Protein AF-A0A533XQQ8-F1 (afdb_monomer_lite)

Foldseek 3Di:
DDDDDDDDDDDDDDDDDDDDDDDDDDDDDDDDDDDDDDDDPPGDDPPPPVPPPPDPQDQDAPQDQVNQLPDPQPQWDQEQPDLLQDKAALVLLVLVVVLPQDNVQAPDSRIGGGGWDDDDNTTGGSQADPVRSDGSCVVSDGPLVSCPQKAWAADPQSQFTFIFGQLSRPVCVVPVPPPSNVVSVVVSLVSCLDPVNLVVCLLHVSSHTYDDPRTGTDDTRVNNSVSNVCLVVVNPDPDPDDDDDDDPDDPDPFFDKAWDDPVCQVVQLVLLVVQADDPDGAPLSHSCVPPVCCVAWGWIWGQDPQWIWIWTAHSQFIETAAQTRGPPSLDPCVVVQQVVRCSGNPNRHDYYHPDYDPVCQVVNVVVPDDDDDDDGDDDDDPVCVVVLDDDVSVVVVVVVVVCCVVCVVPPDD

Radius of gyration: 28.45 Å; chains: 1; bounding box: 62×65×93 Å

Secondary structure (DSSP, 8-state):
----PPPPP-PPPPP----------------------PPPTT----------------PPPSS-HHHHHT-SSTTEESSTT-TTSPEEEHHHHHHHHHTT--GGG-S-TTEEEPPPEEETTEEE-TTEETTTTEETTGGG--HHHHHTTEEEEE-TTSSSEEEEEETT-HHHHTTTTSHHHHHHHHHHHHHHTSHHHHHHHHHSGGGSBPP-TTEEEEEE-HHHHHHHHHHHTT---SSSS------S------PPPEE--GGGHHHHHHHHHHH--SSS--TTSSHHHHHTTTTT-EEEEEEETTEEEEEEEETTEEEESSS-BSS-TTSTHHHHHHHHHHHHHTTTS---B----GGGHHHHHHTT------PPP----HHHHHH--SGGGHHHHHHHHHHHHHHTTSS--

pLDDT: mean 78.24, std 23.45, range [21.5, 97.44]

Sequence (413 aa):
MKASAIPQPFAEPPVLCGGQRYEKSSMRPYAAQGHWYGQDRYGRILNVKSVVRELPVVVEQIVPSAVCAACDVCCRFPESESVLRPYFTREEIQTAIAAGVSPDAFPDHAGTKIRLVPHGEGFICPAFNPATGQCGIYDSRPLDCRLYPIAVMWDRSHEQVVMGWDAKCPFIVQKLDTPESLAYVERSARMLETDAIAHTMVGNPELVGAFQDDVVVLKRLATITAGFRALQSGSTSIFPGESKGHSESEKSILTPFRPLILADRAGVEKLFLAHSVGDQPLAAYSFPYHFIWRDLFSYEWVDLEEHFCLFATNADGTFLALPPVGPDPCGPVMPRIFALMAERNCVSGVSRIENLPGDFSERCRSRGYQVRAKAGDYLYRRRDLVALSGDQYKSQRALYNHCLKRVAPSVRQ

Structure (mmCIF, N/CA/C/O backbone):
data_AF-A0A533XQQ8-F1
#
_entry.id   AF-A0A533XQQ8-F1
#
loop_
_atom_site.group_PDB
_atom_site.id
_atom_site.type_symbol
_atom_site.label_atom_id
_atom_site.label_alt_id
_atom_site.label_comp_id
_atom_site.label_asym_id
_atom_site.label_entity_id
_atom_site.label_seq_id
_atom_site.pdbx_PDB_ins_code
_atom_site.Cartn_x
_atom_site.Cartn_y
_atom_site.Cartn_z
_atom_site.occupancy
_atom_site.B_iso_or_equiv
_atom_site.auth_seq_id
_atom_site.auth_comp_id
_atom_site.auth_asym_id
_atom_site.auth_atom_id
_atom_site.pdbx_PDB_model_num
ATOM 1 N N . MET A 1 1 ? -27.135 3.961 -48.080 1.00 36.31 1 MET A N 1
ATOM 2 C CA . MET A 1 1 ? -27.026 2.562 -48.546 1.00 36.31 1 MET A CA 1
ATOM 3 C C . MET A 1 1 ? -25.555 2.221 -48.726 1.00 36.31 1 MET A C 1
ATOM 5 O O . MET A 1 1 ? -24.852 2.999 -49.350 1.00 36.31 1 MET A O 1
ATOM 9 N N . LYS A 1 2 ? -25.165 1.062 -48.179 1.00 31.03 2 LYS A N 1
ATOM 10 C CA . LYS A 1 2 ? -23.849 0.393 -48.180 1.00 31.03 2 LYS A CA 1
ATOM 11 C C . LYS A 1 2 ? -22.741 1.020 -47.321 1.00 31.03 2 LYS A C 1
ATOM 13 O O . LYS A 1 2 ? -22.001 1.903 -47.731 1.00 31.03 2 LYS A O 1
ATOM 18 N N . ALA A 1 3 ? -22.673 0.466 -46.110 1.00 29.59 3 ALA A N 1
ATOM 19 C CA . ALA A 1 3 ? -21.575 0.520 -45.161 1.00 29.59 3 ALA A CA 1
ATOM 20 C C . ALA A 1 3 ? -20.303 -0.124 -45.738 1.00 29.59 3 ALA A C 1
ATOM 22 O O . ALA A 1 3 ? -20.385 -1.141 -46.429 1.00 29.59 3 ALA A O 1
ATOM 23 N N . SER A 1 4 ? -19.143 0.449 -45.414 1.00 31.69 4 SER A N 1
ATOM 24 C CA . SER A 1 4 ? -17.836 -0.163 -45.655 1.00 31.69 4 SER A CA 1
ATOM 25 C C . SER A 1 4 ? -17.295 -0.684 -44.327 1.00 31.69 4 SER A C 1
ATOM 27 O O . SER A 1 4 ? -17.193 0.061 -43.355 1.00 31.69 4 SER A O 1
ATOM 29 N N . ALA A 1 5 ? -17.019 -1.984 -44.298 1.00 33.50 5 ALA A N 1
ATOM 30 C CA . ALA A 1 5 ? -16.589 -2.738 -43.133 1.00 33.50 5 ALA A CA 1
ATOM 31 C C . ALA A 1 5 ? -15.176 -2.346 -42.673 1.00 33.50 5 ALA A C 1
ATOM 33 O O . ALA A 1 5 ? -14.271 -2.144 -43.483 1.00 33.50 5 ALA A O 1
ATOM 34 N N . ILE A 1 6 ? -15.008 -2.281 -41.354 1.00 35.34 6 ILE A N 1
ATOM 35 C CA . ILE A 1 6 ? -13.729 -2.161 -40.652 1.00 35.34 6 ILE A CA 1
ATOM 36 C C . ILE A 1 6 ? -13.161 -3.582 -40.485 1.00 35.34 6 ILE A C 1
ATOM 38 O O . ILE A 1 6 ? -13.890 -4.449 -39.996 1.00 35.34 6 ILE A O 1
ATOM 42 N N . PRO A 1 7 ? -11.899 -3.864 -40.853 1.00 33.72 7 PRO A N 1
ATOM 43 C CA . PRO A 1 7 ? -11.287 -5.152 -40.562 1.00 33.72 7 PRO A CA 1
ATOM 44 C C . PRO A 1 7 ? -10.818 -5.217 -39.100 1.00 33.72 7 PRO A C 1
ATOM 46 O O . PRO A 1 7 ? -10.030 -4.393 -38.641 1.00 33.72 7 PRO A O 1
ATOM 49 N N . GLN A 1 8 ? -11.322 -6.225 -38.388 1.00 40.44 8 GLN A N 1
ATOM 50 C CA . GLN A 1 8 ? -10.866 -6.684 -37.073 1.00 40.44 8 GLN A CA 1
ATOM 51 C C . GLN A 1 8 ? -9.444 -7.269 -37.158 1.00 40.44 8 GLN A C 1
ATOM 53 O O . GLN A 1 8 ? -9.174 -8.016 -38.104 1.00 40.44 8 GLN A O 1
ATOM 58 N N . PRO A 1 9 ? -8.568 -7.047 -36.162 1.00 33.38 9 PRO A N 1
ATOM 59 C CA . PRO A 1 9 ? -7.371 -7.854 -35.998 1.00 33.38 9 PRO A CA 1
ATOM 60 C C . PRO A 1 9 ? -7.508 -8.867 -34.848 1.00 33.38 9 PRO A C 1
ATOM 62 O O . PRO A 1 9 ? -7.611 -8.497 -33.685 1.00 33.38 9 PRO A O 1
ATOM 65 N N . PHE A 1 10 ? -7.377 -10.129 -35.255 1.00 29.52 10 PHE A N 1
ATOM 66 C CA . PHE A 1 10 ? -6.749 -11.270 -34.578 1.00 29.52 10 PHE A CA 1
ATOM 67 C C . PHE A 1 10 ? -7.461 -11.991 -33.423 1.00 29.52 10 PHE A C 1
ATOM 69 O O . PHE A 1 10 ? -7.524 -11.550 -32.282 1.00 29.52 10 PHE A O 1
ATOM 76 N N . ALA A 1 11 ? -7.894 -13.200 -33.790 1.00 29.94 11 ALA A N 1
ATOM 77 C CA . ALA A 1 11 ? -8.288 -14.310 -32.946 1.00 29.94 11 ALA A CA 1
ATOM 78 C C . ALA A 1 11 ? -7.107 -14.862 -32.128 1.00 29.94 11 ALA A C 1
ATOM 80 O O . ALA A 1 11 ? -5.990 -14.995 -32.634 1.00 29.94 11 ALA A O 1
ATOM 81 N N . GLU A 1 12 ? -7.397 -15.230 -30.883 1.00 31.47 12 GLU A N 1
ATOM 82 C CA . GLU A 1 12 ? -6.509 -15.990 -30.006 1.00 31.47 12 GLU A CA 1
ATOM 83 C C . GLU A 1 12 ? -6.329 -17.438 -30.514 1.00 31.47 12 GLU A C 1
ATOM 85 O O . GLU A 1 12 ? -7.283 -18.037 -31.025 1.00 31.47 12 GLU A O 1
ATOM 90 N N . PRO A 1 13 ? -5.125 -18.029 -30.392 1.00 32.53 13 PRO A N 1
ATOM 91 C CA . PRO A 1 13 ? -4.897 -19.433 -30.716 1.00 32.53 13 PRO A CA 1
ATOM 92 C C . PRO A 1 13 ? -5.487 -20.385 -29.649 1.00 32.53 13 PRO A C 1
ATOM 94 O O . PRO A 1 13 ? -5.714 -19.987 -28.506 1.00 32.53 13 PRO A O 1
ATOM 97 N N . PRO A 1 14 ? -5.743 -21.658 -30.012 1.00 32.41 14 PRO A N 1
ATOM 98 C CA . PRO A 1 14 ? -6.612 -22.557 -29.258 1.00 32.41 14 PRO A CA 1
ATOM 99 C C . PRO A 1 14 ? -5.981 -23.111 -27.977 1.00 32.41 14 PRO A C 1
ATOM 101 O O . PRO A 1 14 ? -4.846 -23.587 -27.962 1.00 32.41 14 PRO A O 1
ATOM 104 N N . VAL A 1 15 ? -6.803 -23.148 -26.927 1.00 31.33 15 VAL A N 1
ATOM 105 C CA . VAL A 1 15 ? -6.609 -23.950 -25.716 1.00 31.33 15 VAL A CA 1
ATOM 106 C C . VAL A 1 15 ? -6.765 -25.430 -26.070 1.00 31.33 15 VAL A C 1
ATOM 108 O O . VAL A 1 15 ? -7.811 -25.843 -26.572 1.00 31.33 15 VAL A O 1
ATOM 111 N N . LEU A 1 16 ? -5.754 -26.243 -25.760 1.00 26.77 16 LEU A N 1
ATOM 112 C CA . LEU A 1 16 ? -5.855 -27.702 -25.770 1.00 26.77 16 LEU A CA 1
ATOM 113 C C . LEU A 1 16 ? -5.346 -28.284 -24.443 1.00 26.77 16 LEU A C 1
ATOM 115 O O . LEU A 1 16 ? -4.151 -28.249 -24.183 1.00 26.77 16 LEU A O 1
ATOM 119 N N . CYS A 1 17 ? -6.313 -28.825 -23.683 1.00 26.11 17 CYS A N 1
ATOM 120 C CA . CYS A 1 17 ? -6.294 -29.992 -22.775 1.00 26.11 17 CYS A CA 1
ATOM 121 C C . CYS A 1 17 ? -5.198 -30.092 -21.689 1.00 26.11 17 CYS A C 1
ATOM 123 O O . CYS A 1 17 ? -4.020 -29.958 -21.963 1.00 26.11 17 CYS A O 1
ATOM 125 N N . GLY A 1 18 ? -5.461 -30.475 -20.436 1.00 24.86 18 GLY A N 1
ATOM 126 C CA . GLY A 1 18 ? -6.636 -31.055 -19.789 1.00 24.86 18 GLY A CA 1
ATOM 127 C C . GLY A 1 18 ? -6.200 -31.799 -18.508 1.00 24.86 18 GLY A C 1
ATOM 128 O O . GLY A 1 18 ? -5.070 -32.266 -18.429 1.00 24.86 18 GLY A O 1
ATOM 129 N N . GLY A 1 19 ? -7.113 -31.937 -17.535 1.00 23.78 19 GLY A N 1
ATOM 130 C CA . GLY A 1 19 ? -6.984 -32.806 -16.347 1.00 23.78 19 GLY A CA 1
ATOM 131 C C . GLY A 1 19 ? -6.118 -32.228 -15.209 1.00 23.78 19 GLY A C 1
ATOM 132 O O . GLY A 1 19 ? -5.115 -31.588 -15.455 1.00 23.78 19 GLY A O 1
ATOM 133 N N . GLN A 1 20 ? -6.416 -32.385 -13.921 1.00 25.44 20 GLN A N 1
ATOM 134 C CA . GLN A 1 20 ? -7.377 -33.236 -13.233 1.00 25.44 20 GLN A CA 1
ATOM 135 C C . GLN A 1 20 ? -7.851 -32.557 -11.942 1.00 25.44 20 GLN A C 1
ATOM 137 O O . GLN A 1 20 ? -7.120 -31.844 -11.260 1.00 25.44 20 GLN A O 1
ATOM 142 N N . ARG A 1 21 ? -9.105 -32.855 -11.620 1.00 23.48 21 ARG A N 1
ATOM 143 C CA . ARG A 1 21 ? -9.788 -32.614 -10.356 1.00 23.48 21 ARG A CA 1
ATOM 144 C C . ARG A 1 21 ? -9.255 -33.621 -9.332 1.00 23.48 21 ARG A C 1
ATOM 146 O O . ARG A 1 21 ? -9.298 -34.817 -9.606 1.00 23.48 21 ARG A O 1
ATOM 153 N N . TYR A 1 22 ? -8.818 -33.160 -8.164 1.00 26.95 22 TYR A N 1
ATOM 154 C CA . TYR A 1 22 ? -8.639 -34.023 -6.997 1.00 26.95 22 TYR A CA 1
ATOM 155 C C . TYR A 1 22 ? -9.477 -33.478 -5.844 1.00 26.95 22 TYR A C 1
ATOM 157 O O . TYR A 1 22 ? -9.099 -32.533 -5.159 1.00 26.95 22 TYR A O 1
ATOM 165 N N . GLU A 1 23 ? -10.640 -34.095 -5.654 1.00 24.50 23 GLU A N 1
ATOM 166 C CA . GLU A 1 23 ? -11.311 -34.154 -4.362 1.00 24.50 23 GLU A CA 1
ATOM 167 C C . GLU A 1 23 ? -10.595 -35.204 -3.510 1.00 24.50 23 GLU A C 1
ATOM 169 O O . GLU A 1 23 ? -10.416 -36.348 -3.934 1.00 24.50 23 GLU A O 1
ATOM 174 N N . LYS A 1 24 ? -10.245 -34.848 -2.274 1.00 23.48 24 LYS A N 1
ATOM 175 C CA . LYS A 1 24 ? -10.185 -35.831 -1.194 1.00 23.48 24 LYS A CA 1
ATOM 176 C C . LYS A 1 24 ? -10.959 -35.309 0.005 1.00 23.48 24 LYS A C 1
ATOM 178 O O . LYS A 1 24 ? -10.522 -34.446 0.756 1.00 23.48 24 LYS A O 1
ATOM 183 N N . SER A 1 25 ? -12.154 -35.872 0.097 1.00 22.70 25 SER A N 1
ATOM 184 C CA . SER A 1 25 ? -13.026 -35.943 1.255 1.00 22.70 25 SER A CA 1
ATOM 185 C C . SER A 1 25 ? -12.310 -36.514 2.488 1.00 22.70 25 SER A C 1
ATOM 187 O O . SER A 1 25 ? -11.421 -37.358 2.378 1.00 22.70 25 SER A O 1
ATOM 189 N N . SER A 1 26 ? -12.853 -36.115 3.641 1.00 23.31 26 SER A N 1
ATOM 190 C CA . SER A 1 26 ? -12.873 -36.795 4.943 1.00 23.31 26 SER A CA 1
ATOM 191 C C . SER A 1 26 ? -11.572 -36.883 5.741 1.00 23.31 26 SER A C 1
ATOM 193 O O . SER A 1 26 ? -10.762 -37.772 5.514 1.00 23.31 26 SER A O 1
ATOM 195 N N . MET A 1 27 ? -11.480 -36.055 6.792 1.00 21.50 27 MET A N 1
ATOM 196 C CA . MET A 1 27 ? -11.349 -36.539 8.178 1.00 21.50 27 MET A CA 1
ATOM 197 C C . MET A 1 27 ? -11.534 -35.396 9.201 1.00 21.50 27 MET A C 1
ATOM 199 O O . MET A 1 27 ? -10.680 -34.538 9.390 1.00 21.50 27 MET A O 1
ATOM 203 N N . ARG A 1 28 ? -12.668 -35.423 9.901 1.00 23.11 28 ARG A N 1
ATOM 204 C CA . ARG A 1 28 ? -12.853 -35.045 11.317 1.00 23.11 28 ARG A CA 1
ATOM 205 C C . ARG A 1 28 ? -13.802 -36.108 11.905 1.00 23.11 28 ARG A C 1
ATOM 207 O O . ARG A 1 28 ? -14.522 -36.711 11.107 1.00 23.11 28 ARG A O 1
ATOM 214 N N . PRO A 1 29 ? -13.902 -36.316 13.232 1.00 31.33 29 PRO A N 1
ATOM 215 C CA . PRO A 1 29 ? -13.244 -35.610 14.337 1.00 31.33 29 PRO A CA 1
ATOM 216 C C . PRO A 1 29 ? -12.575 -36.560 15.356 1.00 31.33 29 PRO A C 1
ATOM 218 O O . PRO A 1 29 ? -12.926 -37.730 15.448 1.00 31.33 29 PRO A O 1
ATOM 221 N N . TYR A 1 30 ? -11.701 -36.040 16.219 1.00 23.06 30 TYR A N 1
ATOM 222 C CA . TYR A 1 30 ? -11.620 -36.570 17.583 1.00 23.06 30 TYR A CA 1
ATOM 223 C C . TYR A 1 30 ? -11.353 -35.437 18.567 1.00 23.06 30 TYR A C 1
ATOM 225 O O . TYR A 1 30 ? -10.348 -34.733 18.488 1.00 23.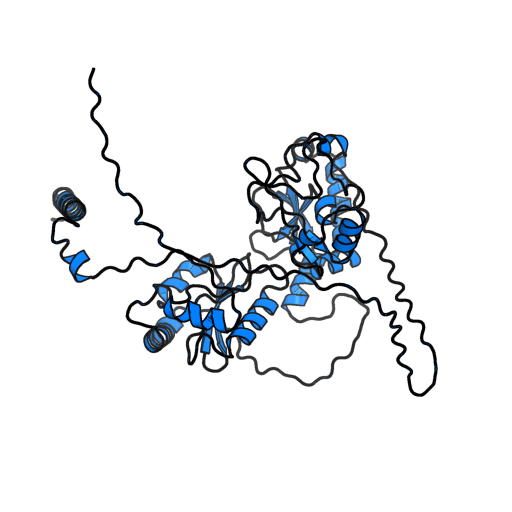06 30 TYR A O 1
ATOM 233 N N . ALA A 1 31 ? -12.317 -35.248 19.462 1.00 26.81 31 ALA A N 1
ATOM 234 C CA . ALA A 1 31 ? -12.180 -34.448 20.658 1.00 26.81 31 ALA A CA 1
ATOM 235 C C . ALA A 1 31 ? -11.260 -35.190 21.634 1.00 26.81 31 ALA A C 1
ATOM 237 O O . ALA A 1 31 ? -11.485 -36.361 21.932 1.00 26.81 31 ALA A O 1
ATOM 238 N N . ALA A 1 32 ? -10.259 -34.498 22.162 1.00 26.30 32 ALA A N 1
ATOM 239 C CA . ALA A 1 32 ? -9.573 -34.915 23.371 1.00 26.30 32 ALA A CA 1
ATOM 240 C C . ALA A 1 32 ? -9.381 -33.677 24.242 1.00 26.30 32 ALA A C 1
ATOM 242 O O . ALA A 1 32 ? -8.646 -32.751 23.908 1.00 26.30 32 ALA A O 1
ATOM 243 N N . GLN A 1 33 ? -10.120 -33.667 25.347 1.00 33.88 33 GLN A N 1
ATOM 244 C CA . GLN A 1 33 ? -9.859 -32.834 26.507 1.00 33.88 33 GLN A CA 1
ATOM 245 C C . GLN A 1 33 ? -8.403 -33.060 26.933 1.00 33.88 33 GLN A C 1
ATOM 247 O O . GLN A 1 33 ? -8.005 -34.190 27.202 1.00 33.88 33 GLN A O 1
ATOM 252 N N . GLY A 1 34 ? -7.610 -31.994 26.971 1.00 26.05 34 GLY A N 1
ATOM 253 C CA . GLY A 1 34 ? -6.208 -32.044 27.366 1.00 26.05 34 GLY A CA 1
ATOM 254 C C . GLY A 1 34 ? -5.852 -30.798 28.157 1.00 26.05 34 GLY A C 1
ATOM 255 O O . GLY A 1 34 ? -5.353 -29.823 27.603 1.00 26.05 34 GLY A O 1
ATOM 256 N N . HIS A 1 35 ? -6.149 -30.823 29.454 1.00 27.39 35 HIS A N 1
ATOM 257 C CA . HIS A 1 35 ? -5.569 -29.893 30.412 1.00 27.39 35 HIS A CA 1
ATOM 258 C C . HIS A 1 35 ? -4.065 -30.171 30.508 1.00 27.39 35 HIS A C 1
ATOM 260 O O . HIS A 1 35 ? -3.660 -31.228 30.986 1.00 27.39 35 HIS A O 1
ATOM 266 N N . TRP A 1 36 ? -3.236 -29.229 30.067 1.00 25.86 36 TRP A N 1
ATOM 267 C CA . TRP A 1 36 ? -1.795 -29.273 30.293 1.00 25.86 36 TRP A CA 1
ATOM 268 C C . TRP A 1 36 ? -1.485 -28.613 31.639 1.00 25.86 36 TRP A C 1
ATOM 270 O O . TRP A 1 36 ? -1.477 -27.390 31.749 1.00 25.86 36 TRP A O 1
ATOM 280 N N . TYR A 1 37 ? -1.249 -29.421 32.674 1.00 30.05 37 TYR A N 1
ATOM 281 C CA . TYR A 1 37 ? -0.668 -28.960 33.936 1.00 30.05 37 TYR A CA 1
ATOM 282 C C . TYR A 1 37 ? 0.838 -29.230 33.917 1.00 30.05 37 TYR A C 1
ATOM 284 O O . TYR A 1 37 ? 1.271 -30.371 34.057 1.00 30.05 37 TYR A O 1
ATOM 292 N N . GLY A 1 38 ? 1.641 -28.178 33.750 1.00 28.50 38 GLY A N 1
ATOM 293 C CA . GLY A 1 38 ? 3.066 -28.211 34.075 1.00 28.50 38 GLY A CA 1
ATOM 294 C C . GLY A 1 38 ? 3.256 -27.875 35.553 1.00 28.50 38 GLY A C 1
ATOM 295 O O . GLY A 1 38 ? 2.894 -26.781 35.977 1.00 28.50 38 GLY A O 1
ATOM 296 N N . GLN A 1 39 ? 3.781 -28.812 36.343 1.00 28.16 39 GLN A N 1
ATOM 297 C CA . GLN A 1 39 ? 4.187 -28.575 37.733 1.00 28.16 39 GLN A CA 1
ATOM 298 C C . GLN A 1 39 ? 5.637 -28.077 37.778 1.00 28.16 39 GLN A C 1
ATOM 300 O O . GLN A 1 39 ? 6.503 -28.630 37.100 1.00 28.16 39 GLN A O 1
ATOM 305 N N . ASP A 1 40 ? 5.916 -27.070 38.606 1.00 40.81 40 ASP A N 1
ATOM 306 C CA . ASP A 1 40 ? 7.283 -26.746 39.013 1.00 40.81 40 ASP A CA 1
ATOM 307 C C . ASP A 1 40 ? 7.718 -27.600 40.220 1.00 40.81 40 ASP A C 1
ATOM 309 O O . ASP A 1 40 ? 6.918 -28.293 40.856 1.00 40.81 40 ASP A O 1
ATOM 313 N N . ARG A 1 41 ? 9.017 -27.563 40.543 1.00 38.03 41 ARG A N 1
ATOM 314 C CA . ARG A 1 41 ? 9.646 -28.389 41.592 1.00 38.03 41 ARG A CA 1
ATOM 315 C C . ARG A 1 41 ? 9.197 -28.078 43.033 1.00 38.03 41 ARG A C 1
ATOM 317 O O . ARG A 1 41 ? 9.764 -28.653 43.957 1.00 38.03 41 ARG A O 1
ATOM 324 N N . TYR A 1 42 ? 8.185 -27.229 43.241 1.00 45.19 42 TYR A N 1
ATOM 325 C CA . TYR A 1 42 ? 7.646 -26.908 44.569 1.00 45.19 42 TYR A CA 1
ATOM 326 C C . TYR A 1 42 ? 6.110 -26.962 44.674 1.00 45.19 42 TYR A C 1
ATOM 328 O O . TYR A 1 42 ? 5.561 -26.582 45.709 1.00 45.19 42 TYR A O 1
ATOM 336 N N . GLY A 1 43 ? 5.403 -27.483 43.665 1.00 38.16 43 GLY A N 1
ATOM 337 C CA . GLY A 1 43 ? 4.000 -27.893 43.808 1.00 38.16 43 GLY A CA 1
ATOM 338 C C . GLY A 1 43 ? 2.998 -26.762 44.079 1.00 38.16 43 GLY A C 1
ATOM 339 O O . GLY A 1 43 ? 1.942 -27.017 44.659 1.00 38.16 43 GLY A O 1
ATOM 340 N N . ARG A 1 44 ? 3.281 -25.517 43.670 1.00 31.98 44 ARG A N 1
ATOM 341 C CA . ARG A 1 44 ? 2.305 -24.415 43.758 1.00 31.98 44 ARG A CA 1
ATOM 342 C C . ARG A 1 44 ? 1.538 -24.257 42.447 1.00 31.98 44 ARG A C 1
ATOM 344 O O . ARG A 1 44 ? 2.119 -24.000 41.400 1.00 31.98 44 ARG A O 1
ATOM 351 N N . ILE A 1 45 ? 0.209 -24.341 42.522 1.00 31.98 45 ILE A N 1
ATOM 352 C CA . ILE A 1 45 ? -0.690 -23.948 41.430 1.00 31.98 45 ILE A CA 1
ATOM 353 C C . ILE A 1 45 ? -0.686 -22.416 41.357 1.00 31.98 45 ILE A C 1
ATOM 355 O O . ILE A 1 45 ? -1.367 -21.749 42.136 1.00 31.98 45 ILE A O 1
ATOM 359 N N . LEU A 1 46 ? 0.092 -21.844 40.438 1.00 29.34 46 LEU A N 1
ATOM 360 C CA . LEU A 1 46 ? 0.014 -20.420 40.120 1.00 29.34 46 LEU A CA 1
ATOM 361 C C . LEU A 1 46 ? -1.160 -20.191 39.167 1.00 29.34 46 LEU A C 1
ATOM 363 O O . LEU A 1 46 ? -1.089 -20.442 37.967 1.00 29.34 46 LEU A O 1
ATOM 367 N N . ASN A 1 47 ? -2.266 -19.717 39.732 1.00 29.75 47 ASN A N 1
ATOM 368 C CA . ASN A 1 47 ? -3.407 -19.215 38.986 1.00 29.75 47 ASN A CA 1
ATOM 369 C C . ASN A 1 47 ? -3.045 -17.846 38.394 1.00 29.75 47 ASN A C 1
ATOM 371 O O . ASN A 1 47 ? -3.359 -16.809 38.978 1.00 29.75 47 ASN A O 1
ATOM 375 N N . VAL A 1 48 ? -2.361 -17.829 37.249 1.00 32.41 48 VAL A N 1
ATOM 376 C CA . VAL A 1 48 ? -2.222 -16.603 36.457 1.00 32.41 48 VAL A CA 1
ATOM 377 C C . VAL A 1 48 ? -3.518 -16.427 35.671 1.00 32.41 48 VAL A C 1
ATOM 379 O O . VAL A 1 48 ? -3.604 -16.713 34.481 1.00 32.41 48 VAL A O 1
ATOM 382 N N . LYS A 1 49 ? -4.566 -15.956 36.356 1.00 32.03 49 LYS A N 1
ATOM 383 C CA . LYS A 1 49 ? -5.605 -15.188 35.674 1.00 32.03 49 LYS A CA 1
ATOM 384 C C . LYS A 1 49 ? -4.919 -13.921 35.179 1.00 32.03 49 LYS A C 1
ATOM 386 O O . LYS A 1 49 ? -4.698 -13.004 35.966 1.00 32.03 49 LYS A O 1
ATOM 391 N N . SER A 1 50 ? -4.568 -13.877 33.898 1.00 33.19 50 SER A N 1
ATOM 392 C CA . SER A 1 50 ? -4.276 -12.624 33.210 1.00 33.19 50 SER A CA 1
ATOM 393 C C . SER A 1 50 ? -5.561 -11.798 33.210 1.00 33.19 50 SER A C 1
ATOM 395 O O . SER A 1 50 ? -6.419 -11.911 32.336 1.00 33.19 50 SER A O 1
ATOM 397 N N . VAL A 1 51 ? -5.729 -11.010 34.267 1.00 31.98 51 VAL A N 1
ATOM 398 C CA . VAL A 1 51 ? -6.677 -9.908 34.310 1.00 31.98 51 VAL A CA 1
ATOM 399 C C . VAL A 1 51 ? -6.055 -8.791 33.480 1.00 31.98 51 VAL A C 1
ATOM 401 O O . VAL A 1 51 ? -5.454 -7.871 34.014 1.00 31.98 51 VAL A O 1
ATOM 404 N N . VAL A 1 52 ? -6.195 -8.892 32.163 1.00 33.12 52 VAL A N 1
ATOM 405 C CA . VAL A 1 52 ? -6.293 -7.711 31.309 1.00 33.12 52 VAL A CA 1
ATOM 406 C C . VAL A 1 52 ? -7.612 -7.870 30.578 1.00 33.12 52 VAL A C 1
ATOM 408 O O . VAL A 1 52 ? -7.708 -8.404 29.480 1.00 33.12 52 VAL A O 1
ATOM 411 N N . ARG A 1 53 ? -8.690 -7.526 31.281 1.00 33.94 53 ARG A N 1
ATOM 412 C CA . ARG A 1 53 ? -9.978 -7.311 30.638 1.00 33.94 53 ARG A CA 1
ATOM 413 C C . ARG A 1 53 ? -9.903 -5.881 30.120 1.00 33.94 53 ARG A C 1
ATOM 415 O O . ARG A 1 53 ? -10.314 -4.965 30.826 1.00 33.94 53 ARG A O 1
ATOM 422 N N . GLU A 1 54 ? -9.265 -5.688 28.966 1.00 39.25 54 GLU A N 1
ATOM 423 C CA . GLU A 1 54 ? -9.316 -4.400 28.278 1.00 39.25 54 GLU A CA 1
ATOM 424 C C . GLU A 1 54 ? -10.791 -4.106 28.026 1.00 39.25 54 GLU A C 1
ATOM 426 O O . GLU A 1 54 ? -11.507 -4.865 27.368 1.00 39.25 54 GLU A O 1
ATOM 431 N N . LEU A 1 55 ? -11.292 -3.063 28.683 1.00 36.56 55 LEU A N 1
ATOM 432 C CA . LEU A 1 55 ? -12.623 -2.559 28.400 1.00 36.56 55 LEU A CA 1
ATOM 433 C C . LEU A 1 55 ? -12.632 -2.154 26.921 1.00 36.56 55 LEU A C 1
ATOM 435 O O . LEU A 1 55 ? -11.684 -1.495 26.486 1.00 36.56 55 LEU A O 1
ATOM 439 N N . PRO A 1 56 ? -13.657 -2.540 26.142 1.00 52.91 56 PRO A N 1
ATOM 440 C CA . PRO A 1 56 ? -13.700 -2.205 24.731 1.00 52.91 56 PRO A CA 1
ATOM 441 C C . PRO A 1 56 ? -13.608 -0.690 24.590 1.00 52.91 56 PRO A C 1
ATOM 443 O O . PRO A 1 56 ? -14.362 0.047 25.225 1.00 52.91 56 PRO A O 1
ATOM 446 N N . VAL A 1 57 ? -12.670 -0.235 23.764 1.00 63.31 57 VAL A N 1
ATOM 447 C CA . VAL A 1 57 ? -12.522 1.172 23.396 1.00 63.31 57 VAL A CA 1
ATOM 448 C C . VAL A 1 57 ? -13.874 1.672 22.909 1.00 63.31 57 VAL A C 1
ATOM 450 O O . VAL A 1 57 ? -14.378 1.191 21.895 1.00 63.31 57 VAL A O 1
ATOM 453 N N . VAL A 1 58 ? -14.496 2.595 23.638 1.00 66.62 58 VAL A N 1
ATOM 454 C CA . VAL A 1 58 ? -15.768 3.190 23.223 1.00 66.62 58 VAL A CA 1
ATOM 455 C C . VAL A 1 58 ? -15.455 4.441 22.420 1.00 66.62 58 VAL A C 1
ATOM 457 O O . VAL A 1 58 ? -14.995 5.441 22.967 1.00 66.62 58 VAL A O 1
ATOM 460 N N . VAL A 1 59 ? -15.718 4.378 21.119 1.00 77.62 59 VAL A N 1
ATOM 461 C CA . VAL A 1 59 ? -15.724 5.554 20.248 1.00 77.62 59 VAL A CA 1
ATOM 462 C C . VAL A 1 59 ? -17.170 6.030 20.155 1.00 77.62 59 VAL A C 1
ATOM 464 O O . VAL A 1 59 ? -18.056 5.269 19.763 1.00 77.62 59 VAL A O 1
ATOM 467 N N . GLU A 1 60 ? -17.427 7.263 20.587 1.00 78.94 60 GLU A N 1
ATOM 468 C CA . GLU A 1 60 ? -18.713 7.926 20.352 1.00 78.94 60 GLU A CA 1
ATOM 469 C C . GLU A 1 60 ? -18.913 8.045 18.836 1.00 78.94 60 GLU A C 1
ATOM 471 O O . GLU A 1 60 ? -17.964 8.383 18.145 1.00 78.94 60 GLU A O 1
ATOM 476 N N . GLN A 1 61 ? -20.102 7.766 18.297 1.00 85.38 61 GLN A N 1
ATOM 477 C CA . GLN A 1 61 ? -20.327 7.852 16.851 1.00 85.38 61 GLN A CA 1
ATOM 478 C C . GLN A 1 61 ? -20.940 9.207 16.486 1.00 85.38 61 GLN A C 1
ATOM 480 O O . GLN A 1 61 ? -22.066 9.495 16.885 1.00 85.38 61 GLN A O 1
ATOM 485 N N . ILE A 1 62 ? -20.245 10.010 15.671 1.00 90.31 62 ILE A N 1
ATOM 486 C CA . ILE A 1 62 ? -20.791 11.291 15.179 1.00 90.31 62 ILE A CA 1
ATOM 487 C C . ILE A 1 62 ? -21.882 11.111 14.116 1.00 90.31 62 ILE A C 1
ATOM 489 O O . ILE A 1 62 ? -22.801 11.923 14.019 1.00 90.31 62 ILE A O 1
ATOM 493 N N . VAL A 1 63 ? -21.791 10.057 13.299 1.00 88.81 63 VAL A N 1
ATOM 494 C CA . VAL A 1 63 ? -22.766 9.784 12.233 1.00 88.81 63 VAL A CA 1
ATOM 495 C C . VAL A 1 63 ? -23.908 8.935 12.795 1.00 88.81 63 VAL A C 1
ATOM 497 O O . VAL A 1 63 ? -23.664 7.797 13.204 1.00 88.81 63 VAL A O 1
ATOM 500 N N . PRO A 1 64 ? -25.161 9.421 12.791 1.00 89.50 64 PRO A N 1
ATOM 501 C CA . PRO A 1 64 ? -26.288 8.630 13.265 1.00 89.50 64 PRO A CA 1
ATOM 502 C C . PRO A 1 64 ? -26.433 7.326 12.472 1.00 89.50 64 PRO A C 1
ATOM 504 O O . PRO A 1 64 ? -26.327 7.325 11.244 1.00 89.50 64 PRO A O 1
ATOM 507 N N . SER A 1 65 ? -26.751 6.225 13.155 1.00 86.81 65 SER A N 1
ATOM 508 C CA . SER A 1 65 ? -26.888 4.897 12.532 1.00 86.81 65 SER A CA 1
ATOM 509 C C . SER A 1 65 ? -27.880 4.885 11.364 1.00 86.81 65 SER A C 1
ATOM 511 O O . SER A 1 65 ? -27.610 4.270 10.336 1.00 86.81 65 SER A O 1
ATOM 513 N N . ALA A 1 66 ? -28.989 5.621 11.486 1.00 87.31 66 ALA A N 1
ATOM 514 C CA . ALA A 1 66 ? -29.988 5.765 10.429 1.00 87.31 66 ALA A CA 1
ATOM 515 C C . ALA A 1 66 ? -29.427 6.443 9.166 1.00 87.31 66 ALA A C 1
ATOM 517 O O . ALA A 1 66 ? -29.781 6.055 8.056 1.00 87.31 66 ALA A O 1
ATOM 518 N N . VAL A 1 67 ? -28.518 7.413 9.326 1.00 89.06 67 VAL A N 1
ATOM 519 C CA . VAL A 1 67 ? -27.838 8.069 8.199 1.00 89.06 67 VAL A CA 1
ATOM 520 C C . VAL A 1 67 ? -26.865 7.098 7.535 1.00 89.06 67 VAL A C 1
ATOM 522 O O . VAL A 1 67 ? -26.856 6.996 6.313 1.00 89.06 67 VAL A O 1
ATOM 525 N N . CYS A 1 68 ? -26.083 6.346 8.318 1.00 87.12 68 CYS A N 1
ATOM 526 C CA . CYS A 1 68 ? -25.190 5.317 7.778 1.00 87.12 68 CYS A CA 1
ATOM 527 C C . CYS A 1 68 ? -25.953 4.224 7.014 1.00 87.12 68 CYS A C 1
ATOM 529 O O . CYS A 1 68 ? -25.517 3.835 5.937 1.00 87.12 68 CYS A O 1
ATOM 531 N N . ALA A 1 69 ? -27.080 3.743 7.547 1.00 87.62 69 ALA A N 1
ATOM 532 C CA . ALA A 1 69 ? -27.861 2.669 6.931 1.00 87.62 69 ALA A CA 1
ATOM 533 C C . ALA A 1 69 ? -28.510 3.082 5.599 1.00 87.62 69 ALA A C 1
ATOM 535 O O . ALA A 1 69 ? -28.670 2.254 4.707 1.00 87.62 69 ALA A O 1
ATOM 536 N N . ALA A 1 70 ? -28.853 4.365 5.454 1.00 87.69 70 ALA A N 1
ATOM 537 C CA . ALA A 1 70 ? -29.384 4.933 4.216 1.00 87.69 70 ALA A CA 1
ATOM 538 C C . ALA A 1 70 ? -28.288 5.365 3.218 1.00 87.69 70 ALA A C 1
ATOM 540 O O . ALA A 1 70 ? -28.606 5.884 2.151 1.00 87.69 70 ALA A O 1
ATOM 541 N N . CYS A 1 71 ? -27.008 5.206 3.568 1.00 88.12 71 CYS A N 1
ATOM 542 C CA . CYS A 1 71 ? -25.880 5.666 2.766 1.00 88.12 71 CYS A CA 1
ATOM 543 C C . CYS A 1 71 ? -25.336 4.555 1.851 1.00 88.12 71 CYS A C 1
ATOM 545 O O . CYS A 1 71 ? -25.165 3.401 2.261 1.00 88.12 71 CYS A O 1
ATOM 547 N N . ASP A 1 72 ? -24.973 4.934 0.624 1.00 85.81 72 ASP A N 1
ATOM 548 C CA . ASP A 1 72 ? -24.377 4.043 -0.382 1.00 85.81 72 ASP A CA 1
ATOM 549 C C . ASP A 1 72 ? -22.847 4.154 -0.488 1.00 85.81 72 ASP A C 1
ATOM 551 O O . ASP A 1 72 ? -22.246 3.597 -1.401 1.00 85.81 72 ASP A O 1
ATOM 555 N N . VAL A 1 73 ? -22.194 4.844 0.453 1.00 86.44 73 VAL A N 1
ATOM 556 C CA . VAL A 1 73 ? -20.733 5.027 0.438 1.00 86.44 73 VAL A CA 1
ATOM 557 C C . VAL A 1 73 ? -20.019 3.890 1.166 1.00 86.44 73 VAL A C 1
ATOM 559 O O . VAL A 1 73 ? -19.238 3.149 0.579 1.00 86.44 73 VAL A O 1
ATOM 562 N N . CYS A 1 74 ? -20.261 3.737 2.466 1.00 85.81 74 CYS A N 1
ATOM 563 C CA . CYS A 1 74 ? -19.482 2.818 3.295 1.00 85.81 74 CYS A CA 1
ATOM 564 C C . CYS A 1 74 ? -19.916 1.359 3.104 1.00 85.81 74 CYS A C 1
ATOM 566 O O . CYS A 1 74 ? -21.051 1.071 2.723 1.00 85.81 74 CYS A O 1
ATOM 568 N N . CYS A 1 75 ? -19.007 0.433 3.427 1.00 92.00 75 CYS A N 1
ATOM 569 C CA . CYS A 1 75 ? -19.176 -1.020 3.277 1.00 92.00 75 CYS A CA 1
ATOM 570 C C . CYS A 1 75 ? -19.314 -1.533 1.832 1.00 92.00 75 CYS A C 1
ATOM 572 O O . CYS A 1 75 ? -19.520 -2.735 1.647 1.00 92.00 75 CYS A O 1
ATOM 574 N N . ARG A 1 76 ? -19.169 -0.653 0.835 1.00 93.88 76 ARG A N 1
ATOM 575 C CA . ARG A 1 76 ? -19.161 -0.947 -0.601 1.00 93.88 76 ARG A CA 1
ATOM 576 C C . ARG A 1 76 ? -17.847 -0.436 -1.183 1.00 93.88 76 ARG A C 1
ATOM 578 O O . ARG A 1 76 ? -17.397 0.650 -0.833 1.00 93.88 76 ARG A O 1
ATOM 585 N N . PHE A 1 77 ? -17.219 -1.226 -2.039 1.00 93.50 77 PHE A N 1
ATOM 586 C CA . PHE A 1 77 ? -15.865 -0.977 -2.515 1.00 93.50 77 PHE A CA 1
ATOM 587 C C . PHE A 1 77 ? -15.771 -1.279 -4.012 1.00 93.50 77 PHE A C 1
ATOM 589 O O . PHE A 1 77 ? -16.338 -2.275 -4.463 1.00 93.50 77 PHE A O 1
ATOM 596 N N . PRO A 1 78 ? -15.036 -0.466 -4.786 1.00 90.19 78 PRO A N 1
ATOM 597 C CA . PRO A 1 78 ? -14.848 -0.720 -6.213 1.00 90.19 78 PRO A CA 1
ATOM 598 C C . PRO A 1 78 ? -13.940 -1.932 -6.475 1.00 90.19 78 PRO A C 1
ATOM 600 O O . PRO A 1 78 ? -14.075 -2.599 -7.493 1.00 90.19 78 PRO A O 1
ATOM 603 N N . GLU A 1 79 ? -13.031 -2.244 -5.548 1.00 91.25 79 GLU A N 1
ATOM 604 C CA . GLU A 1 79 ? -11.961 -3.226 -5.740 1.00 91.25 79 GLU A CA 1
ATOM 605 C C . GLU A 1 79 ? -11.873 -4.199 -4.562 1.00 91.25 79 GLU A C 1
ATOM 607 O O . GLU A 1 79 ? -12.047 -3.807 -3.403 1.00 91.25 79 GLU A O 1
ATOM 612 N N . SER A 1 80 ? -11.531 -5.462 -4.846 1.00 90.81 80 SER A N 1
ATOM 613 C CA . SER A 1 80 ? -11.397 -6.510 -3.825 1.00 90.81 80 SER A CA 1
ATOM 614 C C . SER A 1 80 ? -10.313 -6.196 -2.804 1.00 90.81 80 SER A C 1
ATOM 616 O O . SER A 1 80 ? -10.473 -6.549 -1.639 1.00 90.81 80 SER A O 1
ATOM 618 N N . GLU A 1 81 ? -9.238 -5.528 -3.239 1.00 87.69 81 GLU A N 1
ATOM 619 C CA . GLU A 1 81 ? -8.072 -5.161 -2.432 1.00 87.69 81 GLU A CA 1
ATOM 620 C C . GLU A 1 81 ? -8.079 -3.696 -1.971 1.00 87.69 81 GLU A C 1
ATOM 622 O O . GLU A 1 81 ? -7.032 -3.147 -1.642 1.00 87.69 81 GLU A O 1
ATOM 627 N N . SER A 1 82 ? -9.257 -3.060 -1.912 1.00 86.81 82 SER A N 1
ATOM 628 C CA . SER A 1 82 ? -9.370 -1.651 -1.527 1.00 86.81 82 SER A CA 1
ATOM 629 C C . SER A 1 82 ? -8.649 -1.343 -0.206 1.00 86.81 82 SER A C 1
ATOM 631 O O . SER A 1 82 ? -8.792 -2.049 0.799 1.00 86.81 82 SER A O 1
ATOM 633 N N . VAL A 1 83 ? -7.895 -0.243 -0.193 1.00 83.38 83 VAL A N 1
ATOM 634 C CA . VAL A 1 83 ? -7.195 0.250 1.003 1.00 83.38 83 VAL A CA 1
ATOM 635 C C . VAL A 1 83 ? -8.157 0.713 2.100 1.00 83.38 83 VAL A C 1
ATOM 637 O O . VAL A 1 83 ? -7.769 0.755 3.261 1.00 83.38 83 VAL A O 1
ATOM 640 N N . LEU A 1 84 ? -9.415 1.001 1.753 1.00 86.31 84 LEU A N 1
ATOM 641 C CA . LEU A 1 84 ? -10.465 1.440 2.679 1.00 86.31 84 LEU A CA 1
ATOM 642 C C . LEU A 1 84 ? -11.194 0.283 3.371 1.00 86.31 84 LEU A C 1
ATOM 644 O O . LEU A 1 84 ? -12.111 0.512 4.160 1.00 86.31 84 LEU A O 1
ATOM 648 N N . ARG A 1 85 ? -10.839 -0.968 3.054 1.00 92.56 85 ARG A N 1
ATOM 649 C CA . ARG A 1 85 ? -11.392 -2.126 3.759 1.00 92.56 85 ARG A CA 1
ATOM 650 C C . ARG A 1 85 ? -11.011 -2.045 5.235 1.00 92.56 85 ARG A C 1
ATOM 652 O O . ARG A 1 85 ? -9.834 -1.802 5.514 1.00 92.56 85 ARG A O 1
ATOM 659 N N . PRO A 1 86 ? -11.958 -2.298 6.150 1.00 94.94 86 PRO A N 1
ATOM 660 C CA . PRO A 1 86 ? -11.684 -2.168 7.565 1.00 94.94 86 PRO A CA 1
ATOM 661 C C . PRO A 1 86 ? -10.689 -3.224 8.035 1.00 94.94 86 PRO A C 1
ATOM 663 O O . PRO A 1 86 ? -10.812 -4.410 7.695 1.00 94.94 86 PRO A O 1
ATOM 666 N N . TYR A 1 87 ? -9.730 -2.781 8.835 1.00 95.25 87 TYR A N 1
ATOM 667 C CA . TYR A 1 87 ? -8.841 -3.640 9.599 1.00 95.25 87 TYR A CA 1
ATOM 668 C C . TYR A 1 87 ? -9.524 -4.119 10.885 1.00 95.25 87 TYR A C 1
ATOM 670 O O . TYR A 1 87 ? -10.274 -3.378 11.520 1.00 95.25 87 TYR A O 1
ATOM 678 N N . PHE A 1 88 ? -9.256 -5.366 11.266 1.00 95.75 88 PHE A N 1
ATOM 679 C CA . PHE A 1 88 ? -9.683 -5.958 12.530 1.00 95.75 88 PHE A CA 1
ATOM 680 C C . PHE A 1 88 ? -8.454 -6.450 13.288 1.00 95.75 88 PHE A C 1
ATOM 682 O O . PHE A 1 88 ? -7.649 -7.194 12.723 1.00 95.75 88 PHE A O 1
ATOM 689 N N . THR A 1 89 ? -8.337 -6.101 14.571 1.00 92.44 89 THR A N 1
ATOM 690 C CA . THR A 1 89 ? -7.349 -6.736 15.460 1.00 92.44 89 THR A CA 1
ATOM 691 C C . THR A 1 89 ? -7.744 -8.183 15.765 1.00 92.44 89 THR A C 1
ATOM 693 O O . THR A 1 89 ? -8.887 -8.588 15.539 1.00 92.44 89 THR A O 1
ATOM 696 N N . ARG A 1 90 ? -6.833 -8.978 16.336 1.00 90.06 90 ARG A N 1
ATOM 697 C CA . ARG A 1 90 ? -7.122 -10.351 16.791 1.00 90.06 90 ARG A CA 1
ATOM 698 C C . ARG A 1 90 ? -8.407 -10.453 17.623 1.00 90.06 90 ARG A C 1
ATOM 700 O O . ARG A 1 90 ? -9.237 -11.331 17.383 1.00 90.06 90 ARG A O 1
ATOM 707 N N . GLU A 1 91 ? -8.571 -9.579 18.607 1.00 90.25 91 GLU A N 1
ATOM 708 C CA . GLU A 1 91 ? -9.709 -9.575 19.530 1.00 90.25 91 GLU A CA 1
ATOM 709 C C . GLU A 1 91 ? -11.008 -9.189 18.801 1.00 90.25 91 GLU A C 1
ATOM 711 O O . GLU A 1 91 ? -12.079 -9.758 19.045 1.00 90.25 91 GLU A O 1
ATOM 716 N N . GLU A 1 92 ? -10.919 -8.262 17.847 1.00 95.94 92 GLU A N 1
ATOM 717 C CA . GLU A 1 92 ? -12.050 -7.836 17.022 1.00 95.94 92 GLU A CA 1
ATOM 718 C C . GLU A 1 92 ? -12.464 -8.914 16.016 1.00 95.94 92 GLU A C 1
ATOM 720 O O . GLU A 1 92 ? -13.659 -9.111 15.803 1.00 95.94 92 GLU A O 1
ATOM 725 N N . ILE A 1 93 ? -11.513 -9.677 15.464 1.00 95.94 93 ILE A N 1
ATOM 726 C CA . ILE A 1 93 ? -11.787 -10.851 14.622 1.00 95.94 93 ILE A CA 1
ATOM 727 C C . ILE A 1 93 ? -12.593 -11.884 15.412 1.00 95.94 93 ILE A C 1
ATOM 729 O O . ILE A 1 93 ? -13.628 -12.357 14.939 1.00 95.94 93 ILE A O 1
ATOM 733 N N . GLN A 1 94 ? -12.164 -12.212 16.634 1.00 94.56 94 GLN A N 1
ATOM 734 C CA . GLN A 1 94 ? -12.885 -13.160 17.492 1.00 94.56 94 GLN A CA 1
ATOM 735 C C . GLN A 1 94 ? -14.315 -12.690 17.772 1.00 94.56 94 GLN A C 1
ATOM 737 O O . GLN A 1 94 ? -15.260 -13.478 17.690 1.00 94.56 94 GLN A O 1
ATOM 742 N N . THR A 1 95 ? -14.479 -11.397 18.050 1.00 95.88 95 THR A N 1
ATOM 743 C CA . THR A 1 95 ? -15.789 -10.790 18.307 1.00 95.88 95 THR A CA 1
ATOM 744 C C . THR A 1 95 ? -16.672 -10.813 17.054 1.00 95.88 95 THR A C 1
ATOM 746 O O . THR A 1 95 ? -17.839 -11.192 17.131 1.00 95.88 95 THR A O 1
ATOM 749 N N . ALA A 1 96 ? -16.120 -10.488 15.883 1.00 96.25 96 ALA A N 1
ATOM 750 C CA . ALA A 1 96 ? -16.842 -10.506 14.614 1.00 96.25 96 ALA A CA 1
ATOM 751 C C . ALA A 1 96 ? -17.293 -11.921 14.222 1.00 96.25 96 ALA A C 1
ATOM 753 O O . ALA A 1 96 ? -18.423 -12.103 13.765 1.00 96.25 96 ALA A O 1
ATOM 754 N N . ILE A 1 97 ? -16.447 -12.931 14.448 1.00 96.81 97 ILE A N 1
ATOM 755 C CA . ILE A 1 97 ? -16.794 -14.341 14.223 1.00 96.81 97 ILE A CA 1
ATOM 756 C C . ILE A 1 97 ? -17.920 -14.774 15.167 1.00 96.81 97 ILE A C 1
ATOM 758 O O . ILE A 1 97 ? -18.889 -15.389 14.724 1.00 96.81 97 ILE A O 1
ATOM 762 N N . ALA A 1 98 ? -17.836 -14.418 16.452 1.00 95.50 98 ALA A N 1
ATOM 763 C CA . ALA A 1 98 ? -18.895 -14.704 17.420 1.00 95.50 98 ALA A CA 1
ATOM 764 C C . ALA A 1 98 ? -20.227 -14.020 17.058 1.00 95.50 98 ALA A C 1
ATOM 766 O O . ALA A 1 98 ? -21.294 -14.564 17.338 1.00 95.50 98 ALA A O 1
ATOM 767 N N . ALA A 1 99 ? -20.164 -12.864 16.394 1.00 94.62 99 ALA A N 1
ATOM 768 C CA . ALA A 1 99 ? -21.316 -12.136 15.871 1.00 94.62 99 ALA A CA 1
ATOM 769 C C . ALA A 1 99 ? -21.797 -12.631 14.486 1.00 94.62 99 ALA A C 1
ATOM 771 O O . ALA A 1 99 ? -22.758 -12.087 13.945 1.00 94.62 99 ALA A O 1
ATOM 772 N N . GLY A 1 100 ? -21.176 -13.673 13.918 1.00 94.88 100 GLY A N 1
ATOM 773 C CA . GLY A 1 100 ? -21.660 -14.369 12.721 1.00 94.88 100 GLY A CA 1
ATOM 774 C C . GLY A 1 100 ? -20.902 -14.088 11.420 1.00 94.88 100 GLY A C 1
ATOM 775 O O . GLY A 1 100 ? -21.328 -14.562 10.367 1.00 94.88 100 GLY A O 1
ATOM 776 N N . VAL A 1 101 ? -19.782 -13.357 11.451 1.00 96.69 101 VAL A N 1
ATOM 777 C CA . VAL A 1 101 ? -18.905 -13.219 10.274 1.00 96.69 101 VAL A CA 1
ATOM 778 C C . VAL A 1 101 ? -18.139 -14.523 10.042 1.00 96.69 101 VAL A C 1
ATOM 780 O O . VAL A 1 101 ? -17.623 -15.130 10.978 1.00 96.69 101 VAL A O 1
ATOM 783 N N . SER A 1 102 ? -18.036 -14.964 8.785 1.00 97.00 102 SER A N 1
ATOM 784 C CA . SER A 1 102 ? -17.272 -16.173 8.454 1.00 97.00 102 SER A CA 1
ATOM 785 C C . SER A 1 102 ? -15.791 -16.023 8.841 1.00 97.00 102 SER A C 1
ATOM 787 O O . SER A 1 102 ? -15.176 -15.028 8.451 1.00 97.00 102 SER A O 1
ATOM 789 N N . PRO A 1 103 ? -15.170 -17.013 9.513 1.00 95.19 103 PRO A N 1
ATOM 790 C CA . PRO A 1 103 ? -13.729 -17.017 9.780 1.00 95.19 103 PRO A CA 1
ATOM 791 C C . PRO A 1 103 ? -12.862 -16.887 8.518 1.00 95.19 103 PRO A C 1
ATOM 793 O O . PRO A 1 103 ? -11.768 -16.328 8.575 1.00 95.19 103 PRO A O 1
ATOM 796 N N . ASP A 1 104 ? -13.361 -17.356 7.370 1.00 95.25 104 ASP A N 1
ATOM 797 C CA . ASP A 1 104 ? -12.657 -17.283 6.084 1.00 95.25 104 ASP A CA 1
ATOM 798 C C . ASP A 1 104 ? -12.571 -15.849 5.538 1.00 95.25 104 ASP A C 1
ATOM 800 O O . ASP A 1 104 ? -11.742 -15.557 4.669 1.00 95.25 104 ASP A O 1
ATOM 804 N N . ALA A 1 105 ? -13.381 -14.928 6.070 1.00 95.50 105 ALA A N 1
ATOM 805 C CA . ALA A 1 105 ? -13.288 -13.508 5.754 1.00 95.50 105 ALA A CA 1
ATOM 806 C C . ALA A 1 105 ? -11.976 -12.878 6.253 1.00 95.50 105 ALA A C 1
ATOM 808 O O . ALA A 1 105 ? -11.623 -11.798 5.792 1.00 95.50 105 ALA A O 1
ATOM 809 N N . PHE A 1 106 ? -11.228 -13.544 7.137 1.00 94.25 106 PHE A N 1
ATOM 810 C CA . PHE A 1 106 ? -9.991 -13.028 7.721 1.00 94.25 106 PHE A CA 1
ATOM 811 C C . PHE A 1 106 ? -8.781 -13.845 7.230 1.00 94.25 106 PHE A C 1
ATOM 813 O O . PHE A 1 106 ? -8.635 -15.006 7.619 1.00 94.25 106 PHE A O 1
ATOM 820 N N . PRO A 1 107 ? -7.924 -13.292 6.342 1.00 86.25 107 PRO A N 1
ATOM 821 C CA . PRO A 1 107 ? -6.699 -13.952 5.877 1.00 86.25 107 PRO A CA 1
ATOM 822 C C . PRO A 1 107 ? -5.720 -14.313 6.990 1.00 86.25 107 PRO A C 1
ATOM 824 O O . PRO A 1 107 ? -5.099 -15.371 6.921 1.00 86.25 107 PRO A O 1
ATOM 827 N N . ASP A 1 108 ? -5.610 -13.443 7.992 1.00 87.75 108 ASP A N 1
ATOM 828 C CA . ASP A 1 108 ? -4.775 -13.623 9.171 1.00 87.75 108 ASP A CA 1
ATOM 829 C C . ASP A 1 108 ? -5.602 -13.337 10.430 1.00 87.75 108 ASP A C 1
ATOM 831 O O . ASP A 1 108 ? -6.229 -12.289 10.564 1.00 87.75 108 ASP A O 1
ATOM 835 N N . HIS A 1 109 ? -5.632 -14.294 11.356 1.00 87.38 109 HIS A N 1
ATOM 836 C CA . HIS A 1 109 ? -6.397 -14.196 12.603 1.00 87.38 109 HIS A CA 1
ATOM 837 C C . HIS A 1 109 ? -5.621 -13.464 13.709 1.00 87.38 109 HIS A C 1
ATOM 839 O O . HIS A 1 109 ? -6.168 -13.223 14.784 1.00 87.38 109 HIS A O 1
ATOM 845 N N . ALA A 1 110 ? -4.355 -13.103 13.474 1.00 81.81 110 ALA A N 1
ATOM 846 C CA . ALA A 1 110 ? -3.591 -12.215 14.345 1.00 81.81 110 ALA A CA 1
ATOM 847 C C . ALA A 1 110 ? -3.957 -10.731 14.162 1.00 81.81 110 ALA A C 1
ATOM 849 O O . ALA A 1 110 ? -3.701 -9.946 15.070 1.00 81.81 110 ALA A O 1
ATOM 850 N N . GLY A 1 111 ? -4.585 -10.381 13.040 1.00 88.12 111 GLY A N 1
ATOM 851 C CA . GLY A 1 111 ? -5.024 -9.033 12.701 1.00 88.12 111 GLY A CA 1
ATOM 852 C C . GLY A 1 111 ? -4.910 -8.816 11.194 1.00 88.12 111 GLY A C 1
ATOM 853 O O . GLY A 1 111 ? -3.896 -9.169 10.598 1.00 88.12 111 GLY A O 1
ATOM 854 N N . THR A 1 112 ? -5.962 -8.315 10.546 1.00 91.31 112 THR A N 1
ATOM 855 C CA . THR A 1 112 ? -6.000 -8.238 9.077 1.00 91.31 112 THR A CA 1
ATOM 856 C C . THR A 1 112 ? -7.117 -7.339 8.559 1.00 91.31 112 THR A C 1
ATOM 858 O O . THR A 1 112 ? -8.126 -7.117 9.237 1.00 91.31 112 THR A O 1
ATOM 861 N N . LYS A 1 113 ? -6.992 -6.886 7.307 1.00 93.69 113 LYS A N 1
ATOM 862 C CA . LYS A 1 113 ? -8.122 -6.328 6.555 1.00 93.69 113 LYS A CA 1
ATOM 863 C C . LYS A 1 113 ? -9.079 -7.428 6.120 1.00 93.69 113 LYS A C 1
ATOM 865 O O . LYS A 1 113 ? -8.678 -8.470 5.600 1.00 93.69 113 LYS A O 1
ATOM 870 N N . ILE A 1 114 ? -10.369 -7.177 6.312 1.00 95.88 114 ILE A N 1
ATOM 871 C CA . ILE A 1 114 ? -11.405 -8.147 5.961 1.00 95.88 114 ILE A CA 1
ATOM 872 C C . ILE A 1 114 ? -11.453 -8.387 4.443 1.00 95.88 114 ILE A C 1
ATOM 874 O O . ILE A 1 114 ? -11.421 -7.449 3.642 1.00 95.88 114 ILE A O 1
ATOM 878 N N . ARG A 1 115 ? -11.577 -9.652 4.028 1.00 95.56 115 ARG A N 1
ATOM 879 C CA . ARG A 1 115 ? -11.844 -10.018 2.632 1.00 95.56 115 ARG A CA 1
ATOM 880 C C . ARG A 1 115 ? -13.257 -9.613 2.249 1.00 95.56 115 ARG A C 1
ATOM 882 O O . ARG A 1 115 ? -14.223 -9.940 2.937 1.00 95.56 115 ARG A O 1
ATOM 889 N N . LEU A 1 116 ? -13.366 -8.936 1.114 1.00 96.94 116 LEU A N 1
ATOM 890 C CA . LEU A 1 116 ? -14.652 -8.541 0.561 1.00 96.94 116 LEU A CA 1
ATOM 891 C C . LEU A 1 116 ? -15.277 -9.656 -0.266 1.00 96.94 116 LEU A C 1
ATOM 893 O O . LEU A 1 116 ? -14.584 -10.522 -0.802 1.00 96.94 116 LEU A O 1
ATOM 897 N N . VAL A 1 117 ? -16.596 -9.580 -0.416 1.00 96.75 117 VAL A N 1
ATOM 898 C CA . VAL A 1 117 ? -17.366 -10.476 -1.278 1.00 96.75 117 VAL A CA 1
ATOM 899 C C . VAL A 1 117 ? -17.840 -9.724 -2.527 1.00 96.75 117 VAL A C 1
ATOM 901 O O . VAL A 1 117 ? -18.264 -8.572 -2.402 1.00 96.75 117 VAL A O 1
ATOM 904 N N . PRO A 1 118 ? -17.769 -10.326 -3.729 1.00 97.00 118 PRO A N 1
ATOM 905 C CA . PRO A 1 118 ? -18.295 -9.710 -4.945 1.00 97.00 118 PRO A CA 1
ATOM 906 C C . PRO A 1 118 ? -19.793 -9.410 -4.829 1.00 97.00 118 PRO A C 1
ATOM 908 O O . PRO A 1 118 ? -20.563 -10.250 -4.357 1.00 97.00 118 PRO A O 1
ATOM 911 N N . HIS A 1 119 ? -20.217 -8.233 -5.283 1.00 95.50 119 HIS A N 1
ATOM 912 C CA . HIS A 1 119 ? -21.621 -7.835 -5.323 1.00 95.50 119 HIS A CA 1
ATOM 913 C C . HIS A 1 119 ? -21.856 -6.754 -6.386 1.00 95.50 119 HIS A C 1
ATOM 915 O O . HIS A 1 119 ? -21.308 -5.655 -6.299 1.00 95.50 119 HIS A O 1
ATOM 921 N N . GLY A 1 120 ? -22.695 -7.053 -7.383 1.00 92.69 120 GLY A N 1
ATOM 922 C CA . GLY A 1 120 ? -22.904 -6.158 -8.524 1.00 92.69 120 GLY A CA 1
ATOM 923 C C . GLY A 1 120 ? -21.607 -5.936 -9.309 1.00 92.69 120 GLY A C 1
ATOM 924 O O . GLY A 1 120 ? -20.908 -6.895 -9.626 1.00 92.69 120 GLY A O 1
ATOM 925 N N . GLU A 1 121 ? -21.288 -4.675 -9.601 1.00 91.56 121 GLU A N 1
ATOM 926 C CA . GLU A 1 121 ? -20.060 -4.268 -10.307 1.00 91.56 121 GLU A CA 1
ATOM 927 C C . GLU A 1 121 ? -18.841 -4.099 -9.382 1.00 91.56 121 GLU A C 1
ATOM 929 O O . GLU A 1 121 ? -17.756 -3.767 -9.852 1.00 91.56 121 GLU A O 1
ATOM 934 N N . GLY A 1 122 ? -18.997 -4.326 -8.075 1.00 94.75 122 GLY A N 1
ATOM 935 C CA . GLY A 1 122 ? -17.932 -4.140 -7.095 1.00 94.75 122 GLY A CA 1
ATOM 936 C C . GLY A 1 122 ? -17.957 -5.194 -5.996 1.00 94.75 122 GLY A C 1
ATOM 937 O O . GLY A 1 122 ? -18.244 -6.373 -6.219 1.00 94.75 122 GLY A O 1
ATOM 938 N N . PHE A 1 123 ? -17.628 -4.759 -4.787 1.00 97.19 123 PHE A N 1
ATOM 939 C CA . PHE A 1 123 ? -17.441 -5.613 -3.626 1.00 97.19 123 PHE A CA 1
ATOM 940 C C . PHE A 1 123 ? -18.116 -5.015 -2.394 1.00 97.19 123 PHE A C 1
ATOM 942 O O . PHE A 1 123 ? -18.227 -3.799 -2.258 1.00 97.19 123 PHE A O 1
ATOM 949 N N . ILE A 1 124 ? -18.535 -5.862 -1.459 1.00 97.12 124 ILE A N 1
ATOM 950 C CA . ILE A 1 124 ? -19.093 -5.434 -0.172 1.00 97.12 124 ILE A CA 1
ATOM 951 C C . ILE A 1 124 ? -18.384 -6.109 0.995 1.00 97.12 124 ILE A C 1
ATOM 953 O O . ILE A 1 124 ? -17.800 -7.189 0.864 1.00 97.12 124 ILE A O 1
ATOM 957 N N . CYS A 1 125 ? -18.448 -5.467 2.159 1.00 96.81 125 CYS A N 1
ATOM 958 C CA . CYS A 1 125 ? -18.057 -6.098 3.415 1.00 96.81 125 CYS A CA 1
ATOM 959 C C . CYS A 1 125 ? -18.970 -7.311 3.684 1.00 96.81 125 CYS A C 1
ATOM 961 O O . CYS A 1 125 ? -20.187 -7.176 3.569 1.00 96.81 125 CYS A O 1
ATOM 963 N N . PRO A 1 126 ? -18.446 -8.479 4.093 1.00 96.94 126 PRO A N 1
ATOM 964 C CA . PRO A 1 126 ? -19.272 -9.662 4.362 1.00 96.94 126 PRO A CA 1
ATOM 965 C C . PRO A 1 126 ? -20.233 -9.485 5.547 1.00 96.94 126 PRO A C 1
ATOM 967 O O . PRO A 1 126 ? -21.197 -10.232 5.667 1.00 96.94 126 PRO A O 1
ATOM 970 N N . ALA A 1 127 ? -20.000 -8.496 6.414 1.00 96.19 127 ALA A N 1
ATOM 971 C CA . ALA A 1 127 ? -20.936 -8.140 7.476 1.00 96.19 127 ALA A CA 1
ATOM 972 C C . ALA A 1 127 ? -22.038 -7.167 7.018 1.00 96.19 127 ALA A C 1
ATOM 974 O O . ALA A 1 127 ? -22.904 -6.816 7.814 1.00 96.19 127 ALA A O 1
ATOM 975 N N . PHE A 1 128 ? -22.003 -6.670 5.781 1.00 96.12 128 PHE A N 1
ATOM 976 C CA . PHE A 1 128 ? -22.991 -5.733 5.258 1.00 96.12 128 PHE A CA 1
ATOM 977 C C . PHE A 1 128 ? -24.147 -6.475 4.584 1.00 96.12 128 PHE A C 1
ATOM 979 O O . PHE A 1 128 ? -23.934 -7.339 3.737 1.00 96.12 128 PHE A O 1
ATOM 986 N N . ASN A 1 129 ? -25.381 -6.114 4.941 1.00 94.00 129 ASN A N 1
ATOM 987 C CA . ASN A 1 129 ? -26.582 -6.636 4.306 1.00 94.00 129 ASN A CA 1
ATOM 988 C C . ASN A 1 129 ? -27.102 -5.633 3.257 1.00 94.00 129 ASN A C 1
ATOM 990 O O . ASN A 1 129 ? -27.704 -4.625 3.636 1.00 94.00 129 ASN A O 1
ATOM 994 N N . PRO A 1 130 ? -26.939 -5.904 1.948 1.00 92.44 130 PRO A N 1
ATOM 995 C CA . PRO A 1 130 ? -27.370 -4.986 0.896 1.00 92.44 130 PRO A CA 1
ATOM 996 C C . PRO A 1 130 ? -28.894 -4.843 0.790 1.00 92.44 130 PRO A C 1
ATOM 998 O O . PRO A 1 130 ? -29.364 -3.847 0.253 1.00 92.44 130 PRO A O 1
ATOM 1001 N N . ALA A 1 131 ? -29.679 -5.793 1.314 1.00 91.81 131 ALA A N 1
ATOM 1002 C CA . ALA A 1 131 ? -31.139 -5.704 1.289 1.00 91.81 131 ALA A CA 1
ATOM 1003 C C . ALA A 1 131 ? -31.691 -4.737 2.348 1.00 91.81 131 ALA A C 1
ATOM 1005 O O . ALA A 1 131 ? -32.755 -4.155 2.152 1.00 91.81 131 ALA A O 1
ATOM 1006 N N . THR A 1 132 ? -30.988 -4.575 3.474 1.00 91.19 132 THR A N 1
ATOM 1007 C CA . THR A 1 132 ? -31.428 -3.715 4.587 1.00 91.19 132 THR A CA 1
ATOM 1008 C C . THR A 1 132 ? -30.568 -2.467 4.772 1.00 91.19 132 THR A C 1
ATOM 1010 O O . THR A 1 132 ? -30.959 -1.577 5.522 1.00 91.19 132 THR A O 1
ATOM 1013 N N . GLY A 1 133 ? -29.392 -2.404 4.141 1.00 90.62 133 GLY A N 1
ATOM 1014 C CA . GLY A 1 133 ? -28.403 -1.346 4.358 1.00 90.62 133 GLY A CA 1
ATOM 1015 C C . GLY A 1 133 ? -27.685 -1.438 5.711 1.00 90.62 133 GLY A C 1
ATOM 1016 O O . GLY A 1 133 ? -26.966 -0.519 6.093 1.00 90.62 133 GLY A O 1
ATOM 1017 N N . GLN A 1 134 ? -27.871 -2.524 6.467 1.00 91.88 134 GLN A N 1
ATOM 1018 C CA . GLN A 1 134 ? -27.380 -2.635 7.842 1.00 91.88 134 GLN A CA 1
ATOM 1019 C C . GLN A 1 134 ? -26.117 -3.490 7.954 1.00 91.88 134 GLN A C 1
ATOM 1021 O O . GLN A 1 134 ? -25.909 -4.449 7.211 1.00 91.88 134 GLN A O 1
ATOM 1026 N N . CYS A 1 135 ? -25.284 -3.164 8.943 1.00 93.38 135 CYS A N 1
ATOM 1027 C CA . CYS A 1 135 ? -24.155 -3.993 9.347 1.00 93.38 135 CYS A CA 1
ATOM 1028 C C . CYS A 1 135 ? -24.626 -5.048 10.357 1.00 93.38 135 CYS A C 1
ATOM 1030 O O . CYS A 1 135 ? -25.121 -4.698 11.426 1.00 93.38 135 CYS A O 1
ATOM 1032 N N . GLY A 1 136 ? -24.429 -6.329 10.050 1.00 93.00 136 GLY A N 1
ATOM 1033 C CA . GLY A 1 136 ? -24.762 -7.451 10.931 1.00 93.00 136 GLY A CA 1
ATOM 1034 C C . GLY A 1 136 ? -23.940 -7.498 12.222 1.00 93.00 136 GLY A C 1
ATOM 1035 O O . GLY A 1 136 ? -24.339 -8.168 13.164 1.00 93.00 136 GLY A O 1
ATOM 1036 N N . ILE A 1 137 ? -22.835 -6.749 12.290 1.00 94.38 137 ILE A N 1
ATOM 1037 C CA . ILE A 1 137 ? -21.993 -6.614 13.487 1.00 94.38 137 ILE A CA 1
ATOM 1038 C C . ILE A 1 137 ? -21.961 -5.176 14.017 1.00 94.38 137 ILE A C 1
ATOM 1040 O O . ILE A 1 137 ? -20.957 -4.768 14.585 1.00 94.38 137 ILE A O 1
ATOM 1044 N N . TYR A 1 138 ? -23.013 -4.374 13.810 1.00 90.81 138 TYR A N 1
ATOM 1045 C CA . TYR A 1 138 ? -22.988 -2.926 14.077 1.00 90.81 138 TYR A CA 1
ATOM 1046 C C . TYR A 1 138 ? -22.444 -2.544 15.470 1.00 90.81 138 TYR A C 1
ATOM 1048 O O . TYR A 1 138 ? -21.607 -1.642 15.577 1.00 90.81 138 TYR A O 1
ATOM 1056 N N . ASP A 1 139 ? -22.862 -3.265 16.512 1.00 88.12 139 ASP A N 1
ATOM 1057 C CA . ASP A 1 139 ? -22.448 -3.028 17.905 1.00 88.12 139 ASP A CA 1
ATOM 1058 C C . ASP A 1 139 ? -21.067 -3.616 18.241 1.00 88.12 139 ASP A C 1
ATOM 1060 O O . ASP A 1 139 ? -20.481 -3.313 19.276 1.00 88.12 139 ASP A O 1
ATOM 1064 N N . SER A 1 140 ? -20.528 -4.453 17.357 1.00 90.88 140 SER A N 1
ATOM 1065 C CA . SER A 1 140 ? -19.230 -5.127 17.483 1.00 90.88 140 SER A CA 1
ATOM 1066 C C . SER A 1 140 ? -18.282 -4.772 16.335 1.00 90.88 140 SER A C 1
ATOM 1068 O O . SER A 1 140 ? -17.387 -5.543 15.992 1.00 90.88 140 SER A O 1
ATOM 1070 N N . ARG A 1 141 ? -18.495 -3.611 15.706 1.00 93.00 141 ARG A N 1
ATOM 1071 C CA . ARG A 1 141 ? -17.636 -3.100 14.635 1.00 93.00 141 ARG A CA 1
ATOM 1072 C C . ARG A 1 141 ? -16.203 -2.907 15.146 1.00 93.00 141 ARG A C 1
ATOM 1074 O O . ARG A 1 141 ? -16.033 -2.496 16.296 1.00 93.00 141 ARG A O 1
ATOM 1081 N N . PRO A 1 142 ? -15.186 -3.129 14.296 1.00 94.44 142 PRO A N 1
ATOM 1082 C CA . PRO A 1 142 ? -13.802 -2.886 14.673 1.00 94.44 142 PRO A CA 1
ATOM 1083 C C . PRO A 1 142 ? -13.556 -1.396 14.912 1.00 94.44 142 PRO A C 1
ATOM 1085 O O . PRO A 1 142 ? -14.366 -0.545 14.527 1.00 94.44 142 PRO A O 1
ATOM 1088 N N . LEU A 1 143 ? -12.441 -1.069 15.555 1.00 93.25 143 LEU A N 1
ATOM 1089 C CA . LEU A 1 143 ? -12.013 0.293 15.845 1.00 93.25 143 LEU A CA 1
ATOM 1090 C C . LEU A 1 143 ? -11.992 1.140 14.571 1.00 93.25 143 LEU A C 1
ATOM 1092 O O . LEU A 1 143 ? -12.550 2.231 14.571 1.00 93.25 143 LEU A O 1
ATOM 1096 N N . ASP A 1 144 ? -11.468 0.594 13.476 1.00 93.56 144 ASP A N 1
ATOM 1097 C CA . ASP A 1 144 ? -11.402 1.252 12.167 1.00 93.56 144 ASP A CA 1
ATOM 1098 C C . ASP A 1 144 ? -12.795 1.724 11.681 1.00 93.56 144 ASP A C 1
ATOM 1100 O O . ASP A 1 144 ? -13.045 2.905 11.438 1.00 93.56 144 ASP A O 1
ATOM 1104 N N . CYS A 1 145 ? -13.787 0.825 11.703 1.00 92.56 145 CYS A N 1
ATOM 1105 C CA . CYS A 1 145 ? -15.182 1.147 11.372 1.00 92.56 145 CYS A CA 1
ATOM 1106 C C . CYS A 1 145 ? -15.843 2.145 12.338 1.00 92.56 145 CYS A C 1
ATOM 1108 O O . CYS A 1 145 ? -16.796 2.825 11.952 1.00 92.56 145 CYS A O 1
ATOM 1110 N N . ARG A 1 146 ? -15.420 2.163 13.606 1.00 91.81 146 ARG A N 1
ATOM 1111 C CA . ARG A 1 146 ? -15.953 3.061 14.643 1.00 91.81 146 ARG A CA 1
ATOM 1112 C C . ARG A 1 146 ? -15.320 4.450 14.583 1.00 91.81 146 ARG A C 1
ATOM 1114 O O . ARG A 1 146 ? -15.941 5.408 15.021 1.00 91.81 146 ARG A O 1
ATOM 1121 N N . LEU A 1 147 ? -14.113 4.571 14.036 1.00 92.50 147 LEU A N 1
ATOM 1122 C CA . LEU A 1 147 ? -13.464 5.858 13.804 1.00 92.50 147 LEU A CA 1
ATOM 1123 C C . LEU A 1 147 ? -14.099 6.606 12.632 1.00 92.50 147 LEU A C 1
ATOM 1125 O O . LEU A 1 147 ? -14.217 7.831 12.690 1.00 92.50 147 LEU A O 1
ATOM 1129 N N . TYR A 1 148 ? -14.569 5.890 11.606 1.00 91.69 148 TYR A N 1
ATOM 1130 C CA . TYR A 1 148 ? -15.189 6.502 10.433 1.00 91.69 148 TYR A CA 1
ATOM 1131 C C . TYR A 1 148 ? -16.317 7.488 10.818 1.00 91.69 148 TYR A C 1
ATOM 1133 O O . TYR A 1 148 ? -17.263 7.097 11.518 1.00 91.69 148 TYR A O 1
ATOM 1141 N N . PRO A 1 149 ? -16.272 8.759 10.359 1.00 92.94 149 PRO A N 1
ATOM 1142 C CA . PRO A 1 149 ? -15.564 9.257 9.172 1.00 92.94 149 PRO A CA 1
ATOM 1143 C C . PRO A 1 149 ? -14.189 9.888 9.437 1.00 92.94 149 PRO A C 1
ATOM 1145 O O . PRO A 1 149 ? -13.670 10.600 8.577 1.00 92.94 149 PRO A O 1
ATOM 1148 N N . ILE A 1 150 ? -13.594 9.657 10.609 1.00 94.44 150 ILE A N 1
ATOM 1149 C CA . ILE A 1 150 ? -12.185 9.973 10.847 1.00 94.44 150 ILE A CA 1
ATOM 1150 C C . ILE A 1 150 ? -11.327 8.900 10.183 1.00 94.44 150 ILE A C 1
ATOM 1152 O O . ILE A 1 150 ? -11.441 7.722 10.516 1.00 94.44 150 ILE A O 1
ATOM 1156 N N . ALA A 1 151 ? -10.431 9.327 9.301 1.00 93.69 151 ALA A N 1
ATOM 1157 C CA . ALA A 1 151 ? -9.324 8.516 8.823 1.00 93.69 151 ALA A CA 1
ATOM 1158 C C . ALA A 1 151 ? -8.068 8.840 9.640 1.00 93.69 151 ALA A C 1
ATOM 1160 O O . ALA A 1 151 ? -7.751 10.015 9.848 1.00 93.69 151 ALA A O 1
ATOM 1161 N N . VAL A 1 152 ? -7.354 7.806 10.084 1.00 96.19 152 VAL A N 1
ATOM 1162 C CA . VAL A 1 152 ? -6.010 7.914 10.664 1.00 96.19 152 VAL A CA 1
ATOM 1163 C C . VAL A 1 152 ? -5.022 7.428 9.612 1.00 96.19 152 VAL A C 1
ATOM 1165 O O . VAL A 1 152 ? -5.142 6.310 9.117 1.00 96.19 152 VAL A O 1
ATOM 1168 N N . MET A 1 153 ? -4.075 8.275 9.228 1.00 94.88 153 MET A N 1
ATOM 1169 C CA . MET A 1 153 ? -3.152 7.985 8.133 1.00 94.88 153 MET A CA 1
ATOM 1170 C C . MET A 1 153 ? -1.806 8.666 8.333 1.00 94.88 153 MET A C 1
ATOM 1172 O O . MET A 1 153 ? -1.685 9.611 9.112 1.00 94.88 153 MET A O 1
ATOM 1176 N N . TRP A 1 154 ? -0.795 8.222 7.600 1.00 93.81 154 TRP A N 1
ATOM 1177 C CA . TRP A 1 154 ? 0.431 8.993 7.442 1.00 93.81 154 TRP A CA 1
ATOM 1178 C C . TRP A 1 154 ? 0.179 10.269 6.632 1.00 93.81 154 TRP A C 1
ATOM 1180 O O . TRP A 1 154 ? -0.668 10.308 5.736 1.00 93.81 154 TRP A O 1
ATOM 1190 N N . ASP A 1 155 ? 0.921 11.330 6.940 1.00 89.50 155 ASP A N 1
ATOM 1191 C CA . ASP A 1 155 ? 0.988 12.499 6.071 1.00 89.50 155 ASP A CA 1
ATOM 1192 C C . ASP A 1 155 ? 1.721 12.185 4.754 1.00 89.50 155 ASP A C 1
ATOM 1194 O O . ASP A 1 155 ? 2.328 11.128 4.585 1.00 89.50 155 ASP A O 1
ATOM 1198 N N . ARG A 1 156 ? 1.658 13.109 3.786 1.00 84.88 156 ARG A N 1
ATOM 1199 C CA . ARG A 1 156 ? 2.238 12.900 2.445 1.00 84.88 156 ARG A CA 1
ATOM 1200 C C . ARG A 1 156 ? 3.741 12.593 2.489 1.00 84.88 156 ARG A C 1
ATOM 1202 O O . ARG A 1 156 ? 4.233 11.858 1.642 1.00 84.88 156 ARG A O 1
ATOM 1209 N N . SER A 1 157 ? 4.459 13.179 3.445 1.00 82.19 157 SER A N 1
ATOM 1210 C CA . SER A 1 157 ? 5.895 12.965 3.660 1.00 82.19 157 SER A CA 1
ATOM 1211 C C . SER A 1 157 ? 6.215 11.697 4.451 1.00 82.19 157 SER A C 1
ATOM 1213 O O . SER A 1 157 ? 7.385 11.349 4.571 1.00 82.19 157 SER A O 1
ATOM 1215 N N . HIS A 1 158 ? 5.200 11.007 4.978 1.00 83.06 158 HIS A N 1
ATOM 1216 C CA . HIS A 1 158 ? 5.348 9.837 5.834 1.00 83.06 158 HIS A CA 1
ATOM 1217 C C . HIS A 1 158 ? 6.168 10.120 7.113 1.00 83.06 158 HIS A C 1
ATOM 1219 O O . HIS A 1 158 ? 6.875 9.264 7.647 1.00 83.06 158 HIS A O 1
ATOM 1225 N N . GLU A 1 159 ? 6.076 11.351 7.620 1.00 84.50 159 GLU A N 1
ATOM 1226 C CA . GLU A 1 159 ? 6.806 11.815 8.802 1.00 84.50 159 GLU A CA 1
ATOM 1227 C C . GLU A 1 159 ? 5.935 11.834 10.056 1.00 84.50 159 GLU A C 1
ATOM 1229 O O . GLU A 1 159 ? 6.453 11.662 11.167 1.00 84.50 159 GLU A O 1
ATOM 1234 N N . GLN A 1 160 ? 4.638 12.094 9.890 1.00 94.12 160 GLN A N 1
ATOM 1235 C CA . GLN A 1 160 ? 3.673 12.249 10.973 1.00 94.12 160 GLN A CA 1
ATOM 1236 C C . GLN A 1 160 ? 2.448 11.383 10.716 1.00 94.12 160 GLN A C 1
ATOM 1238 O O . GLN A 1 160 ? 1.944 11.326 9.596 1.00 94.12 160 GLN A O 1
ATOM 1243 N N . VAL A 1 161 ? 1.916 10.787 11.779 1.00 96.12 161 VAL A N 1
ATOM 1244 C CA . VAL A 1 161 ? 0.561 10.246 11.765 1.00 96.12 161 VAL A CA 1
ATOM 1245 C C . VAL A 1 161 ? -0.410 11.394 12.014 1.00 96.12 161 VAL A C 1
ATOM 1247 O O . VAL A 1 161 ? -0.252 12.193 12.943 1.00 96.12 161 VAL A O 1
ATOM 1250 N N . VAL A 1 162 ? -1.417 11.492 11.160 1.00 97.31 162 VAL A N 1
ATOM 1251 C CA . VAL A 1 162 ? -2.456 12.514 11.197 1.00 97.31 162 VAL A CA 1
ATOM 1252 C C . VAL A 1 162 ? -3.832 11.867 11.244 1.00 97.31 162 VAL A C 1
ATOM 1254 O O . VAL A 1 162 ? -4.025 10.734 10.811 1.00 97.31 162 VAL A O 1
ATOM 1257 N N . MET A 1 163 ? -4.804 12.614 11.756 1.00 96.38 163 MET A N 1
ATOM 1258 C CA . MET A 1 163 ? -6.216 12.292 11.600 1.00 96.38 163 MET A CA 1
ATOM 1259 C C . MET A 1 163 ? -6.936 13.386 10.824 1.00 96.38 163 MET A C 1
ATOM 1261 O O . MET A 1 163 ? -6.624 14.578 10.954 1.00 96.38 163 MET A O 1
ATOM 1265 N N . GLY A 1 164 ? -7.923 12.981 10.036 1.00 94.56 164 GLY A N 1
ATOM 1266 C CA . GLY A 1 164 ? -8.703 13.892 9.218 1.00 94.56 164 GLY A CA 1
ATOM 1267 C C . GLY A 1 164 ? -10.084 13.363 8.875 1.00 94.56 164 GLY A C 1
ATOM 1268 O O . GLY A 1 164 ? -10.394 12.201 9.126 1.00 94.56 164 GLY A O 1
ATOM 1269 N N . TRP A 1 165 ? -10.912 14.231 8.303 1.00 94.06 165 TRP A N 1
ATOM 1270 C CA . TRP A 1 165 ? -12.221 13.848 7.790 1.00 94.06 165 TRP A CA 1
ATOM 1271 C C . TRP A 1 165 ? -12.093 13.238 6.408 1.00 94.06 165 TRP A C 1
ATOM 1273 O O . TRP A 1 165 ? -11.569 13.887 5.508 1.00 94.06 165 TRP A O 1
ATOM 1283 N N . ASP A 1 166 ? -12.629 12.038 6.220 1.00 92.38 166 ASP A N 1
ATOM 1284 C CA . ASP A 1 166 ? -12.818 11.490 4.883 1.00 92.38 166 ASP A CA 1
ATOM 1285 C C . ASP A 1 166 ? -13.955 12.244 4.173 1.00 92.38 166 ASP A C 1
ATOM 1287 O O . ASP A 1 166 ? -15.132 12.124 4.536 1.00 92.38 166 ASP A O 1
ATOM 1291 N N . ALA A 1 167 ? -13.605 13.022 3.143 1.00 89.75 167 ALA A N 1
ATOM 1292 C CA . ALA A 1 167 ? -14.551 13.797 2.345 1.00 89.75 167 ALA A CA 1
ATOM 1293 C C . ALA A 1 167 ? -15.532 12.917 1.552 1.00 89.75 167 ALA A C 1
ATOM 1295 O O . ALA A 1 167 ? -16.520 13.424 1.020 1.00 89.75 167 ALA A O 1
ATOM 1296 N N . LYS A 1 168 ? -15.327 11.593 1.510 1.00 89.88 168 LYS A N 1
ATOM 1297 C CA . LYS A 1 168 ? -16.303 10.642 0.961 1.00 89.88 168 LYS A CA 1
ATOM 1298 C C . LYS A 1 168 ? -17.546 10.519 1.836 1.00 89.88 168 LYS A C 1
ATOM 1300 O O . LYS A 1 168 ? -18.586 10.098 1.337 1.00 89.88 168 LYS A O 1
ATOM 1305 N N . CYS A 1 169 ? -17.487 10.884 3.120 1.00 90.88 169 CYS A N 1
ATOM 1306 C CA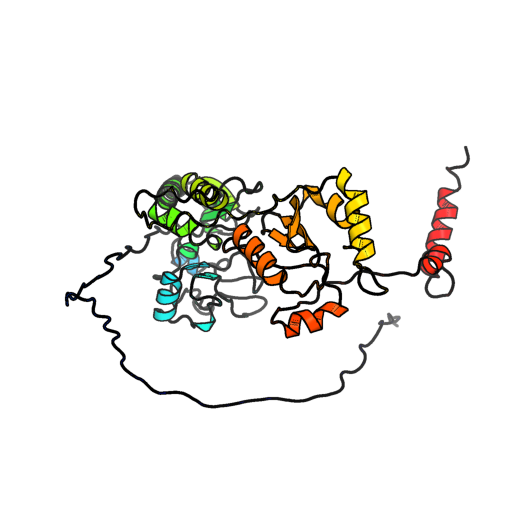 . CYS A 1 169 ? -18.656 10.838 3.993 1.00 90.88 169 CYS A CA 1
ATOM 1307 C C . CYS A 1 169 ? -19.582 12.046 3.733 1.00 90.88 169 CYS A C 1
ATOM 1309 O O . CYS A 1 169 ? -19.265 13.166 4.144 1.00 90.88 169 CYS A O 1
ATOM 1311 N N . PRO A 1 170 ? -20.783 11.859 3.149 1.00 89.56 170 PRO A N 1
ATOM 1312 C CA . PRO A 1 170 ? -21.662 12.984 2.821 1.00 89.56 170 PRO A CA 1
ATOM 1313 C C . PRO A 1 170 ? -22.180 13.709 4.070 1.00 89.56 170 PRO A C 1
ATOM 1315 O O . PRO A 1 170 ? -22.451 14.907 4.023 1.00 89.56 170 PRO A O 1
ATOM 1318 N N . PHE A 1 171 ? -22.297 13.000 5.198 1.00 91.25 171 PHE A N 1
ATOM 1319 C CA . PHE A 1 171 ? -22.736 13.588 6.461 1.00 91.25 171 PHE A CA 1
ATOM 1320 C C . PHE A 1 171 ? -21.720 14.594 7.002 1.00 91.25 171 PHE A C 1
ATOM 1322 O O . PHE A 1 171 ? -22.113 15.675 7.440 1.00 91.25 171 PHE A O 1
ATOM 1329 N N . ILE A 1 172 ? -20.424 14.256 6.976 1.00 89.94 172 ILE A N 1
ATOM 1330 C CA . ILE A 1 172 ? -19.419 15.130 7.582 1.00 89.94 172 ILE A CA 1
ATOM 1331 C C . ILE A 1 172 ? -19.115 16.340 6.712 1.00 89.94 172 ILE A C 1
ATOM 1333 O O . ILE A 1 172 ? -18.953 17.428 7.252 1.00 89.94 172 ILE A O 1
ATOM 1337 N N . VAL A 1 173 ? -19.147 16.192 5.383 1.00 87.88 173 VAL A N 1
ATOM 1338 C CA . VAL A 1 173 ? -18.964 17.308 4.439 1.00 87.88 173 VAL A CA 1
ATOM 1339 C C . VAL A 1 173 ? -19.980 18.429 4.687 1.00 87.88 173 VAL A C 1
ATOM 1341 O O . VAL A 1 173 ? -19.646 19.603 4.572 1.00 87.88 173 VAL A O 1
ATOM 1344 N N . GLN A 1 174 ? -21.201 18.091 5.109 1.00 87.69 174 GLN A N 1
ATOM 1345 C CA . GLN A 1 174 ? -22.241 19.073 5.441 1.00 87.69 174 GLN A CA 1
ATOM 1346 C C . GLN A 1 174 ? -22.070 19.712 6.831 1.00 87.69 174 GLN A C 1
ATOM 1348 O O . GLN A 1 174 ? -22.813 20.631 7.177 1.00 87.69 174 GLN A O 1
ATOM 1353 N N . LYS A 1 175 ? -21.130 19.221 7.648 1.00 86.50 175 LYS A N 1
ATOM 1354 C CA . LYS A 1 175 ? -20.981 19.577 9.066 1.00 86.50 175 LYS A CA 1
ATOM 1355 C C . LYS A 1 175 ? -19.556 19.942 9.502 1.00 86.50 175 LYS A C 1
ATOM 1357 O O . LYS A 1 175 ? -19.379 20.205 10.693 1.00 86.50 175 LYS A O 1
ATOM 1362 N N . LEU A 1 176 ? -18.583 20.001 8.585 1.00 81.19 176 LEU A N 1
ATOM 1363 C CA . LEU A 1 176 ? -17.140 20.139 8.867 1.00 81.19 176 LEU A CA 1
ATOM 1364 C C . LEU A 1 176 ? -16.814 21.169 9.963 1.00 81.19 176 LEU A C 1
ATOM 1366 O O . LEU A 1 176 ? -16.105 20.840 10.912 1.00 81.19 176 LEU A O 1
ATOM 1370 N N . ASP A 1 177 ? -17.409 22.362 9.879 1.00 84.69 177 ASP A N 1
ATOM 1371 C CA . ASP A 1 177 ? -17.096 23.501 10.757 1.00 84.69 177 ASP A CA 1
ATOM 1372 C C . ASP A 1 177 ? -18.128 23.733 11.873 1.00 84.69 177 ASP A C 1
ATOM 1374 O O . ASP A 1 177 ? -18.166 24.785 12.516 1.00 84.69 177 ASP A O 1
ATOM 1378 N N . THR A 1 178 ? -19.006 22.761 12.121 1.00 90.31 178 THR A N 1
ATOM 1379 C CA . THR A 1 178 ? -19.969 22.867 13.222 1.00 90.31 178 THR A CA 1
ATOM 1380 C C . THR A 1 178 ? -19.264 22.718 14.577 1.00 90.31 178 THR A C 1
ATOM 1382 O O . THR A 1 178 ? -18.356 21.891 14.707 1.00 90.31 178 THR A O 1
ATOM 1385 N N . PRO A 1 179 ? -19.705 23.431 15.634 1.00 90.88 179 PRO A N 1
ATOM 1386 C CA . PRO A 1 179 ? -19.146 23.266 16.979 1.00 90.88 179 PRO A CA 1
ATOM 1387 C C . PRO A 1 179 ? -19.178 21.815 17.478 1.00 90.88 179 PRO A C 1
ATOM 1389 O O . PRO A 1 179 ? -18.263 21.370 18.165 1.00 90.88 179 PRO A O 1
ATOM 1392 N N . GLU A 1 180 ? -20.215 21.065 17.097 1.00 90.06 180 GLU A N 1
ATOM 1393 C CA . GLU A 1 180 ? -20.359 19.638 17.394 1.00 90.06 180 GLU A CA 1
ATOM 1394 C C . GLU A 1 180 ? -19.239 18.804 16.751 1.00 90.06 180 GLU A C 1
ATOM 1396 O O . GLU A 1 180 ? -18.585 18.020 17.442 1.00 90.06 180 GLU A O 1
ATOM 1401 N N . SER A 1 181 ? -18.969 19.017 15.457 1.00 90.75 181 SER A N 1
ATOM 1402 C CA . SER A 1 181 ? -17.924 18.290 14.725 1.00 90.75 181 SER A CA 1
ATOM 1403 C C . SER A 1 181 ? -16.529 18.641 15.229 1.00 90.75 181 SER A C 1
ATOM 1405 O O . SER A 1 181 ? -15.720 17.745 15.456 1.00 90.75 181 SER A O 1
ATOM 1407 N N . LEU A 1 182 ? -16.260 19.918 15.512 1.00 89.38 182 LEU A N 1
ATOM 1408 C CA . LEU A 1 182 ? -14.991 20.341 16.110 1.00 89.38 182 LEU A CA 1
ATOM 1409 C C . LEU A 1 182 ? -14.786 19.712 17.497 1.00 89.38 182 LEU A C 1
ATOM 1411 O O . LEU A 1 182 ? -13.724 19.161 17.784 1.00 89.38 182 LEU A O 1
ATOM 1415 N N . ALA A 1 183 ? -15.817 19.712 18.347 1.00 89.62 183 ALA A N 1
ATOM 1416 C CA . ALA A 1 183 ? -15.737 19.086 19.663 1.00 89.62 183 ALA A CA 1
ATOM 1417 C C . ALA A 1 183 ? -15.519 17.566 19.571 1.00 89.62 183 ALA A C 1
ATOM 1419 O O . ALA A 1 183 ? -14.839 16.990 20.424 1.00 89.62 183 ALA A O 1
ATOM 1420 N N . TYR A 1 184 ? -16.093 16.913 18.560 1.00 92.00 184 TYR A N 1
ATOM 1421 C CA . TYR A 1 184 ? -15.886 15.494 18.293 1.00 92.00 184 TYR A CA 1
ATOM 1422 C C . TYR A 1 184 ? -14.450 15.185 17.858 1.00 92.00 184 TYR A C 1
ATOM 1424 O O . TYR A 1 184 ? -13.861 14.221 18.347 1.00 92.00 184 TYR A O 1
ATOM 1432 N N . VAL A 1 185 ? -13.859 16.025 17.002 1.00 91.88 185 VAL A N 1
ATOM 1433 C CA . VAL A 1 185 ? -12.447 15.914 16.597 1.00 91.88 185 VAL A CA 1
ATOM 1434 C C . VAL A 1 185 ? -11.541 15.982 17.818 1.00 91.88 185 VAL A C 1
ATOM 1436 O O . VAL A 1 185 ? -10.686 15.119 17.986 1.00 91.88 185 VAL A O 1
ATOM 1439 N N . GLU A 1 186 ? -11.763 16.940 18.721 1.00 91.88 186 GLU A N 1
ATOM 1440 C CA . GLU A 1 186 ? -10.957 17.063 19.942 1.00 91.88 186 GLU A CA 1
ATOM 1441 C C . GLU A 1 186 ? -11.126 15.874 20.897 1.00 91.88 186 GLU A C 1
ATOM 1443 O O . GLU A 1 186 ? -10.187 15.504 21.603 1.00 91.88 186 GLU A O 1
ATOM 1448 N N . ARG A 1 187 ? -12.325 15.281 20.983 1.00 92.88 187 ARG A N 1
ATOM 1449 C CA . ARG A 1 187 ? -12.543 14.063 21.784 1.00 92.88 187 ARG A CA 1
ATOM 1450 C C . ARG A 1 187 ? -11.845 12.859 21.156 1.00 92.88 187 ARG A C 1
ATOM 1452 O O . ARG A 1 187 ? -11.163 12.125 21.866 1.00 92.88 187 ARG A O 1
ATOM 1459 N N . 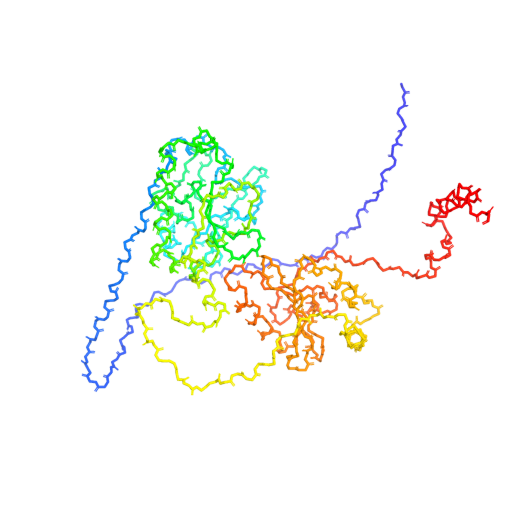SER A 1 188 ? -11.968 12.701 19.842 1.00 93.38 188 SER A N 1
ATOM 1460 C CA . SER A 1 188 ? -11.375 11.592 19.094 1.00 93.38 188 SER A CA 1
ATOM 1461 C C . SER A 1 188 ? -9.851 11.657 19.099 1.00 93.38 188 SER A C 1
ATOM 1463 O O . SER A 1 188 ? -9.212 10.654 19.390 1.00 93.38 188 SER A O 1
ATOM 1465 N N . ALA A 1 189 ? -9.266 12.842 18.893 1.00 94.12 189 ALA A N 1
ATOM 1466 C CA . ALA A 1 189 ? -7.824 13.056 18.999 1.00 94.12 189 ALA A CA 1
ATOM 1467 C C . ALA A 1 189 ? -7.308 12.693 20.398 1.00 94.12 189 ALA A C 1
ATOM 1469 O O . ALA A 1 189 ? -6.360 11.928 20.523 1.00 94.12 189 ALA A O 1
ATOM 1470 N N . ARG A 1 190 ? -7.972 13.168 21.463 1.00 92.94 190 ARG A N 1
ATOM 1471 C CA . ARG A 1 190 ? -7.597 12.819 22.845 1.00 92.94 190 ARG A CA 1
ATOM 1472 C C . ARG A 1 190 ? -7.681 11.323 23.123 1.00 92.94 190 ARG A C 1
ATOM 1474 O O . ARG A 1 190 ? -6.829 10.811 23.834 1.00 92.94 190 ARG A O 1
ATOM 1481 N N . MET A 1 191 ? -8.695 10.644 22.592 1.00 93.38 191 MET A N 1
ATOM 1482 C CA . MET A 1 191 ? -8.847 9.195 22.728 1.00 93.38 191 MET A CA 1
ATOM 1483 C C . MET A 1 191 ? -7.725 8.445 21.998 1.00 93.38 191 MET A C 1
ATOM 1485 O O . MET A 1 191 ? -7.076 7.596 22.608 1.00 93.38 191 MET A O 1
ATOM 1489 N N . LEU A 1 192 ? -7.445 8.812 20.745 1.00 93.88 192 LEU A N 1
ATOM 1490 C CA . LEU A 1 192 ? -6.371 8.231 19.933 1.00 93.88 192 LEU A CA 1
ATOM 1491 C C . LEU A 1 192 ? -4.983 8.417 20.564 1.00 93.88 192 LEU A C 1
ATOM 1493 O O . LEU A 1 192 ? -4.136 7.539 20.450 1.00 93.88 192 LEU A O 1
ATOM 1497 N N . GLU A 1 193 ? -4.771 9.532 21.260 1.00 91.25 193 GLU A N 1
ATOM 1498 C CA . GLU A 1 193 ? -3.498 9.876 21.907 1.00 91.25 193 GLU A CA 1
ATOM 1499 C C . GLU A 1 193 ? -3.328 9.279 23.312 1.00 91.25 193 GLU A C 1
ATOM 1501 O O . GLU A 1 193 ? -2.308 9.525 23.957 1.00 91.25 193 GLU A O 1
ATOM 1506 N N . THR A 1 194 ? -4.298 8.503 23.811 1.00 89.44 194 THR A N 1
ATOM 1507 C CA . THR A 1 194 ? -4.105 7.735 25.051 1.00 89.44 194 THR A CA 1
ATOM 1508 C C . THR A 1 194 ? -3.139 6.575 24.830 1.00 89.44 194 THR A C 1
ATOM 1510 O O . THR A 1 194 ? -3.166 5.939 23.777 1.00 89.44 194 THR A O 1
ATOM 1513 N N . ASP A 1 195 ? -2.340 6.237 25.847 1.00 85.50 195 ASP A N 1
ATOM 1514 C CA . ASP A 1 195 ? -1.332 5.171 25.748 1.00 85.50 195 ASP A CA 1
ATOM 1515 C C . ASP A 1 195 ? -1.920 3.832 25.284 1.00 85.50 195 ASP A C 1
ATOM 1517 O O . ASP A 1 195 ? -1.315 3.151 24.463 1.00 85.50 195 ASP A O 1
ATOM 1521 N N . ALA A 1 196 ? -3.121 3.472 25.751 1.00 85.81 196 ALA A N 1
ATOM 1522 C CA . ALA A 1 196 ? -3.782 2.221 25.376 1.00 85.81 196 ALA A CA 1
ATOM 1523 C C . ALA A 1 196 ? -4.122 2.159 23.875 1.00 85.81 196 ALA A C 1
ATOM 1525 O O . ALA A 1 196 ? -3.854 1.157 23.206 1.00 85.81 196 ALA A O 1
ATOM 1526 N N . ILE A 1 197 ? -4.682 3.241 23.321 1.00 89.69 197 ILE A N 1
ATOM 1527 C CA . ILE A 1 197 ? -5.027 3.299 21.895 1.00 89.69 197 ILE A CA 1
ATOM 1528 C C . ILE A 1 197 ? -3.777 3.440 21.050 1.00 89.69 197 ILE A C 1
ATOM 1530 O O . ILE A 1 197 ? -3.640 2.732 20.057 1.00 89.69 197 ILE A O 1
ATOM 1534 N N . ALA A 1 198 ? -2.840 4.290 21.461 1.00 90.00 198 ALA A N 1
ATOM 1535 C CA . ALA A 1 198 ? -1.579 4.443 20.764 1.00 90.00 198 ALA A CA 1
ATOM 1536 C C . ALA A 1 198 ? -0.814 3.115 20.700 1.00 90.00 198 ALA A C 1
ATOM 1538 O O . ALA A 1 198 ? -0.330 2.747 19.634 1.00 90.00 198 ALA A O 1
ATOM 1539 N N . HIS A 1 199 ? -0.781 2.348 21.794 1.00 86.31 199 HIS A N 1
ATOM 1540 C CA . HIS A 1 199 ? -0.198 1.008 21.811 1.00 86.31 199 HIS A CA 1
ATOM 1541 C C . HIS A 1 199 ? -0.910 0.059 20.840 1.00 86.31 199 HIS A C 1
ATOM 1543 O O . HIS A 1 199 ? -0.251 -0.625 20.058 1.00 86.31 199 HIS A O 1
ATOM 1549 N N . THR A 1 200 ? -2.246 0.072 20.825 1.00 85.19 200 THR A N 1
ATOM 1550 C CA . THR A 1 200 ? -3.048 -0.729 19.886 1.00 85.19 200 THR A CA 1
ATOM 1551 C C . THR A 1 200 ? -2.741 -0.369 18.430 1.00 85.19 200 THR A C 1
ATOM 1553 O O . THR A 1 200 ? -2.509 -1.261 17.617 1.00 85.19 200 THR A O 1
ATOM 1556 N N . MET A 1 201 ? -2.687 0.924 18.098 1.00 89.62 201 MET A N 1
ATOM 1557 C CA . MET A 1 201 ? -2.378 1.427 16.752 1.00 89.62 201 MET A CA 1
ATOM 1558 C C . MET A 1 201 ? -0.961 1.041 16.314 1.00 89.62 201 MET A C 1
ATOM 1560 O O . MET A 1 201 ? -0.752 0.582 15.197 1.00 89.62 201 MET A O 1
ATOM 1564 N N . VAL A 1 202 ? 0.016 1.189 17.209 1.00 87.94 202 VAL A N 1
ATOM 1565 C CA . VAL A 1 202 ? 1.428 0.880 16.946 1.00 87.94 202 VAL A CA 1
ATOM 1566 C C . VAL A 1 202 ? 1.653 -0.629 16.799 1.00 87.94 202 VAL A C 1
ATOM 1568 O O . VAL A 1 202 ? 2.429 -1.050 15.944 1.00 87.94 202 VAL A O 1
ATOM 1571 N N . GLY A 1 203 ? 0.949 -1.446 17.588 1.00 82.25 203 GLY A N 1
ATOM 1572 C CA . GLY A 1 203 ? 0.956 -2.906 17.475 1.00 82.25 203 GLY A CA 1
ATOM 1573 C C . GLY A 1 203 ? 0.208 -3.441 16.249 1.00 82.25 203 GLY A C 1
ATOM 1574 O O . GLY A 1 203 ? 0.477 -4.560 15.820 1.00 82.25 203 GLY A O 1
ATOM 1575 N N . ASN A 1 204 ? -0.678 -2.637 15.652 1.00 86.38 204 ASN A N 1
ATOM 1576 C CA . ASN A 1 204 ? -1.440 -2.978 14.450 1.00 86.38 204 ASN A CA 1
ATOM 1577 C C . ASN A 1 204 ? -1.294 -1.879 13.368 1.00 86.38 204 ASN A C 1
ATOM 1579 O O . ASN A 1 204 ? -2.261 -1.170 13.084 1.00 86.38 204 ASN A O 1
ATOM 1583 N N . PRO A 1 205 ? -0.106 -1.728 12.743 1.00 86.44 205 PRO A N 1
ATOM 1584 C CA . PRO A 1 205 ? 0.210 -0.639 11.812 1.00 86.44 205 PRO A CA 1
ATOM 1585 C C . PRO A 1 205 ? -0.786 -0.412 10.670 1.00 86.44 205 PRO A C 1
ATOM 1587 O O . PRO A 1 205 ? -0.935 0.716 10.220 1.00 86.44 205 PRO A O 1
ATOM 1590 N N . GLU A 1 206 ? -1.479 -1.454 10.204 1.00 86.38 206 GLU A N 1
ATOM 1591 C CA . GLU A 1 206 ? -2.493 -1.347 9.145 1.00 86.38 206 GLU A CA 1
ATOM 1592 C C . GLU A 1 206 ? -3.757 -0.563 9.549 1.00 86.38 206 GLU A C 1
ATOM 1594 O O . GLU A 1 206 ? -4.537 -0.195 8.667 1.00 86.38 206 GLU A O 1
ATOM 1599 N N . LEU A 1 207 ? -3.951 -0.272 10.846 1.00 90.19 207 LEU A N 1
ATOM 1600 C CA . LEU A 1 207 ? -4.941 0.707 11.321 1.00 90.19 207 LEU A CA 1
ATOM 1601 C C . LEU A 1 207 ? -4.581 2.145 10.916 1.00 90.19 207 LEU A C 1
ATOM 1603 O O . LEU A 1 207 ? -5.451 3.015 10.907 1.00 90.19 207 LEU A O 1
ATOM 1607 N N . VAL A 1 208 ? -3.311 2.409 10.592 1.00 93.56 208 VAL A N 1
ATOM 1608 C CA . VAL A 1 208 ? -2.853 3.689 10.051 1.00 93.56 208 VAL A CA 1
ATOM 1609 C C . VAL A 1 208 ? -2.721 3.556 8.539 1.00 93.56 208 VAL A C 1
ATOM 1611 O O . VAL A 1 208 ? -1.828 2.887 8.023 1.00 93.56 208 VAL A O 1
ATOM 1614 N N . GLY A 1 209 ? -3.631 4.201 7.814 1.00 87.06 209 GLY A N 1
ATOM 1615 C CA . GLY A 1 209 ? -3.650 4.170 6.357 1.00 87.06 209 GLY A CA 1
ATOM 1616 C C . GLY A 1 209 ? -2.485 4.926 5.709 1.00 87.06 209 GLY A C 1
ATOM 1617 O O . GLY A 1 209 ? -1.832 5.775 6.321 1.00 87.06 209 GLY A O 1
ATOM 1618 N N . ALA A 1 210 ? -2.270 4.662 4.421 1.00 87.38 210 ALA A N 1
ATOM 1619 C CA . ALA A 1 210 ? -1.477 5.544 3.571 1.00 87.38 210 ALA A CA 1
ATOM 1620 C C . ALA A 1 210 ? -2.175 6.906 3.401 1.00 87.38 210 ALA A C 1
ATOM 1622 O O . ALA A 1 210 ? -3.386 7.027 3.613 1.00 87.38 210 ALA A O 1
ATOM 1623 N N . PHE A 1 211 ? -1.410 7.920 2.997 1.00 87.50 211 PHE A N 1
ATOM 1624 C CA . PHE A 1 211 ? -1.941 9.250 2.710 1.00 87.50 211 PHE A CA 1
ATOM 1625 C C . PHE A 1 211 ? -3.040 9.200 1.631 1.00 87.50 211 PHE A C 1
ATOM 1627 O O . PHE A 1 211 ? -2.881 8.544 0.601 1.00 87.50 211 PHE A O 1
ATOM 1634 N N . GLN A 1 212 ? -4.135 9.931 1.847 1.00 84.69 212 GLN A N 1
ATOM 1635 C CA . GLN A 1 212 ? -5.268 10.026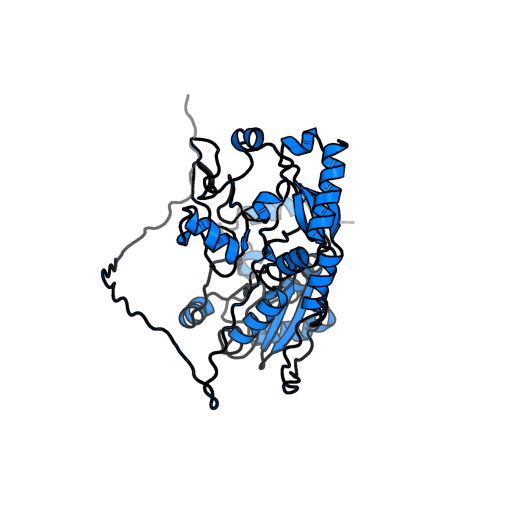 0.924 1.00 84.69 212 GLN A CA 1
ATOM 1636 C C . GLN A 1 212 ? -5.616 11.491 0.645 1.00 84.69 212 GLN A C 1
ATOM 1638 O O . GLN A 1 212 ? -5.846 12.260 1.576 1.00 84.69 212 GLN A O 1
ATOM 1643 N N . ASP A 1 213 ? -5.711 11.864 -0.635 1.00 87.69 213 ASP A N 1
ATOM 1644 C CA . ASP A 1 213 ? -6.043 13.237 -1.054 1.00 87.69 213 ASP A CA 1
ATOM 1645 C C . ASP A 1 213 ? -7.461 13.669 -0.641 1.00 87.69 213 ASP A C 1
ATOM 1647 O O . ASP A 1 213 ? -7.706 14.852 -0.411 1.00 87.69 213 ASP A O 1
ATOM 1651 N N . ASP A 1 214 ? -8.382 12.713 -0.494 1.00 89.12 214 ASP A N 1
ATOM 1652 C CA . ASP A 1 214 ? -9.772 12.968 -0.097 1.00 89.12 214 ASP A CA 1
ATOM 1653 C C . ASP A 1 214 ? -9.940 13.189 1.418 1.00 89.12 214 ASP A C 1
ATOM 1655 O O . ASP A 1 214 ? -11.053 13.411 1.892 1.00 89.12 214 ASP A O 1
ATOM 1659 N N . VAL A 1 215 ? -8.861 13.108 2.203 1.00 91.75 215 VAL A N 1
ATOM 1660 C CA . VAL A 1 215 ? -8.918 13.299 3.655 1.00 91.75 215 VAL A CA 1
ATOM 1661 C C . VAL A 1 215 ? -8.489 14.719 4.016 1.00 91.75 215 VAL A C 1
ATOM 1663 O O . VAL A 1 215 ? -7.334 15.115 3.854 1.00 91.75 215 VAL A O 1
ATOM 1666 N N . VAL A 1 216 ? -9.417 15.485 4.588 1.00 92.69 216 VAL A N 1
ATOM 1667 C CA . VAL A 1 216 ? -9.143 16.820 5.127 1.00 92.69 216 VAL A CA 1
ATOM 1668 C C . VAL A 1 216 ? -8.432 16.664 6.467 1.00 92.69 216 VAL A C 1
ATOM 1670 O O . VAL A 1 216 ? -9.053 16.303 7.464 1.00 92.69 216 VAL A O 1
ATOM 1673 N N . VAL A 1 217 ? -7.123 16.918 6.496 1.00 94.00 217 VAL A N 1
ATOM 1674 C CA . VAL A 1 217 ? -6.286 16.785 7.700 1.00 94.00 217 VAL A CA 1
ATOM 1675 C C . VAL A 1 217 ? -6.700 17.792 8.777 1.00 94.00 217 VAL A C 1
ATOM 1677 O O . VAL A 1 217 ? -6.798 18.988 8.512 1.00 94.00 217 VAL A O 1
ATOM 1680 N N . LEU A 1 218 ? -6.887 17.314 10.012 1.00 93.69 218 LEU A N 1
ATOM 1681 C CA . LEU A 1 218 ? -7.370 18.121 11.142 1.00 93.69 218 LEU A CA 1
ATOM 1682 C C . LEU A 1 218 ? -6.353 18.217 12.276 1.00 93.69 218 LEU A C 1
ATOM 1684 O O . LEU A 1 218 ? -6.164 19.283 12.862 1.00 93.69 218 LEU A O 1
ATOM 1688 N N . LYS A 1 219 ? -5.724 17.092 12.630 1.00 95.94 219 LYS A N 1
ATOM 1689 C CA . LYS A 1 219 ? -4.824 16.989 13.785 1.00 95.94 219 LYS A CA 1
ATOM 1690 C C . LYS A 1 219 ? -3.652 16.073 13.477 1.00 95.94 219 LYS A C 1
ATOM 1692 O O . LYS A 1 219 ? -3.776 15.113 12.721 1.00 95.94 219 LYS A O 1
ATOM 1697 N N . ARG A 1 220 ? -2.524 16.363 14.118 1.00 96.88 220 ARG A N 1
ATOM 1698 C CA . ARG A 1 220 ? -1.382 15.450 14.222 1.00 96.88 220 ARG A CA 1
ATOM 1699 C C . ARG A 1 220 ? -1.557 14.591 15.469 1.00 96.88 220 ARG A C 1
ATOM 1701 O O . ARG A 1 220 ? -2.064 15.097 16.467 1.00 96.88 220 ARG A O 1
ATOM 1708 N N . LEU A 1 221 ? -1.129 13.338 15.387 1.00 97.44 221 LEU A N 1
ATOM 1709 C CA . LEU A 1 221 ? -1.185 12.362 16.471 1.00 97.44 221 LEU A CA 1
ATOM 1710 C C . LEU A 1 221 ? 0.244 12.067 16.940 1.00 97.44 221 LEU A C 1
ATOM 1712 O O . LEU A 1 221 ? 0.933 11.199 16.398 1.00 97.44 221 LEU A O 1
ATOM 1716 N N . ALA A 1 222 ? 0.731 12.869 17.880 1.00 94.94 222 ALA A N 1
ATOM 1717 C CA . ALA A 1 222 ? 2.113 12.896 18.332 1.00 94.94 222 ALA A CA 1
ATOM 1718 C C . ALA A 1 222 ? 2.521 11.625 19.090 1.00 94.94 222 ALA A C 1
ATOM 1720 O O . ALA A 1 222 ? 3.618 11.124 18.843 1.00 94.94 222 ALA A O 1
ATOM 1721 N N . THR A 1 223 ? 1.665 11.078 19.959 1.00 92.81 223 THR A N 1
ATOM 1722 C CA . THR A 1 223 ? 1.961 9.852 20.722 1.00 92.81 223 THR A CA 1
ATOM 1723 C C . THR A 1 223 ? 2.062 8.662 19.779 1.00 92.81 223 THR A C 1
ATOM 1725 O O . THR A 1 223 ? 3.037 7.912 19.828 1.00 92.81 223 THR A O 1
ATOM 1728 N N . ILE A 1 224 ? 1.109 8.530 18.853 1.00 92.88 224 ILE A N 1
ATOM 1729 C CA . ILE A 1 224 ? 1.133 7.470 17.835 1.00 92.88 224 ILE A CA 1
ATOM 1730 C C . ILE A 1 224 ? 2.368 7.618 16.932 1.00 92.88 224 ILE A C 1
ATOM 1732 O O . ILE A 1 224 ? 3.094 6.648 16.711 1.00 92.88 224 ILE A O 1
ATOM 1736 N N . THR A 1 225 ? 2.664 8.838 16.467 1.00 94.06 225 THR A N 1
ATOM 1737 C CA . THR A 1 225 ? 3.859 9.118 15.651 1.00 94.06 225 THR A CA 1
ATOM 1738 C C . THR A 1 225 ? 5.145 8.730 16.384 1.00 94.06 225 THR A C 1
ATOM 1740 O O . THR A 1 225 ? 6.014 8.072 15.811 1.00 94.06 225 THR A O 1
ATOM 1743 N N . ALA A 1 226 ? 5.280 9.118 17.655 1.00 89.44 226 ALA A N 1
ATOM 1744 C CA . ALA A 1 226 ? 6.430 8.761 18.478 1.00 89.44 226 ALA A CA 1
ATOM 1745 C C . ALA A 1 226 ? 6.547 7.239 18.660 1.00 89.44 226 ALA A C 1
ATOM 1747 O O . ALA A 1 226 ? 7.646 6.699 18.538 1.00 89.44 226 ALA A O 1
ATOM 1748 N N . GLY A 1 227 ? 5.416 6.557 18.865 1.00 85.56 227 GLY A N 1
ATOM 1749 C CA . GLY A 1 227 ? 5.303 5.101 18.930 1.00 85.56 227 GLY A CA 1
ATOM 1750 C C . GLY A 1 227 ? 5.939 4.393 17.735 1.00 85.56 227 GLY A C 1
ATOM 1751 O O . GLY A 1 227 ? 6.848 3.578 17.900 1.00 85.56 227 GLY A O 1
ATOM 1752 N N . PHE A 1 228 ? 5.526 4.762 16.521 1.00 86.06 228 PHE A N 1
ATOM 1753 C CA . PHE A 1 228 ? 6.094 4.196 15.294 1.00 86.06 228 PHE A CA 1
ATOM 1754 C C . PHE A 1 228 ? 7.576 4.527 15.113 1.00 86.06 228 PHE A C 1
ATOM 1756 O O . PHE A 1 228 ? 8.355 3.667 14.703 1.00 86.06 228 PHE A O 1
ATOM 1763 N N . ARG A 1 229 ? 7.999 5.750 15.453 1.00 85.31 229 ARG A N 1
ATOM 1764 C CA . ARG A 1 229 ? 9.412 6.147 15.354 1.00 85.31 229 ARG A CA 1
ATOM 1765 C C . ARG A 1 229 ? 10.311 5.334 16.283 1.00 85.31 229 ARG A C 1
ATOM 1767 O O . ARG A 1 229 ? 11.415 4.962 15.887 1.00 85.31 229 ARG A O 1
ATOM 1774 N N . ALA A 1 230 ? 9.865 5.042 17.502 1.00 75.44 230 ALA A N 1
ATOM 1775 C CA . ALA A 1 230 ? 10.644 4.219 18.423 1.00 75.44 230 ALA A CA 1
ATOM 1776 C C . ALA A 1 230 ? 10.776 2.766 17.962 1.00 75.44 230 ALA A C 1
ATOM 1778 O O . ALA A 1 230 ? 11.876 2.222 18.070 1.00 75.44 230 ALA A O 1
ATOM 1779 N N . LEU A 1 231 ? 9.720 2.180 17.379 1.00 72.75 231 LEU A N 1
ATOM 1780 C CA . LEU A 1 231 ? 9.813 0.868 16.729 1.00 72.75 231 LEU A CA 1
ATOM 1781 C C . LEU A 1 231 ? 10.872 0.868 15.619 1.00 72.75 231 LEU A C 1
ATOM 1783 O O . LEU A 1 231 ? 11.742 0.002 15.606 1.00 72.75 231 LEU A O 1
ATOM 1787 N N . GLN A 1 232 ? 10.854 1.875 14.741 1.00 66.38 232 GLN A N 1
ATOM 1788 C CA . GLN A 1 232 ? 11.829 2.006 13.648 1.00 66.38 232 GLN A CA 1
ATOM 1789 C C . GLN A 1 232 ? 13.267 2.219 14.145 1.00 66.38 232 GLN A C 1
ATOM 1791 O O . GLN A 1 232 ? 14.223 1.829 13.481 1.00 66.38 232 GLN A O 1
ATOM 1796 N N . SER A 1 233 ? 13.427 2.828 15.321 1.00 61.19 233 SER A N 1
ATOM 1797 C CA . SER A 1 233 ? 14.734 3.129 15.916 1.00 61.19 233 SER A CA 1
ATOM 1798 C C . SER A 1 233 ? 15.262 1.997 16.811 1.00 61.19 233 SER A C 1
ATOM 1800 O O . SER A 1 233 ? 16.322 2.149 17.416 1.00 61.19 233 SER A O 1
ATOM 1802 N N . GLY A 1 234 ? 14.522 0.888 16.953 1.00 55.53 234 GLY A N 1
ATOM 1803 C CA . GLY A 1 234 ? 14.867 -0.218 17.853 1.00 55.53 234 GLY A CA 1
ATOM 1804 C C . GLY A 1 234 ? 14.847 0.158 19.342 1.00 55.53 234 GLY A C 1
ATOM 1805 O O . GLY A 1 234 ? 15.451 -0.533 20.160 1.00 55.53 234 GLY A O 1
ATOM 1806 N N . SER A 1 235 ? 14.182 1.261 19.706 1.00 47.53 235 SER A N 1
ATOM 1807 C CA . SER A 1 235 ? 14.097 1.739 21.087 1.00 47.53 235 SER A CA 1
ATOM 1808 C C . SER A 1 235 ? 12.852 1.162 21.754 1.00 47.53 235 SER A C 1
ATOM 1810 O O . SER A 1 235 ? 11.733 1.615 21.526 1.00 47.53 235 SER A O 1
ATOM 1812 N N . THR A 1 236 ? 13.033 0.146 22.593 1.00 40.00 236 THR A N 1
ATOM 1813 C CA . THR A 1 236 ? 11.943 -0.636 23.204 1.00 40.00 236 THR A CA 1
ATOM 1814 C C . THR A 1 236 ? 11.209 0.063 24.356 1.00 40.00 236 THR A C 1
ATOM 1816 O O . THR A 1 236 ? 10.445 -0.580 25.068 1.00 40.00 236 THR A O 1
ATOM 1819 N N . SER A 1 237 ? 11.419 1.360 24.592 1.00 42.03 237 SER A N 1
ATOM 1820 C CA . SER A 1 237 ? 10.908 2.038 25.790 1.00 42.03 237 SER A CA 1
ATOM 1821 C C . SER A 1 237 ? 10.161 3.328 25.459 1.00 42.03 237 SER A C 1
ATOM 1823 O O . SER A 1 237 ? 10.735 4.414 25.517 1.00 42.03 237 SER A O 1
ATOM 1825 N N . ILE A 1 238 ? 8.859 3.209 25.192 1.00 41.28 238 ILE A N 1
ATOM 1826 C CA . ILE A 1 238 ? 7.902 4.325 25.332 1.00 41.28 238 ILE A CA 1
ATOM 1827 C C . ILE A 1 238 ? 6.887 4.052 26.451 1.00 41.28 238 ILE A C 1
ATOM 1829 O O . ILE A 1 238 ? 6.472 4.985 27.132 1.00 41.28 238 ILE A O 1
ATOM 1833 N N . PHE A 1 239 ? 6.527 2.792 26.706 1.00 43.19 239 PHE A N 1
ATOM 1834 C CA . PHE A 1 239 ? 5.501 2.446 27.691 1.00 43.19 239 PHE A CA 1
ATOM 1835 C C . PHE A 1 239 ? 6.145 2.036 29.027 1.00 43.19 239 PHE A C 1
ATOM 1837 O O . PHE A 1 239 ? 6.914 1.070 29.063 1.00 43.19 239 PHE A O 1
ATOM 1844 N N . PRO A 1 240 ? 5.885 2.752 30.138 1.00 32.31 240 PRO A N 1
ATOM 1845 C CA . PRO A 1 240 ? 6.443 2.400 31.432 1.00 32.31 240 PRO A CA 1
ATOM 1846 C C . PRO A 1 240 ? 5.716 1.172 31.986 1.00 32.31 240 PRO A C 1
ATOM 1848 O O . PRO A 1 240 ? 4.666 1.282 32.610 1.00 32.31 240 PRO A O 1
ATOM 1851 N N . GLY A 1 241 ? 6.304 -0.003 31.773 1.00 35.28 241 GLY A N 1
ATOM 1852 C CA . GLY A 1 241 ? 5.907 -1.226 32.463 1.00 35.28 241 GLY A CA 1
ATOM 1853 C C . GLY A 1 241 ? 5.829 -2.439 31.556 1.00 35.28 241 GLY A C 1
ATOM 1854 O O . GLY A 1 241 ? 4.739 -2.863 31.222 1.00 35.28 241 GLY A O 1
ATOM 1855 N N . GLU A 1 242 ? 6.982 -3.001 31.197 1.00 31.33 242 GLU A N 1
ATOM 1856 C CA . GLU A 1 242 ? 7.216 -4.452 31.165 1.00 31.33 242 GLU A CA 1
ATOM 1857 C C . GLU A 1 242 ? 8.675 -4.706 30.765 1.00 31.33 242 GLU A C 1
ATOM 1859 O O . GLU A 1 242 ? 9.045 -4.828 29.600 1.00 31.33 242 GLU A O 1
ATOM 1864 N N . SER A 1 243 ? 9.550 -4.769 31.766 1.00 32.59 243 SER A N 1
ATOM 1865 C CA . SER A 1 243 ? 10.910 -5.264 31.604 1.00 32.59 243 SER A CA 1
ATOM 1866 C C . SER A 1 243 ? 10.884 -6.792 31.527 1.00 32.59 243 SER A C 1
ATOM 1868 O O . SER A 1 243 ? 10.943 -7.486 32.541 1.00 32.59 243 SER A O 1
ATOM 1870 N N . LYS A 1 244 ? 10.836 -7.343 30.311 1.00 35.97 244 LYS A N 1
ATOM 1871 C CA . LYS A 1 244 ? 11.337 -8.701 30.074 1.00 35.97 244 LYS A CA 1
ATOM 1872 C C . LYS A 1 244 ? 12.791 -8.611 29.647 1.00 35.97 244 LYS A C 1
ATOM 1874 O O . LYS A 1 244 ? 13.113 -8.129 28.568 1.00 35.97 244 LYS A O 1
ATOM 1879 N N . GLY A 1 245 ? 13.663 -9.058 30.548 1.00 36.84 245 GLY A N 1
ATOM 1880 C CA . GLY A 1 245 ? 15.076 -9.234 30.265 1.00 36.84 245 GLY A CA 1
ATOM 1881 C C . GLY A 1 245 ? 15.252 -10.210 29.110 1.00 36.84 245 GLY A C 1
ATOM 1882 O O . GLY A 1 245 ? 14.898 -11.382 29.226 1.00 36.84 245 GLY A O 1
ATOM 1883 N N . HIS A 1 246 ? 15.823 -9.719 28.018 1.00 32.59 246 HIS A N 1
ATOM 1884 C CA . HIS A 1 246 ? 16.488 -10.556 27.040 1.00 32.59 246 HIS A CA 1
ATOM 1885 C C . HIS A 1 246 ? 17.985 -10.294 27.128 1.00 32.59 246 HIS A C 1
ATOM 1887 O O . HIS A 1 246 ? 18.447 -9.157 27.175 1.00 32.59 246 HIS A O 1
ATOM 1893 N N . SER A 1 247 ? 18.702 -11.403 27.264 1.00 29.39 247 SER A N 1
ATOM 1894 C CA . SER A 1 247 ? 20.135 -11.511 27.461 1.00 29.39 247 SER A CA 1
ATOM 1895 C C . SER A 1 247 ? 20.926 -10.752 26.404 1.00 29.39 247 SER A C 1
ATOM 1897 O O . SER A 1 247 ? 20.694 -10.901 25.205 1.00 29.39 247 SER A O 1
ATOM 1899 N N . GLU A 1 248 ? 21.923 -10.011 26.876 1.00 31.12 248 GLU A N 1
ATOM 1900 C CA . GLU A 1 248 ? 23.021 -9.449 26.100 1.00 31.12 248 GLU A CA 1
ATOM 1901 C C . GLU A 1 248 ? 23.842 -10.563 25.427 1.00 31.12 248 GLU A C 1
ATOM 1903 O O . GLU A 1 248 ? 24.872 -10.980 25.947 1.00 31.12 248 GLU A O 1
ATOM 1908 N N . SER A 1 249 ? 23.419 -11.071 24.269 1.00 32.69 249 SER A N 1
ATOM 1909 C CA . SER A 1 249 ? 24.318 -11.845 23.402 1.00 32.69 249 SER A CA 1
ATOM 1910 C C . SER A 1 249 ? 23.776 -11.999 21.982 1.00 32.69 249 SER A C 1
ATOM 1912 O O . SER A 1 249 ? 23.428 -13.097 21.579 1.00 32.69 249 SER A O 1
ATOM 1914 N N . GLU A 1 250 ? 23.717 -10.913 21.212 1.00 35.09 250 GLU A N 1
ATOM 1915 C CA . GLU A 1 250 ? 23.811 -10.972 19.743 1.00 35.09 250 GLU A CA 1
ATOM 1916 C C . GLU A 1 250 ? 24.021 -9.552 19.197 1.00 35.09 250 GLU A C 1
ATOM 1918 O O . GLU A 1 250 ? 23.123 -8.882 18.694 1.00 35.09 250 GLU A O 1
ATOM 1923 N N . LYS A 1 251 ? 25.255 -9.048 19.323 1.00 32.31 251 LYS A N 1
ATOM 1924 C CA . LYS A 1 251 ? 25.708 -7.916 18.506 1.00 32.31 251 LYS A CA 1
ATOM 1925 C C . LYS A 1 251 ? 25.798 -8.406 17.063 1.00 32.31 251 LYS A C 1
ATOM 1927 O O . LYS A 1 251 ? 26.827 -8.929 16.644 1.00 32.31 251 LYS A O 1
ATOM 1932 N N . SER A 1 252 ? 24.692 -8.282 16.337 1.00 36.41 252 SER A N 1
ATOM 1933 C CA . SER A 1 252 ? 24.620 -8.574 14.912 1.00 36.41 252 SER A CA 1
ATOM 1934 C C . SER A 1 252 ? 25.565 -7.633 14.161 1.00 36.41 252 SER A C 1
ATOM 1936 O O . SER A 1 252 ? 25.404 -6.412 14.184 1.00 36.41 252 SER A O 1
ATOM 1938 N N . ILE A 1 253 ? 26.586 -8.209 13.530 1.00 38.84 253 ILE A N 1
ATOM 1939 C CA . ILE A 1 253 ? 27.483 -7.546 12.581 1.00 38.84 253 ILE A CA 1
ATOM 1940 C C . ILE A 1 253 ? 26.671 -7.329 11.294 1.00 38.84 253 ILE A C 1
ATOM 1942 O O . ILE A 1 253 ? 26.828 -8.057 10.319 1.00 38.84 253 ILE A O 1
ATOM 1946 N N . LEU A 1 254 ? 25.723 -6.392 11.307 1.00 51.06 254 LEU A N 1
ATOM 1947 C CA . LEU A 1 254 ? 24.978 -6.023 10.105 1.00 51.06 254 LEU A CA 1
ATOM 1948 C C . LEU A 1 254 ? 25.779 -4.968 9.353 1.00 51.06 254 LEU A C 1
ATOM 1950 O O . LEU A 1 254 ? 26.002 -3.865 9.853 1.00 51.06 254 LEU A O 1
ATOM 1954 N N . THR A 1 255 ? 26.225 -5.320 8.149 1.00 57.09 255 THR A N 1
ATOM 1955 C CA . THR A 1 255 ? 26.736 -4.360 7.172 1.00 57.09 255 THR A CA 1
ATOM 1956 C C . THR A 1 255 ? 25.708 -3.230 7.024 1.00 57.09 255 THR A C 1
ATOM 1958 O O . THR A 1 255 ? 24.533 -3.519 6.787 1.00 57.09 255 THR A O 1
ATOM 1961 N N . PRO A 1 256 ? 26.097 -1.952 7.185 1.00 77.25 256 PRO A N 1
ATOM 1962 C CA . PRO A 1 256 ? 25.146 -0.854 7.101 1.00 77.25 256 PRO A CA 1
ATOM 1963 C C . PRO A 1 256 ? 24.618 -0.721 5.671 1.00 77.25 256 PRO A C 1
ATOM 1965 O O . PRO A 1 256 ? 25.381 -0.840 4.708 1.00 77.25 256 PRO A O 1
ATOM 1968 N N . PHE A 1 257 ? 23.321 -0.437 5.551 1.00 87.56 257 PHE A N 1
ATOM 1969 C CA . PHE A 1 257 ? 22.701 -0.052 4.287 1.00 87.56 257 PHE A CA 1
ATOM 1970 C C . PHE A 1 257 ? 23.338 1.236 3.764 1.00 87.56 257 PHE A C 1
ATOM 1972 O O . PHE A 1 257 ? 23.679 2.137 4.535 1.00 87.56 257 PHE A O 1
ATOM 1979 N N . ARG A 1 258 ? 23.521 1.312 2.447 1.00 92.25 258 ARG A N 1
ATOM 1980 C CA . ARG A 1 258 ? 24.155 2.443 1.769 1.00 92.25 258 ARG A CA 1
ATOM 1981 C C . ARG A 1 258 ? 23.188 3.039 0.755 1.00 92.25 258 ARG A C 1
ATOM 1983 O O . ARG A 1 258 ? 22.639 2.282 -0.042 1.00 92.25 258 ARG A O 1
ATOM 1990 N N . PRO A 1 259 ? 22.983 4.364 0.733 1.00 93.50 259 PRO A N 1
ATOM 1991 C CA . PRO A 1 259 ? 22.151 4.982 -0.289 1.00 93.50 259 PRO A CA 1
ATOM 1992 C C . PRO A 1 259 ? 22.775 4.770 -1.672 1.00 93.50 259 PRO A C 1
ATOM 1994 O O . PRO A 1 259 ? 23.988 4.903 -1.830 1.00 93.50 259 PRO A O 1
ATOM 1997 N N . LEU A 1 260 ? 21.947 4.481 -2.677 1.00 94.44 260 LEU A N 1
ATOM 1998 C CA . LEU A 1 260 ? 22.398 4.362 -4.061 1.00 94.44 260 LEU A CA 1
ATOM 1999 C C . LEU A 1 260 ? 22.765 5.750 -4.603 1.00 94.44 260 LEU A C 1
ATOM 2001 O O . LEU A 1 260 ? 21.898 6.599 -4.833 1.00 94.44 260 LEU A O 1
ATOM 2005 N N . ILE A 1 261 ? 24.053 5.989 -4.838 1.00 93.00 261 ILE A N 1
ATOM 2006 C CA . ILE A 1 261 ? 24.562 7.271 -5.341 1.00 93.00 261 ILE A CA 1
ATOM 2007 C C . ILE A 1 261 ? 25.166 7.130 -6.736 1.00 93.00 261 ILE A C 1
ATOM 2009 O O . ILE A 1 261 ? 25.524 6.046 -7.183 1.00 93.00 261 ILE A O 1
ATOM 2013 N N . LEU A 1 262 ? 25.325 8.253 -7.445 1.00 93.19 262 LEU A N 1
ATOM 2014 C CA . LEU A 1 262 ? 25.854 8.247 -8.815 1.00 93.19 262 LEU A CA 1
ATOM 2015 C C . LEU A 1 262 ? 27.259 7.626 -8.911 1.00 93.19 262 LEU A C 1
ATOM 2017 O O . LEU A 1 262 ? 27.593 7.022 -9.928 1.00 93.19 262 LEU A O 1
ATOM 2021 N N . ALA A 1 263 ? 28.067 7.749 -7.853 1.00 95.12 263 ALA A N 1
ATOM 2022 C CA . ALA A 1 263 ? 29.399 7.153 -7.783 1.00 95.12 263 ALA A CA 1
ATOM 2023 C C . ALA A 1 263 ? 29.375 5.611 -7.820 1.00 95.12 263 ALA A C 1
ATOM 2025 O O . ALA A 1 263 ? 30.340 5.007 -8.286 1.00 95.12 263 ALA A O 1
ATOM 2026 N N . ASP A 1 264 ? 28.268 4.978 -7.416 1.00 94.25 264 ASP A N 1
ATOM 2027 C CA . ASP A 1 264 ? 28.126 3.516 -7.406 1.00 94.25 264 ASP A CA 1
ATOM 2028 C C . ASP A 1 264 ? 27.938 2.934 -8.814 1.00 94.25 264 ASP A C 1
ATOM 2030 O O . ASP A 1 264 ? 28.130 1.735 -9.022 1.00 94.25 264 ASP A O 1
ATOM 2034 N N . ARG A 1 265 ? 27.597 3.777 -9.802 1.00 95.44 265 ARG A N 1
ATOM 2035 C CA . ARG A 1 265 ? 27.194 3.364 -11.153 1.00 95.44 265 ARG A CA 1
ATOM 2036 C C . ARG A 1 265 ? 28.126 2.331 -11.774 1.00 95.44 265 ARG A C 1
ATOM 2038 O O . ARG A 1 265 ? 27.666 1.284 -12.214 1.00 95.44 265 ARG A O 1
ATOM 2045 N N . ALA A 1 266 ? 29.425 2.622 -11.818 1.00 95.00 266 ALA A N 1
ATOM 2046 C CA . ALA A 1 266 ? 30.387 1.753 -12.492 1.00 95.00 266 ALA A CA 1
ATOM 2047 C C . ALA A 1 266 ? 30.505 0.376 -11.812 1.00 95.00 266 ALA A C 1
ATOM 2049 O O . ALA A 1 266 ? 30.655 -0.639 -12.491 1.00 95.00 266 ALA A O 1
ATOM 2050 N N . GLY A 1 267 ? 30.420 0.334 -10.478 1.00 93.69 267 GLY A N 1
ATOM 2051 C CA . GLY A 1 267 ? 30.465 -0.909 -9.708 1.00 93.69 267 GLY A CA 1
ATOM 2052 C C . GLY A 1 267 ? 29.196 -1.738 -9.886 1.00 93.69 267 GLY A C 1
ATOM 2053 O O . GLY A 1 267 ? 29.275 -2.924 -10.200 1.00 93.69 267 GLY A O 1
ATOM 2054 N N . VAL A 1 268 ? 28.032 -1.098 -9.763 1.00 93.94 268 VAL A N 1
ATOM 2055 C CA . VAL A 1 268 ? 26.721 -1.747 -9.902 1.00 93.94 268 VAL A CA 1
ATOM 2056 C C . VAL A 1 268 ? 26.504 -2.272 -11.322 1.00 93.94 268 VAL A C 1
ATOM 2058 O O . VAL A 1 268 ? 26.111 -3.421 -11.487 1.00 93.94 268 VAL A O 1
ATOM 2061 N N . GLU A 1 269 ? 26.826 -1.494 -12.362 1.00 93.06 269 GLU A N 1
ATOM 2062 C CA . GLU A 1 269 ? 26.715 -1.957 -13.755 1.00 93.06 269 GLU A CA 1
ATOM 2063 C C . GLU A 1 269 ? 27.623 -3.168 -14.025 1.00 93.06 269 GLU A C 1
ATOM 2065 O O . GLU A 1 269 ? 27.214 -4.112 -14.702 1.00 93.06 269 GLU A O 1
ATOM 2070 N N . LYS A 1 270 ? 28.835 -3.190 -13.453 1.00 91.81 270 LYS A N 1
ATOM 2071 C CA . LYS A 1 270 ? 29.733 -4.347 -13.552 1.00 91.81 270 LYS A CA 1
ATOM 2072 C C . LYS A 1 270 ? 29.155 -5.581 -12.850 1.00 91.81 270 LYS A C 1
ATOM 2074 O O . LYS A 1 270 ? 29.249 -6.678 -13.397 1.00 91.81 270 LYS A O 1
ATOM 2079 N N . LEU A 1 271 ? 28.563 -5.413 -11.666 1.00 91.31 271 LEU A N 1
ATOM 2080 C CA . LEU A 1 271 ? 27.908 -6.498 -10.927 1.00 91.31 271 LEU A CA 1
ATOM 2081 C C . LEU A 1 271 ? 26.711 -7.060 -11.695 1.00 91.31 271 LEU A C 1
ATOM 2083 O O . LEU A 1 271 ? 26.602 -8.277 -11.839 1.00 91.31 271 LEU A O 1
ATOM 2087 N N . PHE A 1 272 ? 25.858 -6.184 -12.226 1.00 90.44 272 PHE A N 1
ATOM 2088 C CA . PHE A 1 272 ? 24.692 -6.566 -13.019 1.00 90.44 272 PHE A CA 1
ATOM 2089 C C . PHE A 1 272 ? 25.089 -7.315 -14.285 1.00 90.44 272 PHE A C 1
ATOM 2091 O O . PHE A 1 272 ? 24.461 -8.313 -14.611 1.00 90.44 272 PHE A O 1
ATOM 2098 N N . LEU A 1 273 ? 26.157 -6.891 -14.964 1.00 86.88 273 LEU A N 1
ATOM 2099 C CA . LEU A 1 273 ? 26.665 -7.591 -16.141 1.00 86.88 273 LEU A CA 1
ATOM 2100 C C . LEU A 1 273 ? 27.210 -8.988 -15.809 1.00 86.88 273 LEU A C 1
ATOM 2102 O O . LEU A 1 273 ? 27.056 -9.907 -16.604 1.00 86.88 273 LEU A O 1
ATOM 2106 N N . ALA A 1 274 ? 27.855 -9.152 -14.652 1.00 84.44 274 ALA A N 1
ATOM 2107 C CA . ALA A 1 274 ? 28.434 -10.432 -14.241 1.00 84.44 274 ALA A CA 1
ATOM 2108 C C . ALA A 1 274 ? 27.384 -11.473 -13.810 1.00 84.44 274 ALA A C 1
ATOM 2110 O O . ALA A 1 274 ? 27.679 -12.665 -13.807 1.00 84.44 274 ALA A O 1
ATOM 2111 N N . HIS A 1 275 ? 26.180 -11.026 -13.447 1.00 78.25 275 HIS A N 1
ATOM 2112 C CA . HIS A 1 275 ? 25.116 -11.863 -12.883 1.00 78.25 275 HIS A CA 1
ATOM 2113 C C . HIS A 1 275 ? 23.790 -11.730 -13.638 1.00 78.25 275 HIS A C 1
ATOM 2115 O O . HIS A 1 275 ? 22.750 -12.167 -13.142 1.00 78.25 275 HIS A O 1
ATOM 2121 N N . SER A 1 276 ? 23.796 -11.105 -14.816 1.00 68.56 276 SER A N 1
ATOM 2122 C CA . SER A 1 276 ? 22.636 -11.104 -15.694 1.00 68.56 276 SER A CA 1
ATOM 2123 C C . SER A 1 276 ? 22.390 -12.529 -16.182 1.00 68.56 276 SER A C 1
ATOM 2125 O O . SER A 1 276 ? 23.311 -13.295 -16.468 1.00 68.56 276 SER A O 1
ATOM 2127 N N . VAL A 1 277 ? 21.120 -12.916 -16.202 1.00 64.12 277 VAL A N 1
ATOM 2128 C CA . VAL A 1 277 ? 20.714 -14.301 -16.431 1.00 64.12 277 VAL A CA 1
ATOM 2129 C C . VAL A 1 277 ? 20.122 -14.399 -17.822 1.00 64.12 277 VAL A C 1
ATOM 2131 O O . VAL A 1 277 ? 19.139 -13.725 -18.125 1.00 64.12 277 VAL A O 1
ATOM 2134 N N . GLY A 1 278 ? 20.716 -15.266 -18.638 1.00 63.34 278 GLY A N 1
ATOM 2135 C CA . GLY A 1 278 ? 20.239 -15.576 -19.980 1.00 63.34 278 GLY A CA 1
ATOM 2136 C C . GLY A 1 278 ? 20.532 -14.494 -21.024 1.00 63.34 278 GLY A C 1
ATOM 2137 O O . GLY A 1 278 ? 21.118 -13.448 -20.750 1.00 63.34 278 GLY A O 1
ATOM 2138 N N . ASP A 1 279 ? 20.091 -14.760 -22.253 1.00 64.69 279 ASP A N 1
ATOM 2139 C CA . ASP A 1 279 ? 20.315 -13.897 -23.424 1.00 64.69 279 ASP A CA 1
ATOM 2140 C C . ASP A 1 279 ? 19.364 -12.681 -23.485 1.00 64.69 279 ASP A C 1
ATOM 2142 O O . ASP A 1 279 ? 19.391 -11.906 -24.445 1.00 64.69 279 ASP A O 1
ATOM 2146 N N . GLN A 1 280 ? 18.485 -12.517 -22.489 1.00 63.03 280 GLN A N 1
ATOM 2147 C CA . GLN A 1 280 ? 17.430 -11.498 -22.460 1.00 63.03 280 GLN A CA 1
ATOM 2148 C C . GLN A 1 280 ? 17.437 -10.734 -21.127 1.00 63.03 280 GLN A C 1
ATOM 2150 O O . GLN A 1 280 ? 16.605 -10.998 -20.257 1.00 63.03 280 GLN A O 1
ATOM 2155 N N . PRO A 1 281 ? 18.370 -9.786 -20.935 1.00 75.06 281 PRO A N 1
ATOM 2156 C CA . PRO A 1 281 ? 18.435 -9.022 -19.699 1.00 75.06 281 PRO A CA 1
ATOM 2157 C C . PRO A 1 281 ? 17.223 -8.093 -19.586 1.00 75.06 281 PRO A C 1
ATOM 2159 O O . PRO A 1 281 ? 16.916 -7.337 -20.511 1.00 75.06 281 PRO A O 1
ATOM 2162 N N . LEU A 1 282 ? 16.557 -8.129 -18.432 1.00 88.50 282 LEU A N 1
ATOM 2163 C CA . LEU A 1 282 ? 15.536 -7.144 -18.082 1.00 88.50 282 LEU A CA 1
ATOM 2164 C C . LEU A 1 282 ? 16.177 -5.756 -17.955 1.00 88.50 282 LEU A C 1
ATOM 2166 O O . LEU A 1 282 ? 17.315 -5.627 -17.498 1.00 88.50 282 LEU A O 1
ATOM 2170 N N . ALA A 1 283 ? 15.423 -4.708 -18.278 1.00 91.12 283 ALA A N 1
ATOM 2171 C CA . ALA A 1 283 ? 15.838 -3.316 -18.140 1.00 91.12 283 ALA A CA 1
ATOM 2172 C C . ALA A 1 283 ? 16.233 -2.967 -16.696 1.00 91.12 283 ALA A C 1
ATOM 2174 O O . ALA A 1 283 ? 17.080 -2.100 -16.495 1.00 91.12 283 ALA A O 1
ATOM 2175 N N . ALA A 1 284 ? 15.681 -3.684 -15.710 1.00 92.38 284 ALA A N 1
ATOM 2176 C CA . ALA A 1 284 ? 16.046 -3.573 -14.300 1.00 92.38 284 ALA A CA 1
ATOM 2177 C C . ALA A 1 284 ? 17.530 -3.875 -14.014 1.00 92.38 284 ALA A C 1
ATOM 2179 O O . ALA A 1 284 ? 18.079 -3.359 -13.051 1.00 92.38 284 ALA A O 1
ATOM 2180 N N . TYR A 1 285 ? 18.234 -4.623 -14.869 1.00 91.56 285 TYR A N 1
ATOM 2181 C CA . TYR A 1 285 ? 19.684 -4.842 -14.745 1.00 91.56 285 TYR A CA 1
ATOM 2182 C C . TYR A 1 285 ? 20.487 -3.670 -15.337 1.00 91.56 285 TYR A C 1
ATOM 2184 O O . TYR A 1 285 ? 21.446 -3.847 -16.086 1.00 91.56 285 TYR A O 1
ATOM 2192 N N . SER A 1 286 ? 20.085 -2.444 -15.003 1.00 92.00 286 SER A N 1
ATOM 2193 C CA . SER A 1 286 ? 20.688 -1.194 -15.461 1.00 92.00 286 SER A CA 1
ATOM 2194 C C . SER A 1 286 ? 20.651 -0.168 -14.334 1.00 92.00 286 SER A C 1
ATOM 2196 O O . SER A 1 286 ? 19.600 0.085 -13.752 1.00 92.00 286 SER A O 1
ATOM 2198 N N . PHE A 1 287 ? 21.779 0.473 -14.027 1.00 95.19 287 PHE A N 1
ATOM 2199 C CA . PHE A 1 287 ? 21.823 1.475 -12.958 1.00 95.19 287 PHE A CA 1
ATOM 2200 C C . PHE A 1 287 ? 20.843 2.649 -13.191 1.00 95.19 287 PHE A C 1
ATOM 2202 O O . PHE A 1 287 ? 20.082 2.975 -12.274 1.00 95.19 287 PHE A O 1
ATOM 2209 N N . PRO A 1 288 ? 20.770 3.259 -14.398 1.00 95.81 288 PRO A N 1
ATOM 2210 C CA . PRO A 1 288 ? 19.775 4.289 -14.691 1.00 95.81 288 PRO A CA 1
ATOM 2211 C C . PRO A 1 288 ? 18.326 3.861 -14.461 1.00 95.81 288 PRO A C 1
ATOM 2213 O O . PRO A 1 288 ? 17.523 4.712 -14.095 1.00 95.81 288 PRO A O 1
ATOM 2216 N N . TYR A 1 289 ? 17.990 2.576 -14.638 1.00 94.69 289 TYR A N 1
ATOM 2217 C CA . TYR A 1 289 ? 16.626 2.084 -14.418 1.00 94.69 289 TYR A CA 1
ATOM 2218 C C . TYR A 1 289 ? 16.156 2.338 -12.989 1.00 94.69 289 TYR A C 1
ATOM 2220 O O . TYR A 1 289 ? 14.980 2.591 -12.789 1.00 94.69 289 TYR A O 1
ATOM 2228 N N . HIS A 1 290 ? 17.058 2.311 -12.010 1.00 95.75 290 HIS A N 1
ATOM 2229 C CA . HIS A 1 290 ? 16.732 2.602 -10.616 1.00 95.75 290 HIS A CA 1
ATOM 2230 C C . HIS A 1 290 ? 16.962 4.075 -10.279 1.00 95.75 290 HIS A C 1
ATOM 2232 O O . HIS A 1 290 ? 16.100 4.731 -9.698 1.00 95.75 290 HIS A O 1
ATOM 2238 N N . PHE A 1 291 ? 18.107 4.623 -10.692 1.00 94.50 291 PHE A N 1
ATOM 2239 C CA . PHE A 1 291 ? 18.561 5.935 -10.237 1.00 94.50 291 PHE A CA 1
ATOM 2240 C C . PHE A 1 291 ? 17.639 7.094 -10.641 1.00 94.50 291 PHE A C 1
ATOM 2242 O O . PHE A 1 291 ? 17.524 8.064 -9.895 1.00 94.50 291 PHE A O 1
ATOM 2249 N N . ILE A 1 292 ? 16.966 7.014 -11.795 1.00 95.38 292 ILE A N 1
ATOM 2250 C CA . ILE A 1 292 ? 16.058 8.083 -12.252 1.00 95.38 292 ILE A CA 1
ATOM 2251 C C . ILE A 1 292 ? 14.771 8.177 -11.422 1.00 95.38 292 ILE A C 1
ATOM 2253 O O . ILE A 1 292 ? 14.136 9.224 -11.421 1.00 95.38 292 ILE A O 1
ATOM 2257 N N . TRP A 1 293 ? 14.394 7.114 -10.704 1.00 93.38 293 TRP A N 1
ATOM 2258 C CA . TRP A 1 293 ? 13.181 7.077 -9.876 1.00 93.38 293 TRP A CA 1
ATOM 2259 C C . TRP A 1 293 ? 13.442 7.439 -8.415 1.00 93.38 293 TRP A C 1
ATOM 2261 O O . TRP A 1 293 ? 12.595 7.193 -7.561 1.00 93.38 293 TRP A O 1
ATOM 2271 N N . ARG A 1 294 ? 14.604 8.023 -8.113 1.00 88.81 294 ARG A N 1
ATOM 2272 C CA . ARG A 1 294 ? 15.006 8.392 -6.749 1.00 88.81 294 ARG A CA 1
ATOM 2273 C C . ARG A 1 294 ? 14.115 9.440 -6.075 1.00 88.81 294 ARG A C 1
ATOM 2275 O O . ARG A 1 294 ? 14.172 9.587 -4.861 1.00 88.81 294 ARG A O 1
ATOM 2282 N N . ASP A 1 295 ? 13.318 10.161 -6.860 1.00 84.38 295 ASP A N 1
ATOM 2283 C CA . ASP A 1 295 ? 12.334 11.122 -6.348 1.00 84.38 295 ASP A CA 1
ATOM 2284 C C . ASP A 1 295 ? 11.037 10.427 -5.893 1.00 84.38 295 ASP A C 1
ATOM 2286 O O . ASP A 1 295 ? 10.256 11.006 -5.145 1.00 84.38 295 ASP A O 1
ATOM 2290 N N . LEU A 1 296 ? 10.811 9.182 -6.334 1.00 85.69 296 LEU A N 1
ATOM 2291 C CA . LEU A 1 296 ? 9.663 8.352 -5.957 1.00 85.69 296 LEU A CA 1
ATOM 2292 C C . LEU A 1 296 ? 10.039 7.261 -4.944 1.00 85.69 296 LEU A C 1
ATOM 2294 O O . LEU A 1 296 ? 9.228 6.908 -4.091 1.00 85.69 296 LEU A O 1
ATOM 2298 N N . PHE A 1 297 ? 11.258 6.727 -5.036 1.00 92.62 297 PHE A N 1
ATOM 2299 C CA . PHE A 1 297 ? 11.762 5.675 -4.160 1.00 92.62 297 PHE A CA 1
ATOM 2300 C C . PHE A 1 297 ? 13.110 6.061 -3.552 1.00 92.62 297 PHE A C 1
ATOM 2302 O O . PHE A 1 297 ? 14.029 6.471 -4.260 1.00 92.62 297 PHE A O 1
ATOM 2309 N N . SER A 1 298 ? 13.275 5.820 -2.254 1.00 91.75 298 SER A N 1
ATOM 2310 C CA . SER A 1 298 ? 14.591 5.782 -1.622 1.00 91.75 298 SER A CA 1
ATOM 2311 C C . SER A 1 298 ? 15.260 4.446 -1.939 1.00 91.75 298 SER A C 1
ATOM 2313 O O . SER A 1 298 ? 14.781 3.391 -1.513 1.00 91.75 298 SER A O 1
ATOM 2315 N N . TYR A 1 299 ? 16.342 4.490 -2.716 1.00 95.69 299 TYR A N 1
ATOM 2316 C CA . TYR A 1 299 ? 17.134 3.312 -3.059 1.00 95.69 299 TYR A CA 1
ATOM 2317 C C . TYR A 1 299 ? 18.327 3.164 -2.119 1.00 95.69 299 TYR A C 1
ATOM 2319 O O . TYR A 1 299 ? 19.167 4.061 -2.019 1.00 95.69 299 TYR A O 1
ATOM 2327 N N . GLU A 1 300 ? 18.440 1.996 -1.498 1.00 96.00 300 GLU A N 1
ATOM 2328 C CA . GLU A 1 300 ? 19.559 1.619 -0.639 1.00 96.00 300 GLU A CA 1
ATOM 2329 C C . GLU A 1 300 ? 20.046 0.220 -0.999 1.00 96.00 300 GLU A C 1
ATOM 2331 O O . GLU A 1 300 ? 19.261 -0.635 -1.404 1.00 96.00 300 GLU A O 1
ATOM 2336 N N . TRP A 1 301 ? 21.333 -0.044 -0.821 1.00 96.31 301 TRP A N 1
ATOM 2337 C CA . TRP A 1 301 ? 21.913 -1.352 -1.062 1.00 96.31 301 TRP A CA 1
ATOM 2338 C C . TRP A 1 301 ? 22.730 -1.850 0.125 1.00 96.31 301 TRP A C 1
ATOM 2340 O O . TRP A 1 301 ? 23.255 -1.072 0.924 1.00 96.31 301 TRP A O 1
ATOM 2350 N N . VAL A 1 302 ? 22.828 -3.170 0.241 1.00 94.69 302 VAL A N 1
ATOM 2351 C CA . VAL A 1 302 ? 23.6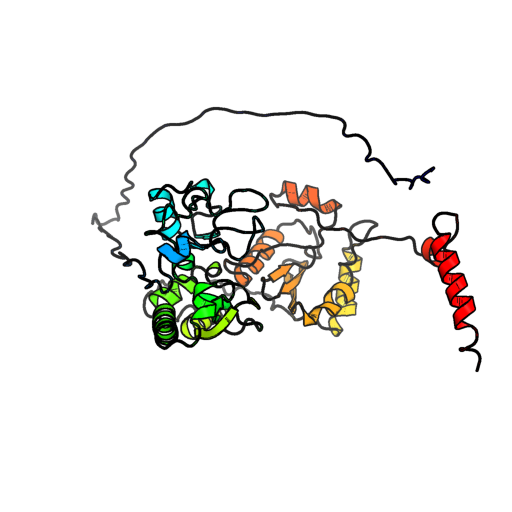51 -3.854 1.241 1.00 94.69 302 VAL A CA 1
ATOM 2352 C C . VAL A 1 302 ? 24.186 -5.156 0.653 1.00 94.69 302 VAL A C 1
ATOM 2354 O O . VAL A 1 302 ? 23.493 -5.823 -0.117 1.00 94.69 302 VAL A O 1
ATOM 2357 N N . ASP A 1 303 ? 25.415 -5.509 1.023 1.00 92.12 303 ASP A N 1
ATOM 2358 C CA . ASP A 1 303 ? 25.969 -6.834 0.760 1.00 92.12 303 ASP A CA 1
ATOM 2359 C C . ASP A 1 303 ? 25.523 -7.796 1.867 1.00 92.12 303 ASP A C 1
ATOM 2361 O O . ASP A 1 303 ? 25.833 -7.593 3.047 1.00 92.12 303 ASP A O 1
ATOM 2365 N N . LEU A 1 304 ? 24.798 -8.844 1.483 1.00 89.50 304 LEU A N 1
ATOM 2366 C CA . LEU A 1 304 ? 24.277 -9.870 2.378 1.00 89.50 304 LEU A CA 1
ATOM 2367 C C . LEU A 1 304 ? 24.668 -11.248 1.846 1.00 89.50 304 LEU A C 1
ATOM 2369 O O . LEU A 1 304 ? 24.228 -11.628 0.769 1.00 89.50 304 LEU A O 1
ATOM 2373 N N . GLU A 1 305 ? 25.484 -11.995 2.593 1.00 86.69 305 GLU A N 1
ATOM 2374 C CA . GLU A 1 305 ? 25.878 -13.371 2.231 1.00 86.69 305 GLU A CA 1
ATOM 2375 C C . GLU A 1 305 ? 26.370 -13.489 0.772 1.00 86.69 305 GLU A C 1
ATOM 2377 O O . GLU A 1 305 ? 25.872 -14.303 0.004 1.00 86.69 305 GLU A O 1
ATOM 2382 N N . GLU A 1 306 ? 27.314 -12.627 0.370 1.00 89.12 306 GLU A N 1
ATOM 2383 C CA . GLU A 1 306 ? 27.865 -12.537 -1.002 1.00 89.12 306 GLU A CA 1
ATOM 2384 C C . GLU A 1 306 ? 26.885 -12.045 -2.083 1.00 89.12 306 GLU A C 1
ATOM 2386 O O . GLU A 1 306 ? 27.189 -12.106 -3.275 1.00 89.12 306 GLU A O 1
ATOM 2391 N N . HIS A 1 307 ? 25.733 -11.505 -1.682 1.00 93.62 307 HIS A N 1
ATOM 2392 C CA . HIS A 1 307 ? 24.759 -10.924 -2.596 1.00 93.62 307 HIS A CA 1
ATOM 2393 C C . HIS A 1 307 ? 24.660 -9.416 -2.442 1.00 93.62 307 HIS A C 1
ATOM 2395 O O . HIS A 1 307 ? 24.383 -8.904 -1.357 1.00 93.62 307 HIS A O 1
ATOM 2401 N N . PHE A 1 308 ? 24.743 -8.717 -3.567 1.00 94.69 308 PHE A N 1
ATOM 2402 C CA . PHE A 1 308 ? 24.323 -7.330 -3.651 1.00 94.69 308 PHE A CA 1
ATOM 2403 C C . PHE A 1 308 ? 22.789 -7.268 -3.665 1.00 94.69 308 PHE A C 1
ATOM 2405 O O . PHE A 1 308 ? 22.134 -7.759 -4.591 1.00 94.69 308 PHE A O 1
ATOM 2412 N N . CYS A 1 309 ? 22.207 -6.669 -2.629 1.00 95.88 309 CYS A N 1
ATOM 2413 C CA . CYS A 1 309 ? 20.763 -6.539 -2.463 1.00 95.88 309 CYS A CA 1
ATOM 2414 C C . CYS A 1 309 ? 20.360 -5.067 -2.585 1.00 95.88 309 CYS A C 1
ATOM 2416 O O . CYS A 1 309 ? 20.738 -4.262 -1.737 1.00 95.88 309 CYS A O 1
ATOM 2418 N N . LEU A 1 310 ? 19.587 -4.719 -3.620 1.00 97.06 310 LEU A N 1
ATOM 2419 C CA . LEU A 1 310 ? 19.095 -3.358 -3.850 1.00 97.06 310 LEU A CA 1
ATOM 2420 C C . LEU A 1 310 ? 17.634 -3.228 -3.418 1.00 97.06 310 LEU A C 1
ATOM 2422 O O . LEU A 1 310 ? 16.729 -3.780 -4.046 1.00 97.06 310 LEU A O 1
ATOM 2426 N N . PHE A 1 311 ? 17.416 -2.462 -2.361 1.00 96.19 311 PHE A N 1
ATOM 2427 C CA . PHE A 1 311 ? 16.113 -2.163 -1.794 1.00 96.19 311 PHE A CA 1
ATOM 2428 C C . PHE A 1 311 ? 15.582 -0.842 -2.346 1.00 96.19 311 PHE A C 1
ATOM 2430 O O . PHE A 1 311 ? 16.332 0.115 -2.536 1.00 96.19 311 PHE A O 1
ATOM 2437 N N . ALA A 1 312 ? 14.276 -0.799 -2.578 1.00 95.38 312 ALA A N 1
ATOM 2438 C CA . ALA A 1 312 ? 13.527 0.398 -2.916 1.00 95.38 312 ALA A CA 1
ATOM 2439 C C . ALA A 1 312 ? 12.448 0.609 -1.855 1.00 95.38 312 ALA A C 1
ATOM 2441 O O . ALA A 1 312 ? 11.716 -0.325 -1.524 1.00 95.38 312 ALA A O 1
ATOM 2442 N N . THR A 1 313 ? 12.356 1.826 -1.328 1.00 91.38 313 THR A N 1
ATOM 2443 C CA . THR A 1 313 ? 11.395 2.184 -0.280 1.00 91.38 313 THR A CA 1
ATOM 2444 C C . THR A 1 313 ? 10.579 3.395 -0.702 1.00 91.38 313 THR A C 1
ATOM 2446 O O . THR A 1 313 ? 11.144 4.398 -1.133 1.00 91.38 313 THR A O 1
ATOM 2449 N N . ASN A 1 314 ? 9.261 3.321 -0.553 1.00 84.94 314 ASN A N 1
ATOM 2450 C CA . ASN A 1 314 ? 8.354 4.467 -0.622 1.00 84.94 314 ASN A CA 1
ATOM 2451 C C . ASN A 1 314 ? 7.362 4.417 0.557 1.00 84.94 314 ASN A C 1
ATOM 2453 O O . ASN A 1 314 ? 7.540 3.639 1.493 1.00 84.94 314 ASN A O 1
ATOM 2457 N N . ALA A 1 315 ? 6.310 5.238 0.501 1.00 74.75 315 ALA A N 1
ATOM 2458 C CA . ALA A 1 315 ? 5.250 5.267 1.510 1.00 74.75 315 ALA A CA 1
ATOM 2459 C C . ALA A 1 315 ? 4.488 3.932 1.669 1.00 74.75 315 ALA A C 1
ATOM 2461 O O . ALA A 1 315 ? 3.896 3.705 2.716 1.00 74.75 315 ALA A O 1
ATOM 2462 N N . ASP A 1 316 ? 4.516 3.046 0.666 1.00 76.25 316 ASP A N 1
ATOM 2463 C CA . ASP A 1 316 ? 3.838 1.739 0.710 1.00 76.25 316 ASP A CA 1
ATOM 2464 C C . ASP A 1 316 ? 4.726 0.631 1.308 1.00 76.25 316 ASP A C 1
ATOM 2466 O O . ASP A 1 316 ? 4.292 -0.513 1.471 1.00 76.25 316 ASP A O 1
ATOM 2470 N N . GLY A 1 317 ? 5.988 0.956 1.600 1.00 85.56 317 GLY A N 1
ATOM 2471 C CA . GLY A 1 317 ? 6.972 0.065 2.198 1.00 85.56 317 GLY A CA 1
ATOM 2472 C C . GLY A 1 317 ? 8.224 -0.155 1.346 1.00 85.56 317 GLY A C 1
ATOM 2473 O O . GLY A 1 317 ? 8.466 0.467 0.310 1.00 85.56 317 GLY A O 1
ATOM 2474 N N . THR A 1 318 ? 9.049 -1.070 1.831 1.00 91.12 318 THR A N 1
ATOM 2475 C CA . THR A 1 318 ? 10.306 -1.545 1.270 1.00 91.12 318 THR A CA 1
ATOM 2476 C C . THR A 1 318 ? 10.109 -2.854 0.505 1.00 91.12 318 THR A C 1
ATOM 2478 O O . THR A 1 318 ? 9.547 -3.830 1.004 1.00 91.12 318 THR A O 1
ATOM 2481 N N . PHE A 1 319 ? 10.657 -2.914 -0.701 1.00 94.44 319 PHE A N 1
ATOM 2482 C CA . PHE A 1 319 ? 10.747 -4.131 -1.503 1.00 94.44 319 PHE A CA 1
ATOM 2483 C C . PHE A 1 319 ? 12.140 -4.260 -2.126 1.00 94.44 319 PHE A C 1
ATOM 2485 O O . PHE A 1 319 ? 12.889 -3.285 -2.211 1.00 94.44 319 PHE A O 1
ATOM 2492 N N . LEU A 1 320 ? 12.504 -5.461 -2.575 1.00 96.44 320 LEU A N 1
ATOM 2493 C CA . LEU A 1 320 ? 13.748 -5.664 -3.316 1.00 96.44 320 LEU A CA 1
ATOM 2494 C C . LEU A 1 320 ? 13.506 -5.367 -4.802 1.00 96.44 320 LEU A C 1
ATOM 2496 O O . LEU A 1 320 ? 12.622 -5.958 -5.427 1.00 96.44 320 LEU A O 1
ATOM 2500 N N . ALA A 1 321 ? 14.277 -4.441 -5.371 1.00 95.44 321 ALA A N 1
ATOM 2501 C CA . ALA A 1 321 ? 14.034 -3.895 -6.707 1.00 95.44 321 ALA A CA 1
ATOM 2502 C C . ALA A 1 321 ? 14.337 -4.888 -7.843 1.00 95.44 321 ALA A C 1
ATOM 2504 O O . ALA A 1 321 ? 13.819 -4.743 -8.948 1.00 95.44 321 ALA A O 1
ATOM 2505 N N . LEU A 1 322 ? 15.180 -5.880 -7.580 1.00 93.31 322 LEU A N 1
ATOM 2506 C CA . LEU A 1 322 ? 15.532 -6.992 -8.457 1.00 93.31 322 LEU A CA 1
ATOM 2507 C C . LEU A 1 322 ? 15.986 -8.170 -7.582 1.00 93.31 322 LEU A C 1
ATOM 2509 O O . LEU A 1 322 ? 16.310 -7.938 -6.416 1.00 93.31 322 LEU A O 1
ATOM 2513 N N . PRO A 1 323 ? 16.032 -9.415 -8.085 1.00 93.38 323 PRO A N 1
ATOM 2514 C CA . PRO A 1 323 ? 16.559 -10.539 -7.314 1.00 93.38 323 PRO A CA 1
ATOM 2515 C C . PRO A 1 323 ? 17.974 -10.260 -6.790 1.00 93.38 323 PRO A C 1
ATOM 2517 O O . PRO A 1 323 ? 18.722 -9.531 -7.449 1.00 93.38 323 PRO A O 1
ATOM 2520 N N . PRO A 1 324 ? 18.359 -10.840 -5.639 1.00 93.88 324 PRO A N 1
ATOM 2521 C CA . PRO A 1 324 ? 19.680 -10.616 -5.067 1.00 93.88 324 PRO A CA 1
ATOM 2522 C C . PRO A 1 324 ? 20.767 -10.973 -6.083 1.00 93.88 324 PRO A C 1
ATOM 2524 O O . PRO A 1 324 ? 20.724 -12.025 -6.717 1.00 93.88 324 PRO A O 1
ATOM 2527 N N . VAL A 1 325 ? 21.725 -10.072 -6.274 1.00 92.44 325 VAL A N 1
ATOM 2528 C CA . VAL A 1 325 ? 22.750 -10.196 -7.312 1.00 92.44 325 VAL A CA 1
ATOM 2529 C C . VAL A 1 325 ? 23.956 -10.909 -6.716 1.00 92.44 325 VAL A C 1
ATOM 2531 O O . VAL A 1 325 ? 24.717 -10.315 -5.957 1.00 92.44 325 VAL A O 1
ATOM 2534 N N . GLY A 1 326 ? 24.099 -12.193 -7.038 1.00 89.88 326 GLY A N 1
ATOM 2535 C CA . GLY A 1 326 ? 25.133 -13.064 -6.487 1.00 89.88 326 GLY A CA 1
ATOM 2536 C C . GLY A 1 326 ? 24.893 -14.546 -6.814 1.00 89.88 326 GLY A C 1
ATOM 2537 O O . GLY A 1 326 ? 24.082 -14.862 -7.697 1.00 89.88 326 GLY A O 1
ATOM 2538 N N . PRO A 1 327 ? 25.607 -15.465 -6.141 1.00 87.00 327 PRO A N 1
ATOM 2539 C CA . PRO A 1 327 ? 25.485 -16.911 -6.349 1.00 87.00 327 PRO A CA 1
ATOM 2540 C C . PRO A 1 327 ? 24.160 -17.508 -5.831 1.00 87.00 327 PRO A C 1
ATOM 2542 O O . PRO A 1 327 ? 23.855 -17.423 -4.656 1.00 87.00 327 PRO A O 1
ATOM 2545 N N . ASP A 1 328 ? 23.419 -18.238 -6.672 1.00 87.19 328 ASP A N 1
ATOM 2546 C CA . ASP A 1 328 ? 22.085 -18.798 -6.343 1.00 87.19 328 ASP A CA 1
ATOM 2547 C C . ASP A 1 328 ? 21.065 -17.736 -5.861 1.00 87.19 328 ASP A C 1
ATOM 2549 O O . ASP A 1 328 ? 20.672 -17.707 -4.699 1.00 87.19 328 ASP A O 1
ATOM 2553 N N . PRO A 1 329 ? 20.529 -16.897 -6.762 1.00 85.69 329 PRO A N 1
ATOM 2554 C CA . PRO A 1 329 ? 19.621 -15.803 -6.397 1.00 85.69 329 PRO A CA 1
ATOM 2555 C C . PRO A 1 329 ? 18.215 -16.234 -5.922 1.00 85.69 329 PRO A C 1
ATOM 2557 O O . PRO A 1 329 ? 17.480 -15.408 -5.394 1.00 85.69 329 PRO A O 1
ATOM 2560 N N . CYS A 1 330 ? 17.815 -17.510 -6.071 1.00 88.50 330 CYS A N 1
ATOM 2561 C CA . CYS A 1 330 ? 16.639 -18.072 -5.362 1.00 88.50 330 CYS A CA 1
ATOM 2562 C C . CYS A 1 330 ? 17.077 -18.815 -4.071 1.00 88.50 330 CYS A C 1
ATOM 2564 O O . CYS A 1 330 ? 16.361 -19.690 -3.576 1.00 88.50 330 CYS A O 1
ATOM 2566 N N . GLY A 1 331 ? 18.279 -18.513 -3.575 1.00 87.75 331 GLY A N 1
ATOM 2567 C CA . GLY A 1 331 ? 19.053 -19.235 -2.571 1.00 87.75 331 GLY A CA 1
ATOM 2568 C C . GLY A 1 331 ? 18.616 -19.078 -1.112 1.00 87.75 331 GLY A C 1
ATOM 2569 O O . GLY A 1 331 ? 17.562 -18.509 -0.823 1.00 87.75 331 GLY A O 1
ATOM 2570 N N . PRO A 1 332 ? 19.447 -19.572 -0.174 1.00 86.12 332 PRO A N 1
ATOM 2571 C CA . PRO A 1 332 ? 19.268 -19.399 1.272 1.00 86.12 332 PRO A CA 1
ATOM 2572 C C . PRO A 1 332 ? 19.293 -17.943 1.759 1.00 86.12 332 PRO A C 1
ATOM 2574 O O . PRO A 1 332 ? 18.828 -17.678 2.862 1.00 86.12 332 PRO A O 1
ATOM 2577 N N . VAL A 1 333 ? 19.768 -17.002 0.937 1.00 91.44 333 VAL A N 1
ATOM 2578 C CA . VAL A 1 333 ? 19.754 -15.565 1.254 1.00 91.44 333 VAL A CA 1
ATOM 2579 C C . VAL A 1 333 ? 18.330 -14.985 1.262 1.00 91.44 333 VAL A C 1
ATOM 2581 O O . VAL A 1 333 ? 18.034 -14.020 1.965 1.00 91.44 333 VAL A O 1
ATOM 2584 N N . MET A 1 334 ? 17.406 -15.598 0.512 1.00 92.50 334 MET A N 1
ATOM 2585 C CA . MET A 1 334 ? 16.046 -15.089 0.307 1.00 92.50 334 MET A CA 1
ATOM 2586 C C . MET A 1 334 ? 15.243 -14.933 1.614 1.00 92.50 334 MET A C 1
ATOM 2588 O O . MET A 1 334 ? 14.720 -13.841 1.837 1.00 92.50 334 MET A O 1
ATOM 2592 N N . PRO A 1 335 ? 15.166 -15.929 2.526 1.00 90.44 335 PRO A N 1
ATOM 2593 C CA . PRO A 1 335 ? 14.528 -15.751 3.831 1.00 90.44 335 PRO A CA 1
ATOM 2594 C C . PRO A 1 335 ? 15.091 -14.582 4.641 1.00 90.44 335 PRO A C 1
ATOM 2596 O O . PRO A 1 335 ? 14.324 -13.872 5.287 1.00 90.44 335 PRO A O 1
ATOM 2599 N N . ARG A 1 336 ? 16.408 -14.340 4.588 1.00 90.25 336 ARG A N 1
ATOM 2600 C CA . ARG A 1 336 ? 17.031 -13.230 5.320 1.00 90.25 336 ARG A CA 1
ATOM 2601 C C . ARG A 1 336 ? 16.654 -11.876 4.723 1.00 90.25 336 ARG A C 1
ATOM 2603 O O . ARG A 1 336 ? 16.354 -10.952 5.473 1.00 90.25 336 ARG A O 1
ATOM 2610 N N . ILE A 1 337 ? 16.587 -11.777 3.396 1.00 93.44 337 ILE A N 1
ATOM 2611 C CA . ILE A 1 337 ? 16.076 -10.589 2.697 1.00 93.44 337 ILE A CA 1
ATOM 2612 C C . ILE A 1 337 ? 14.611 -10.335 3.072 1.00 93.44 337 ILE A C 1
ATOM 2614 O O . ILE A 1 337 ? 14.257 -9.210 3.414 1.00 93.44 337 ILE A O 1
ATOM 2618 N N . PHE A 1 338 ? 13.758 -11.365 3.047 1.00 91.81 338 PHE A N 1
ATOM 2619 C CA . PHE A 1 338 ? 12.355 -11.231 3.450 1.00 91.81 338 PHE A CA 1
ATOM 2620 C C . PHE A 1 338 ? 12.202 -10.842 4.922 1.00 91.81 338 PHE A C 1
ATOM 2622 O O . PHE A 1 338 ? 11.327 -10.037 5.222 1.00 91.81 338 PHE A O 1
ATOM 2629 N N . ALA A 1 339 ? 13.059 -11.345 5.816 1.00 87.94 339 ALA A N 1
ATOM 2630 C CA . ALA A 1 339 ? 13.087 -10.925 7.216 1.00 87.94 339 ALA A CA 1
ATOM 2631 C C . ALA A 1 339 ? 13.458 -9.440 7.356 1.00 87.94 339 ALA A C 1
ATOM 2633 O O . ALA A 1 339 ? 12.745 -8.709 8.031 1.00 87.94 339 ALA A O 1
ATOM 2634 N N . LEU A 1 340 ? 14.490 -8.965 6.646 1.00 88.50 340 LEU A N 1
ATOM 2635 C CA . LEU A 1 340 ? 14.859 -7.541 6.630 1.00 88.50 340 LEU A CA 1
ATOM 2636 C C . LEU A 1 340 ? 13.735 -6.655 6.076 1.00 88.50 340 LEU A C 1
ATOM 2638 O O . LEU A 1 340 ? 13.474 -5.580 6.610 1.00 88.50 340 LEU A O 1
ATOM 2642 N N . MET A 1 341 ? 13.054 -7.096 5.012 1.00 90.75 341 MET A N 1
ATOM 2643 C CA . MET A 1 341 ? 11.886 -6.378 4.497 1.00 90.75 341 MET A CA 1
ATOM 2644 C C . MET A 1 341 ? 10.737 -6.399 5.500 1.00 90.75 341 MET A C 1
ATOM 2646 O O . MET A 1 341 ? 10.128 -5.364 5.699 1.00 90.75 341 MET A O 1
ATOM 2650 N N . ALA A 1 342 ? 10.460 -7.525 6.161 1.00 84.88 342 ALA A N 1
ATOM 2651 C CA . ALA A 1 342 ? 9.416 -7.621 7.182 1.00 84.88 342 ALA A CA 1
ATOM 2652 C C . ALA A 1 342 ? 9.704 -6.720 8.395 1.00 84.88 342 ALA A C 1
ATOM 2654 O O . ALA A 1 342 ? 8.803 -6.045 8.880 1.00 84.88 342 ALA A O 1
ATOM 2655 N N . GLU A 1 343 ? 10.962 -6.643 8.837 1.00 82.94 343 GLU A N 1
ATOM 2656 C CA . GLU A 1 343 ? 11.399 -5.717 9.889 1.00 82.94 343 GLU A CA 1
ATOM 2657 C C . GLU A 1 343 ? 11.162 -4.250 9.483 1.00 82.94 343 GLU A C 1
ATOM 2659 O O . GLU A 1 343 ? 10.691 -3.458 10.294 1.00 82.94 343 GLU A O 1
ATOM 2664 N N . ARG A 1 344 ? 11.439 -3.887 8.221 1.00 81.44 344 ARG A N 1
ATOM 2665 C CA . ARG A 1 344 ? 11.258 -2.516 7.698 1.00 81.44 344 ARG A CA 1
ATOM 2666 C C . ARG A 1 344 ? 9.809 -2.160 7.366 1.00 81.44 344 ARG A C 1
ATOM 2668 O O . ARG A 1 344 ? 9.403 -1.016 7.535 1.00 81.44 344 ARG A O 1
ATOM 2675 N N . ASN A 1 345 ? 9.045 -3.131 6.885 1.00 78.81 345 ASN A N 1
ATOM 2676 C CA . ASN A 1 345 ? 7.648 -2.983 6.482 1.00 78.81 345 ASN A CA 1
ATOM 2677 C C . ASN A 1 345 ? 6.680 -3.050 7.657 1.00 78.81 345 ASN A C 1
ATOM 2679 O O . ASN A 1 345 ? 5.498 -2.737 7.489 1.00 78.81 345 ASN A O 1
ATOM 2683 N N . CYS A 1 346 ? 7.164 -3.485 8.822 1.00 66.50 346 CYS A N 1
ATOM 2684 C CA . CYS A 1 346 ? 6.330 -3.860 9.949 1.00 66.50 346 CYS A CA 1
ATOM 2685 C C . CYS A 1 346 ? 5.176 -4.758 9.456 1.00 66.50 346 CYS A C 1
ATOM 2687 O O . CYS A 1 346 ? 5.405 -5.742 8.755 1.00 66.50 346 CYS A O 1
ATOM 2689 N N . VAL A 1 347 ? 3.931 -4.424 9.795 1.00 52.91 347 VAL A N 1
ATOM 2690 C CA . VAL A 1 347 ? 2.753 -5.254 9.492 1.00 52.91 347 VAL A CA 1
ATOM 2691 C C . VAL A 1 347 ? 2.023 -4.801 8.212 1.00 52.91 347 VAL A C 1
ATOM 2693 O O . VAL A 1 347 ? 1.159 -5.519 7.731 1.00 52.91 347 VAL A O 1
ATOM 2696 N N . SER A 1 348 ? 2.358 -3.640 7.628 1.00 52.38 348 SER A N 1
ATOM 2697 C CA . SER A 1 348 ? 1.565 -3.011 6.552 1.00 52.38 348 SER A CA 1
ATOM 2698 C C . SER A 1 348 ? 2.212 -3.007 5.161 1.00 52.38 348 SER A C 1
ATOM 2700 O O . SER A 1 348 ? 1.511 -2.794 4.172 1.00 52.38 348 SER A O 1
ATOM 2702 N N . GLY A 1 349 ? 3.522 -3.249 5.045 1.00 56.91 349 GLY A N 1
ATOM 2703 C CA . GLY A 1 349 ? 4.210 -3.253 3.749 1.00 56.91 349 GLY A CA 1
ATOM 2704 C C . GLY A 1 349 ? 4.249 -4.634 3.084 1.00 56.91 349 GLY A C 1
ATOM 2705 O O . GLY A 1 349 ? 4.622 -5.638 3.695 1.00 56.91 349 GLY A O 1
ATOM 2706 N N . VAL A 1 350 ? 3.918 -4.698 1.790 1.00 67.88 350 VAL A N 1
ATOM 2707 C CA . VAL A 1 350 ? 4.035 -5.938 1.004 1.00 67.88 350 VAL A CA 1
ATOM 2708 C C . VAL A 1 350 ? 5.506 -6.217 0.694 1.00 67.88 350 VAL A C 1
ATOM 2710 O O . VAL A 1 350 ? 6.059 -5.700 -0.282 1.00 67.88 350 VAL A O 1
ATOM 2713 N N . SER A 1 351 ? 6.119 -7.095 1.492 1.00 87.06 351 SER A N 1
ATOM 2714 C CA . SER A 1 351 ? 7.451 -7.648 1.235 1.00 87.06 351 SER A CA 1
ATOM 2715 C C . SER A 1 351 ? 7.443 -8.459 -0.059 1.00 87.06 351 SER A C 1
ATOM 2717 O O . SER A 1 351 ? 6.828 -9.523 -0.148 1.00 87.06 351 SER A O 1
ATOM 2719 N N . ARG A 1 352 ? 8.133 -7.955 -1.083 1.00 92.81 352 ARG A N 1
ATOM 2720 C CA . ARG A 1 352 ? 8.219 -8.590 -2.402 1.00 92.81 352 ARG A CA 1
ATOM 2721 C C . ARG A 1 352 ? 9.578 -8.359 -3.043 1.00 92.81 352 ARG A C 1
ATOM 2723 O O . ARG A 1 352 ? 10.316 -7.455 -2.663 1.00 92.81 352 ARG A O 1
ATOM 2730 N N . ILE A 1 353 ? 9.868 -9.170 -4.050 1.00 94.44 353 ILE A N 1
ATOM 2731 C CA . ILE A 1 353 ? 11.030 -9.017 -4.923 1.00 94.44 353 ILE A CA 1
ATOM 2732 C C . ILE A 1 353 ? 10.502 -8.809 -6.335 1.00 94.44 353 ILE A C 1
ATOM 2734 O O . ILE A 1 353 ? 9.717 -9.619 -6.832 1.00 94.44 353 ILE A O 1
ATOM 2738 N N . GLU A 1 354 ? 10.885 -7.702 -6.958 1.00 93.50 354 GLU A N 1
ATOM 2739 C CA . GLU A 1 354 ? 10.448 -7.356 -8.307 1.00 93.50 354 GLU A CA 1
ATOM 2740 C C . GLU A 1 354 ? 11.429 -7.834 -9.378 1.00 93.50 354 GLU A C 1
ATOM 2742 O O . GLU A 1 354 ? 12.538 -8.265 -9.085 1.00 93.50 354 GLU A O 1
ATOM 2747 N N . ASN A 1 355 ? 10.995 -7.759 -10.641 1.00 92.31 355 ASN A N 1
ATOM 2748 C CA . ASN A 1 355 ? 11.838 -7.958 -11.823 1.00 92.31 355 ASN A CA 1
ATOM 2749 C C . ASN A 1 355 ? 12.598 -9.301 -11.819 1.00 92.31 355 ASN A C 1
ATOM 2751 O O . ASN A 1 355 ? 13.747 -9.383 -12.248 1.00 92.31 355 ASN A O 1
ATOM 2755 N N . LEU A 1 356 ? 11.937 -10.359 -11.333 1.00 90.19 356 LEU A N 1
ATOM 2756 C CA . LEU A 1 356 ? 12.425 -11.735 -11.388 1.00 90.19 356 LEU A CA 1
ATOM 2757 C C . LEU A 1 356 ? 12.484 -12.210 -12.854 1.00 90.19 356 LEU A C 1
ATOM 2759 O O . LEU A 1 356 ? 11.438 -12.232 -13.509 1.00 90.19 356 LEU A O 1
ATOM 2763 N N . PRO A 1 357 ? 13.655 -12.624 -13.377 1.00 87.00 357 PRO A N 1
ATOM 2764 C CA . PRO A 1 357 ? 13.746 -13.242 -14.696 1.00 87.00 357 PRO A CA 1
ATOM 2765 C C . PRO A 1 357 ? 12.865 -14.491 -14.808 1.00 87.00 357 PRO A C 1
ATOM 2767 O O . PRO A 1 357 ? 12.728 -15.254 -13.847 1.00 87.00 357 PRO A O 1
ATOM 2770 N N . GLY A 1 358 ? 12.297 -14.725 -15.995 1.00 83.06 358 GLY A N 1
ATOM 2771 C CA . GLY A 1 358 ? 11.390 -15.851 -16.254 1.00 83.06 358 GLY A CA 1
ATOM 2772 C C . GLY A 1 358 ? 11.967 -17.196 -15.802 1.00 83.06 358 GLY A C 1
ATOM 2773 O O . GLY A 1 358 ? 11.299 -17.926 -15.068 1.00 83.06 358 GLY A O 1
ATOM 2774 N N . ASP A 1 359 ? 13.240 -17.440 -16.118 1.00 82.88 359 ASP A N 1
ATOM 2775 C CA . ASP A 1 359 ? 13.993 -18.664 -15.809 1.00 82.88 359 ASP A CA 1
ATOM 2776 C C . ASP A 1 359 ? 14.083 -18.981 -14.306 1.00 82.88 359 ASP A C 1
ATOM 2778 O O . ASP A 1 359 ? 14.359 -20.112 -13.906 1.00 82.88 359 ASP A O 1
ATOM 2782 N N . PHE A 1 360 ? 13.843 -17.997 -13.435 1.00 86.12 360 PHE A N 1
ATOM 2783 C CA . PHE A 1 360 ? 13.880 -18.185 -11.984 1.00 86.12 360 PHE A CA 1
ATOM 2784 C C . PHE A 1 360 ? 12.524 -18.535 -11.380 1.00 86.12 360 PHE A C 1
ATOM 2786 O O . PHE A 1 360 ? 12.462 -18.987 -10.235 1.00 86.12 360 PHE A O 1
ATOM 2793 N N . SER A 1 361 ? 11.442 -18.376 -12.142 1.00 87.56 361 SER A N 1
ATOM 2794 C CA . SER A 1 361 ? 10.073 -18.530 -11.649 1.00 87.56 361 SER A CA 1
ATOM 2795 C C . SER A 1 361 ? 9.812 -19.930 -11.097 1.00 87.56 361 SER A C 1
ATOM 2797 O O . SER A 1 361 ? 9.324 -20.062 -9.976 1.00 87.56 361 SER A O 1
ATOM 2799 N N . GLU A 1 362 ? 10.158 -20.982 -11.846 1.00 88.81 362 GLU A N 1
ATOM 2800 C CA . GLU A 1 362 ? 9.936 -22.371 -11.416 1.00 88.81 362 GLU A CA 1
ATOM 2801 C C . GLU A 1 362 ? 10.762 -22.725 -10.179 1.00 88.81 362 GLU A C 1
ATOM 2803 O O . GLU A 1 362 ? 10.242 -23.302 -9.223 1.00 88.81 362 GLU A O 1
ATOM 2808 N N . ARG A 1 363 ? 12.034 -22.311 -10.160 1.00 90.12 363 ARG A N 1
ATOM 2809 C CA . ARG A 1 363 ? 12.946 -22.556 -9.038 1.00 90.12 363 ARG A CA 1
ATOM 2810 C C . ARG A 1 363 ? 12.494 -21.853 -7.761 1.00 90.12 363 ARG A C 1
ATOM 2812 O O . ARG A 1 363 ? 12.591 -22.417 -6.678 1.00 90.12 363 ARG A O 1
ATOM 2819 N N . CYS A 1 364 ? 12.004 -20.625 -7.867 1.00 92.00 364 CYS A N 1
ATOM 2820 C CA . CYS A 1 364 ? 11.480 -19.908 -6.717 1.00 92.00 364 CYS A CA 1
ATOM 2821 C C . CYS A 1 364 ? 10.123 -20.515 -6.260 1.00 92.00 364 CYS A C 1
ATOM 2823 O O . CYS A 1 364 ? 9.911 -20.680 -5.058 1.00 92.00 364 CYS A O 1
ATOM 2825 N N . ARG A 1 365 ? 9.249 -20.979 -7.173 1.00 93.06 365 ARG A N 1
ATOM 2826 C CA . ARG A 1 365 ? 8.017 -21.720 -6.806 1.00 93.06 365 ARG A CA 1
ATOM 2827 C C . ARG A 1 365 ? 8.306 -23.031 -6.071 1.00 93.06 365 ARG A C 1
ATOM 2829 O O . ARG A 1 365 ? 7.645 -23.317 -5.077 1.00 93.06 365 ARG A O 1
ATOM 2836 N N . SER A 1 366 ? 9.290 -23.815 -6.518 1.00 92.06 366 SER A N 1
ATOM 2837 C CA . SER A 1 366 ? 9.637 -25.095 -5.877 1.00 92.06 366 SER A CA 1
ATOM 2838 C C . SER A 1 366 ? 10.181 -24.933 -4.454 1.00 92.06 366 SER A C 1
ATOM 2840 O O . SER A 1 366 ? 10.104 -25.863 -3.656 1.00 92.06 366 SER A O 1
ATOM 2842 N N . ARG A 1 367 ? 10.668 -23.734 -4.112 1.00 90.19 367 ARG A N 1
ATOM 2843 C CA . ARG A 1 367 ? 11.107 -23.344 -2.764 1.00 90.19 367 ARG A CA 1
ATOM 2844 C C . ARG A 1 367 ? 10.004 -22.688 -1.919 1.00 90.19 367 ARG A C 1
ATOM 2846 O O . ARG A 1 367 ? 10.288 -22.197 -0.834 1.00 90.19 367 ARG A O 1
ATOM 2853 N N . GLY A 1 368 ? 8.757 -22.690 -2.396 1.00 90.62 368 GLY A N 1
ATOM 2854 C CA . GLY A 1 368 ? 7.587 -22.223 -1.647 1.00 90.62 368 GLY A CA 1
ATOM 2855 C C . GLY A 1 368 ? 7.222 -20.748 -1.842 1.00 90.62 368 GLY A C 1
ATOM 2856 O O . GLY A 1 368 ? 6.283 -20.277 -1.203 1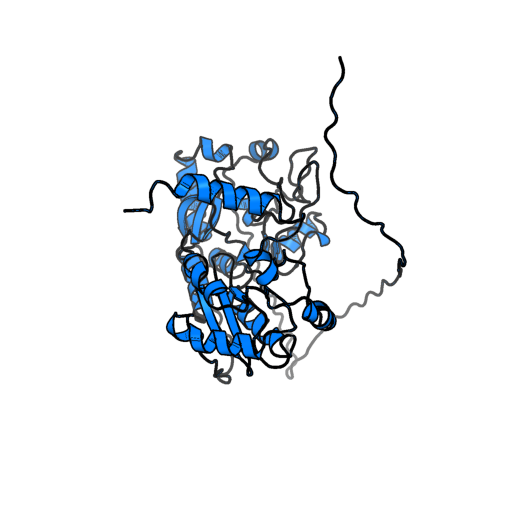.00 90.62 368 GLY A O 1
ATOM 2857 N N . TYR A 1 369 ? 7.904 -20.012 -2.727 1.00 92.12 369 TYR A N 1
ATOM 2858 C CA . TYR A 1 369 ? 7.566 -18.612 -2.996 1.00 92.12 369 TYR A CA 1
ATOM 2859 C C . TYR A 1 369 ? 6.372 -18.480 -3.949 1.00 92.12 369 TYR A C 1
ATOM 2861 O O . TYR A 1 369 ? 6.255 -19.191 -4.952 1.00 92.12 369 TYR A O 1
ATOM 2869 N N . GLN A 1 370 ? 5.503 -17.503 -3.679 1.00 92.56 370 GLN A N 1
ATOM 2870 C CA . GLN A 1 370 ? 4.468 -17.096 -4.625 1.00 92.56 370 GLN A CA 1
ATOM 2871 C C . GLN A 1 370 ? 5.083 -16.219 -5.718 1.00 92.56 370 GLN A C 1
ATOM 2873 O O . GLN A 1 370 ? 5.685 -15.189 -5.429 1.00 92.56 370 GLN A O 1
ATOM 2878 N N . VAL A 1 371 ? 4.892 -16.600 -6.983 1.00 93.12 371 VAL A N 1
ATOM 2879 C CA . VAL A 1 371 ? 5.367 -15.830 -8.142 1.00 93.12 371 VAL A CA 1
ATOM 2880 C C . VAL A 1 371 ? 4.167 -15.350 -8.954 1.00 93.12 371 VAL A C 1
ATOM 2882 O O . VAL A 1 371 ? 3.328 -16.160 -9.372 1.00 93.12 371 VAL A O 1
ATOM 2885 N N . ARG A 1 372 ? 4.089 -14.036 -9.186 1.00 91.44 372 ARG A N 1
ATOM 2886 C CA . ARG A 1 372 ? 3.038 -13.377 -9.975 1.00 91.44 372 ARG A CA 1
ATOM 2887 C C . ARG A 1 372 ? 3.640 -12.756 -11.232 1.00 91.44 372 ARG A C 1
ATOM 2889 O O . ARG A 1 372 ? 4.730 -12.197 -11.177 1.00 91.44 372 ARG A O 1
ATOM 2896 N N . ALA A 1 373 ? 2.929 -12.864 -12.352 1.00 88.88 373 ALA A N 1
ATOM 2897 C CA . ALA A 1 373 ? 3.359 -12.247 -13.599 1.00 88.88 373 ALA A CA 1
ATOM 2898 C C . ALA A 1 373 ? 3.246 -10.717 -13.507 1.00 88.88 373 ALA A C 1
ATOM 2900 O O . ALA A 1 373 ? 2.245 -10.191 -13.019 1.00 88.88 373 ALA A O 1
ATOM 2901 N N . LYS A 1 374 ? 4.272 -10.024 -14.001 1.00 87.25 374 LYS A N 1
ATOM 2902 C CA . LYS A 1 374 ? 4.315 -8.572 -14.213 1.00 87.25 374 LYS A CA 1
ATOM 2903 C C . LYS A 1 374 ? 4.456 -8.327 -15.716 1.00 87.25 374 LYS A C 1
ATOM 2905 O O . LYS A 1 374 ? 4.961 -9.196 -16.428 1.00 87.25 374 LYS A O 1
ATOM 2910 N N . ALA A 1 375 ? 4.005 -7.170 -16.202 1.00 85.00 375 ALA A N 1
ATOM 2911 C CA . ALA A 1 375 ? 4.262 -6.771 -17.584 1.00 85.00 375 ALA A CA 1
ATOM 2912 C C . ALA A 1 375 ? 5.773 -6.838 -17.878 1.00 85.00 375 ALA A C 1
ATOM 2914 O O . ALA A 1 375 ? 6.579 -6.379 -17.068 1.00 85.00 375 ALA A O 1
ATOM 2915 N N . GLY A 1 376 ? 6.133 -7.463 -19.000 1.00 85.06 376 GLY A N 1
ATOM 2916 C CA . GLY A 1 376 ? 7.524 -7.654 -19.403 1.00 85.06 376 GLY A CA 1
ATOM 2917 C C . GLY A 1 376 ? 8.096 -6.470 -20.180 1.00 85.06 376 GLY A C 1
ATOM 2918 O O . GLY A 1 376 ? 7.369 -5.564 -20.595 1.00 85.06 376 GLY A O 1
ATOM 2919 N N . ASP A 1 377 ? 9.405 -6.523 -20.419 1.00 88.06 377 ASP A N 1
ATOM 2920 C CA . ASP A 1 377 ? 10.112 -5.551 -21.249 1.00 88.06 377 ASP A CA 1
ATOM 2921 C C . ASP A 1 377 ? 9.959 -5.856 -22.743 1.00 88.06 377 ASP A C 1
ATOM 2923 O O . ASP A 1 377 ? 9.893 -7.009 -23.174 1.00 88.06 377 ASP A O 1
ATOM 2927 N N . TYR A 1 378 ? 9.971 -4.804 -23.562 1.00 89.88 378 TYR A N 1
ATOM 2928 C CA . TYR A 1 378 ? 10.029 -4.940 -25.014 1.00 89.88 378 TYR A CA 1
ATOM 2929 C C . TYR A 1 378 ? 11.483 -4.984 -25.487 1.00 89.88 378 TYR A C 1
ATOM 2931 O O . TYR A 1 378 ? 12.180 -3.968 -25.490 1.00 89.88 378 TYR A O 1
ATOM 2939 N N . LEU A 1 379 ? 11.927 -6.156 -25.940 1.00 87.25 379 LEU A N 1
ATOM 2940 C CA . LEU A 1 379 ? 13.263 -6.349 -26.495 1.00 87.25 379 LEU A CA 1
ATOM 2941 C C . LEU A 1 379 ? 13.239 -6.272 -28.027 1.00 87.25 379 LEU A C 1
ATOM 2943 O O . LEU A 1 379 ? 12.543 -7.033 -28.697 1.00 87.25 379 LEU A O 1
ATOM 2947 N N . TYR A 1 380 ? 14.060 -5.386 -28.592 1.00 89.00 380 TYR A N 1
ATOM 2948 C CA . TYR A 1 380 ? 14.203 -5.223 -30.038 1.00 89.00 380 TYR A CA 1
ATOM 2949 C C . TYR A 1 380 ? 15.638 -5.480 -30.482 1.00 89.00 380 TYR A C 1
ATOM 2951 O O . TYR A 1 380 ? 16.605 -5.092 -29.825 1.00 89.00 380 TYR A O 1
ATOM 2959 N N . ARG A 1 381 ? 15.796 -6.045 -31.680 1.00 89.50 381 ARG A N 1
ATOM 2960 C CA . ARG A 1 381 ? 17.103 -6.101 -32.333 1.00 89.50 381 ARG A CA 1
ATOM 2961 C C . ARG A 1 381 ? 17.480 -4.706 -32.813 1.00 89.50 381 ARG A C 1
ATOM 2963 O O . ARG A 1 381 ? 16.823 -4.142 -33.685 1.00 89.50 381 ARG A O 1
ATOM 2970 N N . ARG A 1 382 ? 18.603 -4.181 -32.316 1.00 93.06 382 ARG A N 1
ATOM 2971 C CA . ARG A 1 382 ? 19.122 -2.863 -32.718 1.00 93.06 382 ARG A CA 1
ATOM 2972 C C . ARG A 1 382 ? 19.198 -2.693 -34.236 1.00 93.06 382 ARG A C 1
ATOM 2974 O O . ARG A 1 382 ? 18.799 -1.654 -34.748 1.00 93.06 382 ARG A O 1
ATOM 2981 N N . ARG A 1 383 ? 19.698 -3.705 -34.957 1.00 94.00 383 ARG A N 1
ATOM 2982 C CA . ARG A 1 383 ? 19.831 -3.650 -36.424 1.00 94.00 383 ARG A CA 1
ATOM 2983 C C . ARG A 1 383 ? 18.490 -3.411 -37.128 1.00 94.00 383 ARG A C 1
ATOM 2985 O O . ARG A 1 383 ? 18.458 -2.686 -38.115 1.00 94.00 383 ARG A O 1
ATOM 2992 N N . ASP A 1 384 ? 17.403 -3.956 -36.585 1.00 93.44 384 ASP A N 1
ATOM 2993 C CA . ASP A 1 384 ? 16.067 -3.841 -37.167 1.00 93.44 384 ASP A CA 1
ATOM 2994 C C . ASP A 1 384 ? 15.500 -2.436 -36.902 1.00 93.44 384 ASP A C 1
ATOM 2996 O O . ASP A 1 384 ? 14.962 -1.811 -37.813 1.00 93.44 384 ASP A O 1
ATOM 3000 N N . LEU A 1 385 ? 15.722 -1.883 -35.700 1.00 93.44 385 LEU A N 1
ATOM 3001 C CA . LEU A 1 385 ? 15.330 -0.507 -35.360 1.00 93.44 385 LEU A CA 1
ATOM 3002 C C . LEU A 1 385 ? 16.125 0.564 -36.118 1.00 93.44 385 LEU A C 1
ATOM 3004 O O . LEU A 1 385 ? 15.585 1.623 -36.418 1.00 93.44 385 LEU A O 1
ATOM 3008 N N . VAL A 1 386 ? 17.400 0.307 -36.426 1.00 93.69 386 VAL A N 1
ATOM 3009 C CA . VAL A 1 386 ? 18.242 1.236 -37.198 1.00 93.69 386 VAL A CA 1
ATOM 3010 C C . VAL A 1 386 ? 17.890 1.192 -38.685 1.00 93.69 386 VAL A C 1
ATOM 3012 O O . VAL A 1 386 ? 17.798 2.238 -39.321 1.00 93.69 386 VAL A O 1
ATOM 3015 N N . ALA A 1 387 ? 17.703 -0.003 -39.251 1.00 93.06 387 ALA A N 1
ATOM 3016 C CA . ALA A 1 387 ? 17.418 -0.157 -40.676 1.00 93.06 387 ALA A CA 1
ATOM 3017 C C . ALA A 1 387 ? 15.959 0.160 -41.025 1.00 93.06 387 ALA A C 1
ATOM 3019 O O . ALA A 1 387 ? 15.672 0.580 -42.148 1.00 93.06 387 ALA A O 1
ATOM 3020 N N . LEU A 1 388 ? 15.040 -0.098 -40.086 1.00 93.69 388 LEU A N 1
ATOM 3021 C CA . LEU A 1 388 ? 13.595 -0.059 -40.292 1.00 93.69 388 LEU A CA 1
ATOM 3022 C C . LEU A 1 388 ? 13.187 -0.802 -41.575 1.00 93.69 388 LEU A C 1
ATOM 3024 O O . LEU A 1 388 ? 12.335 -0.322 -42.309 1.00 93.69 388 LEU A O 1
ATOM 3028 N N . SER A 1 389 ? 13.811 -1.931 -41.919 1.00 89.94 389 SER A N 1
ATOM 3029 C CA . SER A 1 389 ? 13.663 -2.580 -43.232 1.00 89.94 389 SER A CA 1
ATOM 3030 C C . SER A 1 389 ? 12.521 -3.609 -43.294 1.00 89.94 389 SER A C 1
ATOM 3032 O O . SER A 1 389 ? 12.166 -4.245 -42.309 1.00 89.94 389 SER A O 1
ATOM 3034 N N . GLY A 1 390 ? 11.930 -3.800 -44.478 1.00 90.31 390 GLY A N 1
ATOM 3035 C CA . GLY A 1 390 ? 10.822 -4.746 -44.686 1.00 90.31 390 GLY A CA 1
ATOM 3036 C C . GLY A 1 390 ? 9.434 -4.179 -44.361 1.00 90.31 390 GLY A C 1
ATOM 3037 O O . GLY A 1 390 ? 9.292 -3.064 -43.855 1.00 90.31 390 GLY A O 1
ATOM 3038 N N . ASP A 1 391 ? 8.380 -4.919 -44.694 1.00 92.75 391 ASP A N 1
ATOM 3039 C CA . ASP A 1 391 ? 7.008 -4.390 -44.645 1.00 92.75 391 ASP A CA 1
ATOM 3040 C C . ASP A 1 391 ? 6.503 -4.100 -43.227 1.00 92.75 391 ASP A C 1
ATOM 3042 O O . ASP A 1 391 ? 5.774 -3.128 -43.030 1.00 92.75 391 ASP A O 1
ATOM 3046 N N . GLN A 1 392 ? 6.977 -4.845 -42.226 1.00 91.31 392 GLN A N 1
ATOM 3047 C CA . GLN A 1 392 ? 6.620 -4.644 -40.816 1.00 91.31 392 GLN A CA 1
ATOM 3048 C C . GLN A 1 392 ? 6.979 -3.250 -40.268 1.00 91.31 392 GLN A C 1
ATOM 3050 O O . GLN A 1 392 ? 6.318 -2.766 -39.356 1.00 91.31 392 GLN A O 1
ATOM 3055 N N . TYR A 1 393 ? 7.984 -2.579 -40.849 1.00 93.75 393 TYR A N 1
ATOM 3056 C CA . TYR A 1 393 ? 8.410 -1.230 -40.448 1.00 93.75 393 TYR A CA 1
ATOM 3057 C C . TYR A 1 393 ? 7.961 -0.130 -41.430 1.00 93.75 393 TYR A C 1
ATOM 3059 O O . TYR A 1 393 ? 8.489 0.987 -41.412 1.00 93.75 393 TYR A O 1
ATOM 3067 N N . LYS A 1 394 ? 7.018 -0.424 -42.343 1.00 92.38 394 LYS A N 1
ATOM 3068 C CA . LYS A 1 394 ? 6.580 0.511 -43.399 1.00 92.38 394 LYS A CA 1
ATOM 3069 C C . LYS A 1 394 ? 6.064 1.835 -42.836 1.00 92.38 394 LYS A C 1
ATOM 3071 O O . LYS A 1 394 ? 6.418 2.891 -43.362 1.00 92.38 394 LYS A O 1
ATOM 3076 N N . SER A 1 395 ? 5.247 1.794 -41.785 1.00 93.94 395 SER A N 1
ATOM 3077 C CA . SER A 1 395 ? 4.682 2.997 -41.165 1.00 93.94 395 SER A CA 1
ATOM 3078 C C . SER A 1 395 ? 5.749 3.813 -40.430 1.00 93.94 395 SER A C 1
ATOM 3080 O O . SER A 1 395 ? 5.791 5.030 -40.594 1.00 93.94 395 SER A O 1
ATOM 3082 N N . GLN A 1 396 ? 6.670 3.164 -39.710 1.00 94.50 396 GLN A N 1
ATOM 3083 C CA . GLN A 1 396 ? 7.779 3.825 -39.013 1.00 94.50 396 GLN A CA 1
ATOM 3084 C C . GLN A 1 396 ? 8.743 4.494 -40.003 1.00 94.50 396 GLN A C 1
ATOM 3086 O O . GLN A 1 396 ? 9.116 5.649 -39.802 1.00 94.50 396 GLN A O 1
ATOM 3091 N N . ARG A 1 397 ? 9.084 3.833 -41.122 1.00 94.06 397 ARG A N 1
ATOM 3092 C CA . ARG A 1 397 ? 9.866 4.462 -42.205 1.00 94.06 397 ARG A CA 1
ATOM 3093 C C . ARG A 1 397 ? 9.151 5.656 -42.820 1.00 94.06 397 ARG A C 1
ATOM 3095 O O . ARG A 1 397 ? 9.782 6.676 -43.085 1.00 94.06 397 ARG A O 1
ATOM 3102 N N . ALA A 1 398 ? 7.851 5.531 -43.089 1.00 92.88 398 ALA A N 1
ATOM 3103 C CA . ALA A 1 398 ? 7.069 6.624 -43.656 1.00 92.88 398 ALA A CA 1
ATOM 3104 C C . ALA A 1 398 ? 7.061 7.841 -42.718 1.00 92.88 398 ALA A C 1
ATOM 3106 O O . ALA A 1 398 ? 7.287 8.959 -43.180 1.00 92.88 398 ALA A O 1
ATOM 3107 N N . LEU A 1 399 ? 6.889 7.614 -41.412 1.00 92.81 399 LEU A N 1
ATOM 3108 C CA . LEU A 1 399 ? 6.958 8.650 -40.383 1.00 92.81 399 LEU A CA 1
ATOM 3109 C C . LEU A 1 399 ? 8.344 9.308 -40.325 1.00 92.81 399 LEU A C 1
ATOM 3111 O O . LEU A 1 399 ? 8.437 10.531 -40.373 1.00 92.81 399 LEU A O 1
ATOM 3115 N N . TYR A 1 400 ? 9.418 8.514 -40.295 1.00 91.06 400 TYR A N 1
ATOM 3116 C CA . TYR A 1 400 ? 10.793 9.021 -40.315 1.00 91.06 400 TYR A CA 1
ATOM 3117 C C . TYR A 1 400 ? 11.059 9.914 -41.540 1.00 91.06 400 TYR A C 1
ATOM 3119 O O . TYR A 1 400 ? 11.510 11.052 -41.405 1.00 91.06 400 TYR A O 1
ATOM 3127 N N . ASN A 1 401 ? 10.690 9.446 -42.736 1.00 90.75 401 ASN A N 1
ATOM 3128 C CA . ASN A 1 401 ? 10.845 10.201 -43.982 1.00 90.75 401 ASN A CA 1
ATOM 3129 C C . ASN A 1 401 ? 10.006 11.487 -44.000 1.00 90.75 401 ASN A C 1
ATOM 3131 O O . ASN A 1 401 ? 10.431 12.500 -44.555 1.00 90.75 401 ASN A O 1
ATOM 3135 N N . HIS A 1 402 ? 8.811 11.455 -43.412 1.00 91.06 402 HIS A N 1
ATOM 3136 C CA . HIS A 1 402 ? 7.954 12.629 -43.264 1.00 91.06 402 HIS A CA 1
ATOM 3137 C C . HIS A 1 402 ? 8.584 13.682 -42.349 1.00 91.06 402 HIS A C 1
ATOM 3139 O O . HIS A 1 402 ? 8.623 14.858 -42.716 1.00 91.06 402 HIS A O 1
ATOM 3145 N N . CYS A 1 403 ? 9.138 13.264 -41.207 1.00 90.69 403 CYS A N 1
ATOM 3146 C CA . CYS A 1 403 ? 9.876 14.143 -40.302 1.00 90.69 403 CYS A CA 1
ATOM 3147 C C . CYS A 1 403 ? 11.085 14.775 -41.000 1.00 90.69 403 CYS A C 1
ATOM 3149 O O . CYS A 1 403 ? 11.224 15.996 -40.974 1.00 90.69 403 CYS A O 1
ATOM 3151 N N . LEU A 1 404 ? 11.904 13.983 -41.703 1.00 88.75 404 LEU A N 1
ATOM 3152 C CA . LEU A 1 404 ? 13.051 14.506 -42.454 1.00 88.75 404 LEU A CA 1
ATOM 3153 C C . LEU A 1 404 ? 12.639 15.579 -43.468 1.00 88.75 404 LEU A C 1
ATOM 3155 O O . LEU A 1 404 ? 13.258 16.637 -43.531 1.00 88.75 404 LEU A O 1
ATOM 3159 N N . LYS A 1 405 ? 11.562 15.344 -44.225 1.00 87.69 405 LYS A N 1
ATOM 3160 C CA . LYS A 1 405 ? 11.061 16.308 -45.218 1.00 87.69 405 LYS A CA 1
ATOM 3161 C C . LYS A 1 405 ? 10.576 17.618 -44.594 1.00 87.69 405 LYS A C 1
ATOM 3163 O O . LYS A 1 405 ? 10.696 18.658 -45.232 1.00 87.69 405 LYS A O 1
ATOM 3168 N N . ARG A 1 406 ? 10.015 17.575 -43.381 1.00 83.94 406 ARG A N 1
ATOM 3169 C CA . ARG A 1 406 ? 9.447 18.754 -42.703 1.00 83.94 406 ARG A CA 1
ATOM 3170 C C . ARG A 1 406 ? 10.447 19.525 -41.841 1.00 83.94 406 ARG A C 1
ATOM 3172 O O . ARG A 1 406 ? 10.253 20.720 -41.663 1.00 83.94 406 ARG A O 1
ATOM 3179 N N . VAL A 1 407 ? 11.495 18.876 -41.331 1.00 70.38 407 VAL A N 1
ATOM 3180 C CA . VAL A 1 407 ? 12.519 19.502 -40.467 1.00 70.38 407 VAL A CA 1
ATOM 3181 C C . VAL A 1 407 ? 13.738 19.989 -41.268 1.00 70.38 407 VAL A C 1
ATOM 3183 O O . VAL A 1 407 ? 14.423 20.918 -40.853 1.00 70.38 407 VAL A O 1
ATOM 3186 N N . ALA A 1 408 ? 13.993 19.436 -42.459 1.00 56.78 408 ALA A N 1
ATOM 3187 C CA . ALA A 1 408 ? 15.114 19.849 -43.310 1.00 56.78 408 ALA A CA 1
ATOM 3188 C C . ALA A 1 408 ? 15.178 21.344 -43.724 1.00 56.78 408 ALA A C 1
ATOM 3190 O O . ALA A 1 408 ? 16.293 21.786 -44.007 1.00 56.78 408 ALA A O 1
ATOM 3191 N N . PRO A 1 409 ? 14.097 22.158 -43.763 1.00 55.19 409 PRO A N 1
ATOM 3192 C CA . PRO A 1 409 ? 14.234 23.575 -44.113 1.00 55.19 409 PRO A CA 1
ATOM 3193 C C . PRO A 1 409 ? 14.886 24.452 -43.031 1.00 55.19 409 PRO A C 1
ATOM 3195 O O . PRO A 1 409 ? 15.307 25.557 -43.353 1.00 55.19 409 PRO A O 1
ATOM 3198 N N . SER A 1 410 ? 14.967 24.012 -41.769 1.00 55.75 410 SER A N 1
ATOM 3199 C CA . SER A 1 410 ? 15.338 24.878 -40.632 1.00 55.75 410 SER A CA 1
ATOM 3200 C C . SER A 1 410 ? 16.673 24.550 -39.949 1.00 55.75 410 SER A C 1
ATOM 3202 O O . SER A 1 410 ? 17.026 25.215 -38.982 1.00 55.75 410 SER A O 1
ATOM 3204 N N . VAL A 1 411 ? 17.442 23.568 -40.441 1.00 54.66 411 VAL A N 1
ATOM 3205 C CA . VAL A 1 411 ? 18.741 23.153 -39.846 1.00 54.66 411 VAL A CA 1
ATOM 3206 C C . VAL A 1 411 ? 19.913 23.296 -40.839 1.00 54.66 411 VAL A C 1
ATOM 3208 O O . VAL A 1 411 ? 20.985 22.730 -40.655 1.00 54.66 411 VAL A O 1
ATOM 3211 N N . ARG A 1 412 ? 19.731 24.066 -41.919 1.00 45.88 412 ARG A N 1
ATOM 3212 C CA . ARG A 1 412 ? 20.828 24.542 -42.780 1.00 45.88 412 ARG A CA 1
ATOM 3213 C C . ARG A 1 412 ? 20.979 26.060 -42.632 1.00 45.88 412 ARG A C 1
ATOM 3215 O O . ARG A 1 412 ? 20.554 26.795 -43.519 1.00 45.88 412 ARG A O 1
ATOM 3222 N N . GLN A 1 413 ? 21.557 26.507 -41.521 1.00 40.16 413 GLN A N 1
ATOM 3223 C CA . GLN A 1 413 ? 22.276 27.781 -41.417 1.00 40.16 413 GLN A CA 1
ATOM 3224 C C . GLN A 1 413 ? 23.558 27.554 -40.633 1.00 40.16 413 GLN A C 1
ATOM 3226 O O . GLN A 1 413 ? 23.475 26.868 -39.590 1.00 40.16 413 GLN A O 1
#